Protein AF-A0A560ZE79-F1 (afdb_monomer)

Foldseek 3Di:
DDPDPLVVVLVVLVCCLVVCVAPFFRADDALVVCCVVSVHDSVSSVVSLVVCVVVVQWDQDVPRHITGHDPVDDPPQLNDDDPQDPPFAEQRDAQFDDPPLVVLVVVLVVVLVVDDCVVVLVDQAQLQGDLLLLQLVQVLVVVVQFHAHSLQKGKFLFLLRLLLLCCVLQHAAAAEEEEAQFAALSNVVSCVVRNYHYDHFYADLQGGDLVVVLVCLVVDLHAAYEDAQALTPPQGHHHAPVRLVSNLVSCVVSVHAYEYEDQPNLLDDPGPHGNCRVCVQRYKYTYACCRLRNVVLSIIMIGHRSVRSVSSSVSSCVPVNHHNSSSSSSVSVCSVVVVSVVSSVVLQVVQLVLLVLCCVQVPPFDWGHDSRDQKIKGFDDPQDALSVLQVQLVVVSYRWDFSVSRGSDSDGGGIIMGGRNPDDPVSSNVSSNSSNVSRVVRD

Nearest PDB structures (foldseek):
  8tn2-assembly1_A  TM=8.794E-01  e=1.287E-29  Streptomyces hygroscopicus
  4tv7-assembly2_C  TM=6.802E-01  e=3.800E-26  Bacillus subtilis subsp. subtilis str. 168
  4tv7-assembly2_D  TM=6.781E-01  e=8.539E-26  Bacillus subtilis subsp. subtilis str. 168
  4wbt-assembly1_C-2  TM=7.997E-01  e=5.015E-17  Sinorhizobium meliloti 1021
  4wbt-assembly2_B-3  TM=7.949E-01  e=1.012E-16  Sinorhizobium meliloti 1021

Solvent-accessible surface area (backbone atoms only — not comparable to full-atom values): 23222 Å² total; per-residue (Å²): 131,86,75,52,72,58,55,57,50,38,53,46,52,52,50,34,42,75,69,58,75,46,45,61,68,40,73,52,69,47,49,66,53,45,8,64,77,69,75,43,56,53,71,54,32,45,49,33,52,52,52,36,35,76,69,56,48,32,48,83,40,90,98,77,41,35,25,31,37,59,72,88,56,65,88,56,51,61,72,63,87,68,83,76,56,88,84,51,45,58,20,39,55,69,52,42,74,66,89,65,53,70,56,53,52,51,50,46,52,52,53,52,73,70,42,95,60,61,67,63,50,78,46,89,60,52,32,36,45,50,66,71,53,20,37,39,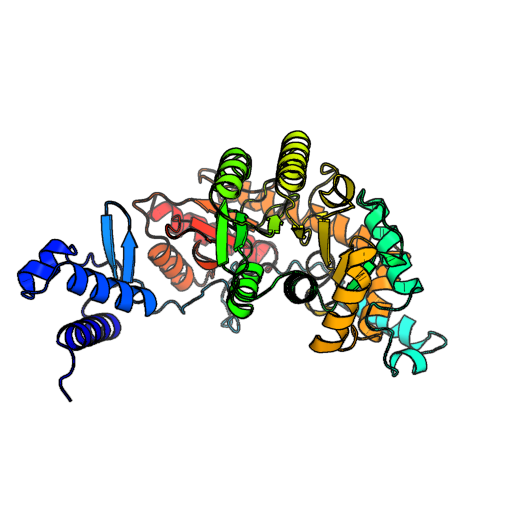51,25,55,54,38,40,80,65,54,32,87,56,56,34,81,28,33,30,44,24,58,14,33,71,44,27,50,49,27,51,47,66,48,74,53,54,70,66,40,28,32,36,29,46,25,56,28,55,44,72,58,54,57,49,35,56,75,53,46,35,44,71,43,50,25,56,67,54,97,84,42,68,40,59,68,58,45,50,54,46,53,76,76,41,82,47,49,30,35,47,44,41,55,36,42,20,51,64,53,26,48,59,49,50,60,68,56,49,53,52,52,48,49,48,28,62,75,62,66,29,36,36,39,38,42,39,56,44,32,74,41,53,77,88,63,60,71,43,65,42,54,78,35,44,85,46,19,35,33,25,24,33,40,38,56,53,61,38,64,87,61,39,43,17,35,30,38,38,28,64,90,50,39,67,44,35,30,56,34,34,41,74,74,64,40,35,52,60,47,64,52,48,52,49,53,35,50,30,53,71,74,41,52,48,62,53,38,30,53,52,49,27,53,51,17,31,55,54,36,52,51,44,51,73,58,45,62,92,58,71,69,40,53,30,69,35,35,46,41,37,24,34,68,45,54,93,85,35,55,44,64,60,52,52,48,56,34,44,78,71,36,31,43,57,13,53,33,62,51,28,34,51,40,94,74,60,66,41,21,37,35,43,19,58,28,49,50,55,74,68,59,44,52,54,46,47,52,52,48,41,58,56,56,62,74,65,108

pLDDT: mean 90.18, std 11.14, range [40.0, 98.94]

Sequence (443 aa):
MAHSRYKSLVDSFAADIRAGRLLPGTRLLTHRQLAASEGLALVTASRVYSELEAMGLVSGETGRGTFVRETSLPHGLGVHQPSVVAGMIDLNFNYPALPGQAELLRTALRQLALSGDLEAHLRYQPHAGRLQDRASVARHLHTRGLHVEAEQVLIVSGAQHGLAVSMMALLQPGDVIAADALTYPGFKVLAETLHLEVVAIPVSDSGPDLAALDKLCRSRSVRAVYSMPTLHNPLGWVMALEQREQLVAIARQHDLLIIEDAAYAFLAEAPPPPLAELAPERTVYVCGLSKSIATGLRVGFVAAPLAKVAALERTIRATTWNTPGVMTAIATGWLDDGTVHLLEAQKRADAQARQALVDELLGGLHIIRHPSSYFVWLPLSEEARADQIVMALLHEQVSVSTAEPFATSVHVPHAIRLALGSVDMVTLRHGLLKVKKVVGAWL

Structure (mmCIF, N/CA/C/O backbone):
data_AF-A0A560ZE79-F1
#
_entry.id   AF-A0A560ZE79-F1
#
loop_
_atom_site.group_PDB
_atom_site.id
_atom_site.type_symbol
_atom_site.label_atom_id
_atom_site.label_alt_id
_atom_site.label_comp_id
_atom_site.label_asym_id
_atom_site.label_entity_id
_atom_site.label_seq_id
_atom_site.pdbx_PDB_ins_code
_atom_site.Cartn_x
_atom_site.Cartn_y
_atom_site.Cartn_z
_atom_site.occupancy
_atom_site.B_iso_or_equiv
_atom_site.auth_seq_id
_atom_site.auth_comp_id
_atom_site.auth_asym_id
_atom_site.auth_atom_id
_atom_site.pdbx_PDB_model_num
ATOM 1 N N . MET A 1 1 ? -31.363 35.987 12.151 1.00 40.00 1 MET A N 1
ATOM 2 C CA . MET A 1 1 ? -31.440 34.566 11.747 1.00 40.00 1 MET A CA 1
ATOM 3 C C . MET A 1 1 ? -31.312 33.729 13.004 1.00 40.00 1 MET A C 1
ATOM 5 O O . MET A 1 1 ? -30.356 33.934 13.738 1.00 40.00 1 MET A O 1
ATOM 9 N N . ALA A 1 2 ? -32.297 32.886 13.313 1.00 43.41 2 ALA A N 1
ATOM 10 C CA . ALA A 1 2 ? -32.259 32.052 14.511 1.00 43.41 2 ALA A CA 1
ATOM 11 C C . ALA A 1 2 ? -31.104 31.047 14.388 1.00 43.41 2 ALA A C 1
ATOM 13 O O . ALA A 1 2 ? -31.149 30.162 13.534 1.00 43.41 2 ALA A O 1
ATOM 14 N N . HIS A 1 3 ? -30.055 31.199 15.203 1.00 53.69 3 HIS A N 1
ATOM 15 C CA . HIS A 1 3 ? -29.077 30.131 15.376 1.00 53.69 3 HIS A CA 1
ATOM 16 C C . HIS A 1 3 ? -29.840 28.921 15.908 1.00 53.69 3 HIS A C 1
ATOM 18 O O . HIS A 1 3 ? -30.473 28.989 16.961 1.00 53.69 3 HIS A O 1
ATOM 24 N N . SER A 1 4 ? -29.857 27.839 15.133 1.00 76.62 4 SER A N 1
ATOM 25 C CA . SER A 1 4 ? -30.522 26.615 15.555 1.00 76.62 4 SER A CA 1
ATOM 26 C C . SER A 1 4 ? -29.928 26.172 16.891 1.00 76.62 4 SER A C 1
ATOM 28 O O . SER A 1 4 ? -28.709 26.080 17.009 1.00 76.62 4 SER A O 1
ATOM 30 N N . ARG A 1 5 ? -30.772 25.922 17.898 1.00 78.31 5 ARG A N 1
ATOM 31 C CA . ARG A 1 5 ? -30.367 25.618 19.286 1.00 78.31 5 ARG A CA 1
ATOM 32 C C . ARG A 1 5 ? -29.344 24.478 19.378 1.00 78.31 5 ARG A C 1
ATOM 34 O O . ARG A 1 5 ? -28.482 24.502 20.246 1.00 78.31 5 ARG A O 1
ATOM 41 N N . TYR A 1 6 ? -29.393 23.522 18.446 1.00 84.69 6 TYR A N 1
ATOM 42 C CA . TYR A 1 6 ? -28.396 22.452 18.360 1.00 84.69 6 TYR A CA 1
ATOM 43 C C . TYR A 1 6 ? -26.999 22.986 17.995 1.00 84.69 6 TYR A C 1
ATOM 45 O O . TYR A 1 6 ? -26.007 22.506 18.527 1.00 84.69 6 TYR A O 1
ATOM 53 N N . LYS A 1 7 ? -26.910 23.987 17.109 1.00 86.94 7 LYS A N 1
ATOM 54 C CA . LYS A 1 7 ? -25.642 24.540 16.623 1.00 86.94 7 LYS A CA 1
ATOM 55 C C . LYS A 1 7 ? -24.937 25.327 17.719 1.00 86.94 7 LYS A C 1
ATOM 57 O O . LYS A 1 7 ? -23.744 25.157 17.903 1.00 86.94 7 LYS A O 1
ATOM 62 N N . SER A 1 8 ? -25.690 26.080 18.521 1.00 87.56 8 SER A N 1
ATOM 63 C CA . SER A 1 8 ? -25.149 26.723 19.725 1.00 87.56 8 SER A CA 1
ATOM 64 C C . SER A 1 8 ? -24.582 25.708 20.721 1.00 87.56 8 SER A C 1
ATOM 66 O O . SER A 1 8 ? -23.569 25.982 21.355 1.00 87.56 8 SER A O 1
ATOM 68 N N . LEU A 1 9 ? -25.199 24.527 20.833 1.00 90.75 9 LEU A N 1
ATOM 69 C CA . LEU A 1 9 ? -24.697 23.456 21.690 1.00 90.75 9 LEU A CA 1
ATOM 70 C C . LEU A 1 9 ? -23.407 22.835 21.127 1.00 90.75 9 LEU A C 1
ATOM 72 O O . LEU A 1 9 ? -22.449 22.660 21.874 1.00 90.75 9 LEU A O 1
ATOM 76 N N . VAL A 1 10 ? -23.351 22.573 19.815 1.00 91.75 10 VAL A N 1
ATOM 77 C CA . VAL A 1 10 ? -22.121 22.145 19.118 1.00 91.75 10 VAL A CA 1
ATOM 78 C C . VAL A 1 10 ? -20.998 23.160 19.338 1.00 91.75 10 VAL A C 1
ATOM 80 O O . VAL A 1 10 ? -19.910 22.783 19.764 1.00 91.75 10 VAL A O 1
ATOM 83 N N . ASP A 1 11 ? -21.271 24.447 19.114 1.00 90.31 11 ASP A N 1
ATOM 84 C CA . ASP A 1 11 ? -20.295 25.526 19.274 1.00 90.31 11 ASP A CA 1
ATOM 85 C C . ASP A 1 11 ? -19.802 25.633 20.731 1.00 90.31 11 ASP A C 1
ATOM 87 O O . ASP A 1 11 ? -18.608 25.833 20.958 1.00 90.31 11 ASP A O 1
ATOM 91 N N . SER A 1 12 ? -20.688 25.436 21.718 1.00 91.88 12 SER A N 1
ATOM 92 C CA . SER A 1 12 ? -20.333 25.427 23.146 1.00 91.88 12 SER A CA 1
ATOM 93 C C . SER A 1 12 ? -19.410 24.263 23.501 1.00 91.88 12 SER A C 1
ATOM 95 O O . SER A 1 12 ? -18.333 24.492 24.048 1.00 91.88 12 SER A O 1
ATOM 97 N N . PHE A 1 13 ? -19.781 23.026 23.146 1.00 91.75 13 PHE A N 1
ATOM 98 C CA . PHE A 1 13 ? -18.922 21.859 23.374 1.00 91.75 13 PHE A CA 1
ATOM 99 C C . PHE A 1 13 ? -17.573 22.024 22.674 1.00 91.75 13 PHE A C 1
ATOM 101 O O . PHE A 1 13 ? -16.531 21.748 23.262 1.00 91.75 13 PHE A O 1
ATOM 108 N N . ALA A 1 14 ? -17.574 22.525 21.437 1.00 87.62 14 ALA A N 1
ATOM 109 C CA . ALA A 1 14 ? -16.345 22.764 20.701 1.00 87.62 14 ALA A CA 1
ATOM 110 C C . ALA A 1 14 ? -15.456 23.816 21.376 1.00 87.62 14 ALA A C 1
ATOM 112 O O . ALA A 1 14 ? -14.238 23.641 21.434 1.00 87.62 14 ALA A O 1
ATOM 113 N N . ALA A 1 15 ? -16.041 24.891 21.908 1.00 87.00 15 ALA A N 1
ATOM 114 C CA . ALA A 1 15 ? -15.312 25.901 22.666 1.00 87.00 15 ALA A CA 1
ATOM 115 C C . ALA A 1 15 ? -14.757 25.343 23.985 1.00 87.00 15 ALA A C 1
ATOM 117 O O . ALA A 1 15 ? -13.617 25.641 24.330 1.00 87.00 15 ALA A O 1
ATOM 118 N N . ASP A 1 16 ? -15.524 24.520 24.701 1.00 88.44 16 ASP A N 1
ATOM 119 C CA . ASP A 1 16 ? -15.107 23.907 25.966 1.00 88.44 16 ASP A CA 1
ATOM 120 C C . ASP A 1 16 ? -13.970 22.899 25.784 1.00 88.44 16 ASP A C 1
ATOM 122 O O . ASP A 1 16 ? -13.020 22.904 26.568 1.00 88.44 16 ASP A O 1
ATOM 126 N N . ILE A 1 17 ? -14.027 22.085 24.727 1.00 86.00 17 ILE A N 1
ATOM 127 C CA . ILE A 1 17 ? -12.957 21.148 24.364 1.00 86.00 17 ILE A CA 1
ATOM 128 C C . ILE A 1 17 ? -11.694 21.925 23.972 1.00 86.00 17 ILE A C 1
ATOM 130 O O . ILE A 1 17 ? -10.628 21.703 24.540 1.00 86.00 17 ILE A O 1
ATOM 134 N N . ARG A 1 18 ? -11.806 22.907 23.066 1.00 81.81 18 ARG A N 1
ATOM 135 C CA . ARG A 1 18 ? -10.652 23.709 22.607 1.00 81.81 18 ARG A CA 1
ATOM 136 C C . ARG A 1 18 ? -10.021 24.549 23.716 1.00 81.81 18 ARG A C 1
ATOM 138 O O . ARG A 1 18 ? -8.818 24.779 23.691 1.00 81.81 18 ARG A O 1
ATOM 145 N N . ALA A 1 19 ? -10.819 25.018 24.674 1.00 81.94 19 ALA A N 1
ATOM 146 C CA . ALA A 1 19 ? -10.338 25.759 25.836 1.00 81.94 19 ALA A CA 1
ATOM 147 C C . ALA A 1 19 ? -9.788 24.850 26.953 1.00 81.94 19 ALA A C 1
ATOM 149 O O . ALA A 1 19 ? -9.373 25.367 27.989 1.00 81.94 19 ALA A O 1
ATOM 150 N N . GLY A 1 20 ? -9.818 23.522 26.782 1.00 78.12 20 GLY A N 1
ATOM 151 C CA . GLY A 1 20 ? -9.349 22.554 27.775 1.00 78.12 20 GLY A CA 1
ATOM 152 C C . GLY A 1 20 ? -10.243 22.422 29.013 1.00 78.12 20 GLY A C 1
ATOM 153 O O . GLY A 1 20 ? -9.813 21.850 30.010 1.00 78.12 20 GLY A O 1
ATOM 154 N N . ARG A 1 21 ? -11.483 22.936 28.981 1.00 86.50 21 ARG A N 1
ATOM 155 C CA . ARG A 1 21 ? -12.472 22.738 30.061 1.00 86.50 21 ARG A CA 1
ATOM 156 C C . ARG A 1 21 ? -13.015 21.312 30.071 1.00 86.50 21 ARG A C 1
ATOM 158 O O . ARG A 1 21 ? -13.309 20.774 31.133 1.00 86.50 21 ARG A O 1
ATOM 165 N N . LEU A 1 22 ? -13.127 20.711 28.889 1.00 85.44 22 LEU A N 1
ATOM 166 C CA . LEU A 1 22 ? -13.380 19.288 28.710 1.00 85.44 22 LEU A CA 1
ATOM 167 C C . LEU A 1 22 ? -12.075 18.623 28.276 1.00 85.44 22 LEU A C 1
ATOM 169 O O . LEU A 1 22 ? -11.630 18.806 27.145 1.00 85.44 22 LEU A O 1
ATOM 173 N N . LEU A 1 23 ? -11.449 17.890 29.197 1.00 81.31 23 LEU A N 1
ATOM 174 C CA . LEU A 1 23 ? -10.146 17.271 28.962 1.00 81.31 23 LEU A CA 1
ATOM 175 C C . LEU A 1 23 ? -10.258 16.080 27.992 1.00 81.31 23 LEU A C 1
ATOM 177 O O . LEU A 1 23 ? -11.272 15.373 28.017 1.00 81.31 23 LEU A O 1
ATOM 181 N N . PRO A 1 24 ? -9.221 15.796 27.188 1.00 77.56 24 PRO A N 1
ATOM 182 C CA . PRO A 1 24 ? -9.129 14.567 26.402 1.00 77.56 24 PRO A CA 1
ATOM 183 C C . PRO A 1 24 ? -9.406 13.309 27.238 1.00 77.56 24 PRO A C 1
ATOM 185 O O . PRO A 1 24 ? -8.958 13.186 28.377 1.00 77.56 24 PRO A O 1
ATOM 188 N N . GLY A 1 25 ? -10.178 12.371 26.688 1.00 73.75 25 GLY A N 1
ATOM 189 C CA . GLY A 1 25 ? -10.647 11.175 27.393 1.00 73.75 25 GLY A CA 1
ATOM 190 C C . GLY A 1 25 ? -11.834 11.403 28.337 1.00 73.75 25 GLY A C 1
ATOM 191 O O . GLY A 1 25 ? -12.349 10.436 28.897 1.00 73.75 25 GLY A O 1
ATOM 192 N N . THR A 1 26 ? -12.323 12.640 28.499 1.00 84.50 26 THR A N 1
ATOM 193 C CA . THR A 1 26 ? -13.555 12.902 29.259 1.00 84.50 26 THR A CA 1
ATOM 194 C C . THR A 1 26 ? -14.734 12.226 28.570 1.00 84.50 26 THR A C 1
ATOM 196 O O . THR A 1 26 ? -15.008 12.475 27.394 1.00 84.50 26 THR A O 1
ATOM 199 N N . ARG A 1 27 ? -15.461 11.390 29.315 1.00 85.44 27 ARG A N 1
ATOM 200 C CA . ARG A 1 27 ? -16.717 10.796 28.856 1.00 85.44 27 ARG A CA 1
ATOM 201 C C . ARG A 1 27 ? -17.808 11.860 28.846 1.00 85.44 27 ARG A C 1
ATOM 203 O O . ARG A 1 27 ? -18.139 12.418 29.890 1.00 85.44 27 ARG A O 1
ATOM 210 N N . LEU A 1 28 ? -18.377 12.121 27.677 1.00 90.00 28 LEU A N 1
ATOM 211 C CA . LEU A 1 28 ? -19.546 12.979 27.539 1.00 90.00 28 LEU A CA 1
ATOM 212 C C . LEU A 1 28 ? -20.814 12.236 27.975 1.00 90.00 28 LEU A C 1
ATOM 214 O O . LEU A 1 28 ? -20.843 11.008 28.105 1.00 90.00 28 LEU A O 1
ATOM 218 N N . LEU A 1 29 ? -21.881 13.003 28.206 1.00 90.75 29 LEU A N 1
ATOM 219 C CA . LEU A 1 29 ? -23.201 12.451 28.490 1.00 90.75 29 LEU A CA 1
ATOM 220 C C . LEU A 1 29 ? -23.633 11.477 27.386 1.00 90.75 29 LEU A C 1
ATOM 222 O O . LEU A 1 29 ? -23.272 11.607 26.221 1.00 90.75 29 LEU A O 1
ATOM 226 N N . THR A 1 30 ? -24.447 10.483 27.731 1.00 89.69 30 THR A N 1
ATOM 227 C CA . THR A 1 30 ? -25.077 9.659 26.689 1.00 89.69 30 THR A CA 1
ATOM 228 C C . THR A 1 30 ? -26.053 10.503 25.868 1.00 89.69 30 THR A C 1
ATOM 2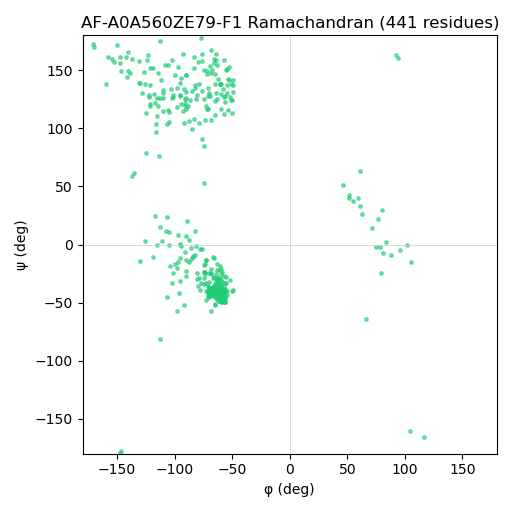30 O O . THR A 1 30 ? -26.632 11.460 26.380 1.00 89.69 30 THR A O 1
ATOM 233 N N . HIS A 1 31 ? -26.337 10.105 24.624 1.00 89.06 31 HIS A N 1
ATOM 234 C CA . HIS A 1 31 ? -27.324 10.785 23.771 1.00 89.06 31 HIS A CA 1
ATOM 235 C C . HIS A 1 31 ? -28.669 11.034 24.480 1.00 89.06 31 HIS A C 1
ATOM 237 O O . HIS A 1 31 ? -29.266 12.096 24.330 1.00 89.06 31 HIS A O 1
ATOM 243 N N . ARG A 1 32 ? -29.139 10.068 25.287 1.00 87.75 32 ARG A N 1
ATOM 244 C CA . ARG A 1 32 ? -30.384 10.190 26.065 1.00 87.75 32 ARG A CA 1
ATOM 245 C C . ARG A 1 32 ? -30.261 11.188 27.215 1.00 87.75 32 ARG A C 1
ATOM 247 O O . ARG A 1 32 ? -31.199 11.937 27.458 1.00 87.75 32 ARG A O 1
ATOM 254 N N . GLN A 1 33 ? -29.123 11.202 27.908 1.00 89.75 33 GLN A N 1
ATOM 255 C CA . GLN A 1 33 ? -28.870 12.157 28.987 1.00 89.75 33 GLN A CA 1
ATOM 256 C C . GLN A 1 33 ? -28.714 13.578 28.451 1.00 89.75 33 GLN A C 1
ATOM 258 O O . GLN A 1 33 ? -29.301 14.482 29.029 1.00 89.75 33 GLN A O 1
ATOM 263 N N . LEU A 1 34 ? -28.012 13.763 27.328 1.00 90.50 34 LEU A N 1
ATOM 264 C CA . LEU A 1 34 ? -27.895 15.063 26.668 1.00 90.50 34 LEU A CA 1
ATOM 265 C C . LEU A 1 34 ? -29.264 15.571 26.199 1.00 90.50 34 LEU A C 1
ATOM 267 O O . LEU A 1 34 ? -29.609 16.730 26.403 1.00 90.50 34 LEU A O 1
ATOM 271 N N . ALA A 1 35 ? -30.071 14.689 25.601 1.00 90.44 35 ALA A N 1
ATOM 272 C CA . ALA A 1 35 ? -31.435 15.020 25.202 1.00 90.44 35 ALA A CA 1
ATOM 273 C C . ALA A 1 35 ? -32.285 15.475 26.401 1.00 90.44 35 ALA A C 1
ATOM 275 O O . ALA A 1 35 ? -32.999 16.472 26.304 1.00 90.44 35 ALA A O 1
ATOM 276 N N . ALA A 1 36 ? -32.177 14.780 27.537 1.00 88.56 36 ALA A N 1
ATOM 277 C CA . ALA A 1 36 ? -32.906 15.117 28.754 1.00 88.56 36 ALA A CA 1
ATOM 278 C C . ALA A 1 36 ? -32.412 16.418 29.411 1.00 88.56 36 ALA A C 1
ATOM 280 O O . ALA A 1 36 ? -33.242 17.234 29.806 1.00 88.56 36 ALA A O 1
ATOM 281 N N . SER A 1 37 ? -31.094 16.634 29.510 1.00 89.38 37 SER A N 1
ATOM 282 C CA . SER A 1 37 ? -30.522 17.826 30.152 1.00 89.38 37 SER A CA 1
ATOM 283 C C . SER A 1 37 ? -30.792 19.097 29.352 1.00 89.38 37 SER A C 1
ATOM 285 O O . SER A 1 37 ? -31.111 20.132 29.927 1.00 89.38 37 SER A O 1
ATOM 287 N N . GLU A 1 38 ? -30.727 19.003 28.023 1.00 89.31 38 GLU A N 1
ATOM 288 C CA . GLU A 1 38 ? -30.883 20.148 27.124 1.00 89.31 38 GLU A CA 1
ATOM 289 C C . GLU A 1 38 ? -32.316 20.324 26.606 1.00 89.31 38 GLU A C 1
ATOM 291 O O . GLU A 1 38 ? -32.586 21.255 25.844 1.00 89.31 38 GLU A O 1
ATOM 296 N N . GLY A 1 39 ? -33.250 19.441 26.982 1.00 86.38 39 GLY A N 1
ATOM 297 C CA . GLY A 1 39 ? -34.631 19.455 26.490 1.00 86.38 39 GLY A CA 1
ATOM 298 C C . GLY A 1 39 ? -34.723 19.308 24.966 1.00 86.38 39 GLY A C 1
ATOM 299 O O . GLY A 1 39 ? -35.496 20.014 24.315 1.00 86.38 39 GLY A O 1
ATOM 300 N N . LEU A 1 40 ? -33.890 18.439 24.388 1.00 88.25 40 LEU A N 1
ATOM 301 C CA . LEU A 1 40 ? -33.796 18.183 22.951 1.00 88.25 40 LEU A CA 1
ATOM 302 C C . LEU A 1 40 ? -34.440 16.842 22.587 1.00 88.25 40 LEU A C 1
ATOM 304 O O . LEU A 1 40 ? -34.467 15.902 23.377 1.00 88.25 40 LEU A O 1
ATOM 308 N N . ALA A 1 41 ? -34.896 16.713 21.341 1.00 89.50 41 ALA A N 1
ATOM 309 C CA . ALA A 1 41 ? -35.205 15.400 20.786 1.00 89.50 41 ALA A CA 1
ATOM 310 C C . ALA A 1 41 ? -33.921 14.554 20.683 1.00 89.50 41 ALA A C 1
ATOM 312 O O . ALA A 1 41 ? -32.851 15.081 20.368 1.00 89.50 41 ALA A O 1
ATOM 313 N N . LEU A 1 42 ? -34.030 13.234 20.871 1.00 87.88 42 LEU A N 1
ATOM 314 C CA . LEU A 1 42 ? -32.886 12.312 20.805 1.00 87.88 42 LEU A CA 1
ATOM 315 C C . LEU A 1 42 ? -32.116 12.425 19.479 1.00 87.88 42 LEU A C 1
ATOM 317 O O . LEU A 1 42 ? -30.891 12.436 19.474 1.00 87.88 42 LEU A O 1
ATOM 321 N N . VAL A 1 43 ? -32.837 12.586 18.366 1.00 87.19 43 VAL A N 1
ATOM 322 C CA . VAL A 1 43 ? -32.261 12.781 17.024 1.00 87.19 43 VAL A CA 1
ATOM 323 C C . VAL A 1 43 ? -31.386 14.040 16.966 1.00 87.19 43 VAL A C 1
ATOM 325 O O . VAL A 1 43 ? -30.322 14.033 16.354 1.00 87.19 43 VAL A O 1
ATOM 328 N N . THR A 1 44 ? -31.795 15.112 17.647 1.00 87.81 44 THR A N 1
ATOM 329 C CA . THR A 1 44 ? -31.028 16.362 17.726 1.00 87.81 44 THR A CA 1
ATOM 330 C C . THR A 1 44 ? -29.778 16.195 18.587 1.00 87.81 44 THR A C 1
ATOM 332 O O . THR A 1 44 ? -28.720 16.679 18.201 1.00 87.81 44 THR A O 1
ATOM 335 N N . ALA A 1 45 ? -29.866 15.472 19.708 1.00 87.75 45 ALA A N 1
ATOM 336 C CA . ALA A 1 45 ? -28.700 15.136 20.529 1.00 87.75 45 ALA A CA 1
ATOM 337 C C . ALA A 1 45 ? -27.689 14.264 19.760 1.00 87.75 45 ALA A C 1
ATOM 339 O O . ALA A 1 45 ? -26.489 14.514 19.816 1.00 87.75 45 ALA A O 1
ATOM 340 N N . SER A 1 46 ? -28.163 13.290 18.973 1.00 86.25 46 SER A N 1
ATOM 341 C CA . SER A 1 46 ? -27.309 12.519 18.062 1.00 86.25 46 SER A CA 1
ATOM 342 C C . SER A 1 46 ? -26.633 13.381 17.013 1.00 86.25 46 SER A C 1
ATOM 344 O O . SER A 1 46 ? -25.431 13.248 16.823 1.00 86.25 46 SER A O 1
ATOM 346 N N . ARG A 1 47 ? -27.361 14.320 16.403 1.00 88.00 47 ARG A N 1
ATOM 347 C CA . ARG A 1 47 ? -26.778 15.255 15.438 1.00 88.00 47 ARG A CA 1
ATOM 348 C C . A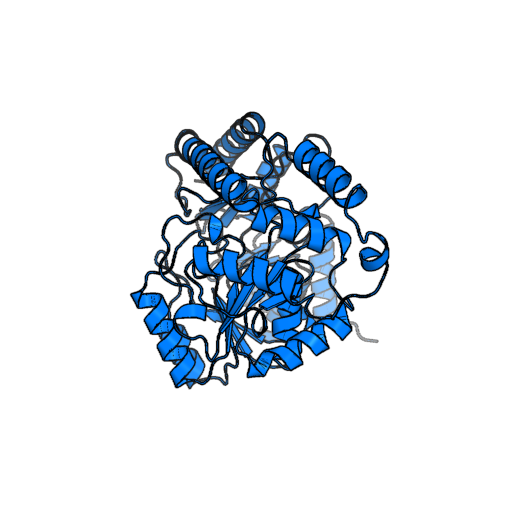RG A 1 47 ? -25.665 16.116 16.042 1.00 88.00 47 ARG A C 1
ATOM 350 O O . ARG A 1 47 ? -24.675 16.358 15.365 1.00 88.00 47 ARG A O 1
ATOM 357 N N . VAL A 1 48 ? -25.803 16.549 17.297 1.00 89.25 48 VAL A N 1
ATOM 358 C CA . VAL A 1 48 ? -24.764 17.326 17.999 1.00 89.25 48 VAL A CA 1
ATOM 359 C C . VAL A 1 48 ? -23.464 16.526 18.105 1.00 89.25 48 VAL A C 1
ATOM 361 O O . VAL A 1 48 ? -22.408 17.038 17.744 1.00 89.25 48 VAL A O 1
ATOM 364 N N . TYR A 1 49 ? -23.531 15.264 18.540 1.00 90.12 49 TYR A N 1
ATOM 365 C CA . TYR A 1 49 ? -22.339 14.413 18.618 1.00 90.12 49 TYR A CA 1
ATOM 366 C C . TYR A 1 49 ? -21.787 14.033 17.247 1.00 90.12 49 TYR A C 1
ATOM 368 O O . TYR A 1 49 ? -20.574 14.077 17.084 1.00 90.12 49 TYR A O 1
ATOM 376 N N . SER A 1 50 ? -22.633 13.778 16.246 1.00 82.25 50 SER A N 1
ATOM 377 C CA . SER A 1 50 ? -22.164 13.552 14.873 1.00 82.25 50 SER A CA 1
ATOM 378 C C . SER A 1 50 ? -21.440 14.771 14.290 1.00 82.25 50 SER A C 1
ATOM 380 O O . SER A 1 50 ? -20.451 14.606 13.585 1.00 82.25 50 SER A O 1
ATOM 382 N N . GLU A 1 51 ? -21.884 15.999 14.586 1.00 87.12 51 GLU A N 1
ATOM 383 C CA . GLU A 1 51 ? -21.177 17.210 14.145 1.00 87.12 51 GLU A CA 1
ATOM 384 C C . GLU A 1 51 ? -19.850 17.405 14.894 1.00 87.12 51 GLU A C 1
ATOM 386 O O . GLU A 1 51 ? -18.845 17.721 14.262 1.00 87.12 51 GLU A O 1
ATOM 391 N N . LEU A 1 52 ? -19.799 17.161 16.208 1.00 83.81 52 LEU A N 1
ATOM 392 C CA . LEU A 1 52 ? -18.540 17.207 16.967 1.00 83.81 52 LEU A CA 1
ATOM 393 C C . LEU A 1 52 ? -17.544 16.123 16.519 1.00 83.81 52 LEU A C 1
ATOM 395 O O . LEU A 1 52 ? -16.337 16.366 16.508 1.00 83.81 52 LEU A O 1
ATOM 399 N N . GLU A 1 53 ? -18.036 14.943 16.142 1.00 79.62 53 GLU A N 1
ATOM 400 C CA . GLU A 1 53 ? -17.237 13.841 15.601 1.00 79.62 53 GLU A CA 1
ATOM 401 C C . GLU A 1 53 ? -16.714 14.178 14.200 1.00 79.62 53 GLU A C 1
ATOM 403 O O . GLU A 1 53 ? -15.530 13.996 13.933 1.00 79.62 53 GLU A O 1
ATOM 408 N N . ALA A 1 54 ? -17.538 14.796 13.344 1.00 73.31 54 ALA A N 1
ATOM 409 C CA . ALA A 1 54 ? -17.109 15.320 12.044 1.00 73.31 54 ALA A CA 1
ATOM 410 C C . ALA A 1 54 ? -16.073 16.455 12.167 1.00 73.31 54 ALA A C 1
ATOM 412 O O . ALA A 1 54 ? -15.216 16.613 11.302 1.00 73.31 54 ALA A O 1
ATOM 413 N N . MET A 1 55 ? -16.116 17.231 13.257 1.00 76.94 55 MET A N 1
ATOM 414 C CA . MET A 1 55 ? -15.070 18.198 13.619 1.00 76.94 55 MET A CA 1
ATOM 415 C C . MET A 1 55 ? -13.833 17.539 14.256 1.00 76.94 55 MET A C 1
ATOM 417 O O . MET A 1 55 ? -12.880 18.240 14.589 1.00 76.94 55 MET A O 1
ATOM 421 N N . GLY A 1 56 ? -13.860 16.222 14.482 1.00 69.19 56 GLY A N 1
ATOM 422 C CA . GLY A 1 56 ? -12.812 15.433 15.128 1.00 69.19 56 GLY A CA 1
ATOM 423 C C . GLY A 1 56 ? -12.531 15.818 16.584 1.00 69.19 56 GLY A C 1
ATOM 424 O O . GLY A 1 56 ? -11.421 15.613 17.066 1.00 69.19 56 GLY A O 1
ATOM 425 N N . LEU A 1 57 ? -13.515 16.383 17.285 1.00 81.06 57 LEU A N 1
ATOM 426 C CA . LEU A 1 57 ? -13.400 16.795 18.690 1.00 81.06 57 LEU A CA 1
ATOM 427 C C . LEU A 1 57 ? -13.803 15.680 19.660 1.00 81.06 57 LEU A C 1
ATOM 429 O O . LEU A 1 57 ? -13.400 15.686 20.823 1.00 81.06 57 LEU A O 1
ATOM 433 N N . VAL A 1 58 ? -14.607 14.724 19.194 1.00 84.00 58 VAL A N 1
ATOM 434 C CA . VAL A 1 58 ? -15.089 13.581 19.978 1.00 84.00 58 VAL A CA 1
ATOM 435 C C . VAL A 1 58 ? -15.014 12.297 19.152 1.00 84.00 58 VAL A C 1
ATOM 437 O O . VAL A 1 58 ? -14.939 12.354 17.928 1.00 84.00 58 VAL A O 1
ATOM 440 N N . SER A 1 59 ? -15.010 11.149 19.823 1.00 76.00 59 SER A N 1
ATOM 441 C CA . SER A 1 59 ? -15.086 9.820 19.210 1.00 76.00 59 SER A CA 1
ATOM 442 C C . SER A 1 59 ? -16.201 9.006 19.861 1.00 76.00 59 SER A C 1
ATOM 444 O O . SER A 1 59 ? -16.277 8.937 21.095 1.00 76.00 59 SER A O 1
ATOM 446 N N . GLY A 1 60 ? -17.069 8.394 19.052 1.00 71.62 60 GLY A N 1
ATOM 447 C CA . GLY A 1 60 ? -18.073 7.443 19.525 1.00 71.62 60 GLY A CA 1
ATOM 448 C C . GLY A 1 60 ? -17.501 6.036 19.721 1.00 71.62 60 GLY A C 1
ATOM 449 O O . GLY A 1 60 ? -16.958 5.444 18.794 1.00 71.62 60 GLY A O 1
ATOM 450 N N . GLU A 1 61 ? -17.663 5.468 20.916 1.00 65.62 61 GLU A N 1
ATOM 451 C CA . GLU A 1 61 ? -17.273 4.092 21.237 1.00 65.62 61 GLU A CA 1
ATOM 452 C C . GLU A 1 61 ? -18.520 3.251 21.548 1.00 65.62 61 GLU A C 1
ATOM 454 O O . GLU A 1 61 ? -19.281 3.538 22.483 1.00 65.62 61 GLU A O 1
ATOM 459 N N . THR A 1 62 ? -18.752 2.193 20.765 1.00 56.59 62 THR A N 1
ATOM 460 C CA . THR A 1 62 ? -19.894 1.284 20.952 1.00 56.59 62 THR A CA 1
ATOM 461 C C . THR A 1 62 ? -19.868 0.687 22.361 1.00 56.59 62 THR A C 1
ATOM 463 O O . THR A 1 62 ? -18.858 0.158 22.803 1.00 56.59 62 THR A O 1
ATOM 466 N N . GLY A 1 63 ? -20.972 0.803 23.105 1.00 60.62 63 GLY A N 1
ATOM 467 C CA . GLY A 1 63 ? -21.087 0.296 24.482 1.00 60.62 63 GLY A CA 1
ATOM 468 C C . GLY A 1 63 ? -20.450 1.179 25.566 1.00 60.62 63 GLY A C 1
ATOM 469 O O . GLY A 1 63 ? -20.922 1.167 26.704 1.00 60.62 63 GLY A O 1
ATOM 470 N N . ARG A 1 64 ? -19.457 2.013 25.229 1.00 66.88 64 ARG A N 1
ATOM 471 C CA . ARG A 1 64 ? -18.747 2.882 26.190 1.00 66.88 64 ARG A CA 1
ATOM 472 C C . ARG A 1 64 ? -19.216 4.339 26.156 1.00 66.88 64 ARG A C 1
ATOM 474 O O . ARG A 1 64 ? -19.184 5.011 27.186 1.00 66.88 64 ARG A O 1
ATOM 481 N N . GLY A 1 65 ? -19.782 4.806 25.046 1.00 80.44 65 GLY A N 1
ATOM 482 C CA . GLY A 1 65 ? -20.338 6.156 24.898 1.00 80.44 65 GLY A CA 1
ATOM 483 C C . GLY A 1 65 ? -19.435 7.084 24.088 1.00 80.44 65 GLY A C 1
ATOM 484 O O . GLY A 1 65 ? -18.599 6.628 23.321 1.00 80.44 65 GLY A O 1
ATOM 485 N N . THR A 1 66 ? -19.629 8.393 24.225 1.00 84.06 66 THR A N 1
ATOM 486 C CA . THR A 1 66 ? -18.895 9.406 23.454 1.00 84.06 66 THR A CA 1
ATOM 487 C C . THR A 1 66 ? -17.826 10.039 24.333 1.00 84.06 66 THR A C 1
ATOM 489 O O . THR A 1 66 ? -18.114 10.419 25.467 1.00 84.06 66 THR A O 1
ATOM 492 N N . PHE A 1 67 ? -16.606 10.173 23.822 1.00 83.00 67 PHE A N 1
ATOM 493 C CA . PHE A 1 67 ? -15.475 10.717 24.573 1.00 83.00 67 PHE A CA 1
ATOM 494 C C . PHE A 1 67 ? -14.804 11.860 23.821 1.00 83.00 67 PHE A C 1
ATOM 496 O O . PHE A 1 67 ? -14.767 11.862 22.593 1.00 83.00 67 PHE A O 1
ATOM 503 N N . VAL A 1 68 ? -14.256 12.821 24.560 1.00 83.38 68 VAL A N 1
ATOM 504 C CA . VAL A 1 68 ? -13.464 13.925 24.002 1.00 83.38 68 VAL A CA 1
ATOM 505 C C . VAL A 1 68 ? -12.143 13.383 23.461 1.00 83.38 68 VAL A C 1
ATOM 507 O O . VAL A 1 68 ? -11.429 12.679 24.177 1.00 83.38 68 VAL A O 1
ATOM 510 N N . ARG A 1 69 ? -11.816 13.699 22.204 1.00 78.31 69 ARG A N 1
ATOM 511 C CA . ARG A 1 69 ? -10.531 13.332 21.596 1.00 78.31 69 ARG A CA 1
ATOM 512 C C . ARG A 1 69 ? -9.421 14.232 22.110 1.00 78.31 69 ARG A C 1
ATOM 514 O O . ARG A 1 69 ? -9.650 15.369 22.516 1.00 78.31 69 ARG A O 1
ATOM 521 N N . GLU A 1 70 ? -8.196 13.746 22.012 1.00 75.88 70 GLU A N 1
ATOM 522 C CA . GLU A 1 70 ? -7.039 14.621 22.109 1.00 75.88 70 GLU A CA 1
ATOM 523 C C . GLU A 1 70 ? -6.956 15.555 20.891 1.00 75.88 70 GLU A C 1
ATOM 525 O O . GLU A 1 70 ? -6.595 15.130 19.796 1.00 75.88 70 GLU A O 1
ATOM 530 N N . THR A 1 71 ? -7.263 16.840 21.079 1.00 61.41 71 THR A N 1
ATOM 531 C CA . THR A 1 71 ? -7.262 17.836 19.995 1.00 61.41 71 THR A CA 1
ATOM 532 C C . THR A 1 71 ? -5.888 18.434 19.696 1.00 61.41 71 THR A C 1
ATOM 534 O O . THR A 1 71 ? -5.747 19.151 18.708 1.00 61.41 71 THR A O 1
ATOM 537 N N . SER A 1 72 ? -4.878 18.189 20.540 1.00 56.69 72 SER A N 1
ATOM 538 C CA . SER A 1 72 ? -3.491 18.582 20.240 1.00 56.69 72 SER A CA 1
ATOM 539 C C . SER A 1 72 ? -2.834 17.675 19.189 1.00 56.69 72 SER A C 1
ATOM 541 O O . SER A 1 72 ? -1.858 18.069 18.547 1.00 56.69 72 SER A O 1
ATOM 543 N N . LEU A 1 73 ? -3.407 16.491 18.959 1.00 54.28 73 LEU A N 1
ATOM 544 C CA . LEU A 1 73 ? -3.067 15.620 17.844 1.00 54.28 73 LEU A CA 1
ATOM 545 C C . LEU A 1 73 ? -3.660 16.184 16.538 1.00 54.28 73 LEU A C 1
ATOM 547 O O . LEU A 1 73 ? -4.873 16.390 16.465 1.00 54.28 73 LEU A O 1
ATOM 551 N N . PRO A 1 74 ? -2.861 16.415 15.478 1.00 50.00 74 PRO A N 1
ATOM 552 C CA . PRO A 1 74 ? -3.413 16.826 14.193 1.00 50.00 74 PRO A CA 1
ATOM 553 C C . PRO A 1 74 ? -4.371 15.768 13.623 1.00 50.00 74 PRO A C 1
ATOM 555 O O . PRO A 1 74 ? -4.080 14.568 13.647 1.00 50.00 74 PRO A O 1
ATOM 558 N N . HIS A 1 75 ? -5.499 16.219 13.059 1.00 44.81 75 HIS A N 1
ATOM 559 C CA . HIS A 1 75 ? -6.410 15.358 12.300 1.00 44.81 75 HIS A CA 1
ATOM 560 C C . HIS A 1 75 ? -5.637 14.632 11.183 1.00 44.81 75 HIS A C 1
ATOM 562 O O . HIS A 1 75 ? -4.887 15.256 10.431 1.00 44.81 75 HIS A O 1
ATOM 568 N N . GLY A 1 76 ? -5.800 13.309 11.075 1.00 50.66 76 GLY A N 1
ATOM 569 C CA . GLY A 1 76 ? -5.125 12.510 10.046 1.00 50.66 76 GLY A CA 1
ATOM 570 C C . GLY A 1 76 ? -3.662 12.149 10.344 1.00 50.66 76 GLY A C 1
ATOM 571 O O . GLY A 1 76 ? -2.876 11.977 9.409 1.00 50.66 76 GLY A O 1
ATOM 572 N N . LEU A 1 77 ? -3.269 12.010 11.617 1.00 53.94 77 LEU A N 1
ATOM 573 C CA . LEU A 1 77 ? -1.988 11.395 12.004 1.00 53.94 77 LEU A CA 1
ATOM 574 C C . LEU A 1 77 ? -1.788 10.040 11.318 1.00 53.94 77 LEU A C 1
ATOM 576 O O . LEU A 1 77 ? -2.496 9.082 11.603 1.00 53.94 77 LEU A O 1
ATOM 580 N N . GLY A 1 78 ? -0.801 9.969 10.422 1.00 48.62 78 GLY A N 1
ATOM 581 C CA . GLY A 1 78 ? -0.528 8.794 9.583 1.00 48.62 78 GLY A CA 1
ATOM 582 C C . GLY A 1 78 ? -1.018 8.892 8.140 1.00 48.62 78 GLY A C 1
ATOM 583 O O . GLY A 1 78 ? -0.761 7.988 7.349 1.00 48.62 78 GLY A O 1
ATOM 584 N N . VAL A 1 79 ? -1.648 10.011 7.774 1.00 51.06 79 VAL A N 1
ATOM 585 C CA . VAL A 1 79 ? -1.958 10.395 6.387 1.00 51.06 79 VAL A CA 1
ATOM 586 C C . VAL A 1 79 ? -1.045 11.533 5.923 1.00 51.06 79 VAL A C 1
ATOM 588 O O . VAL A 1 79 ? -0.465 11.454 4.841 1.00 51.06 79 VAL A O 1
ATOM 591 N N . HIS A 1 80 ? -0.856 12.562 6.754 1.00 46.91 80 HIS A N 1
ATOM 592 C CA . HIS A 1 80 ? 0.002 13.710 6.445 1.00 46.91 80 HIS A CA 1
ATOM 593 C C . HIS A 1 80 ? 1.402 13.527 7.025 1.00 46.91 80 HIS A C 1
ATOM 595 O O . HIS A 1 80 ? 1.530 13.249 8.213 1.00 46.91 80 HIS A O 1
ATOM 601 N N . GLN A 1 81 ? 2.438 13.690 6.197 1.00 47.12 81 GLN A N 1
ATOM 602 C CA . GLN A 1 81 ? 3.836 13.720 6.633 1.00 47.12 81 GLN A CA 1
ATOM 603 C C . GLN A 1 81 ? 4.132 15.111 7.211 1.00 47.12 81 GLN A C 1
ATOM 605 O O . GLN A 1 81 ? 4.246 16.064 6.436 1.00 47.12 81 GLN A O 1
ATOM 610 N N . PRO A 1 82 ? 4.230 15.288 8.541 1.00 43.09 82 PRO A N 1
ATOM 611 C CA . PRO A 1 82 ? 4.695 16.552 9.088 1.00 43.09 82 PRO A CA 1
ATOM 612 C C . PRO A 1 82 ? 6.187 16.688 8.764 1.00 43.09 82 PRO A C 1
ATOM 614 O O . PRO A 1 82 ? 6.896 15.685 8.647 1.00 43.09 82 PRO A O 1
ATOM 617 N N . SER A 1 83 ? 6.699 17.917 8.668 1.00 40.75 83 SER A N 1
ATOM 618 C CA . SER A 1 83 ? 8.144 18.125 8.795 1.00 40.75 83 SER A CA 1
ATOM 619 C C . SER A 1 83 ? 8.554 17.546 10.146 1.00 40.75 83 SER A C 1
ATOM 621 O O . SER A 1 83 ? 8.114 18.056 11.176 1.00 40.75 83 SER A O 1
ATOM 623 N N . VAL A 1 84 ? 9.321 16.452 10.148 1.00 50.66 84 VAL A N 1
ATOM 624 C CA . VAL A 1 84 ? 9.779 15.801 11.379 1.00 50.66 84 VAL A CA 1
ATOM 625 C C . VAL A 1 84 ? 10.467 16.870 12.222 1.00 50.66 84 VAL A C 1
ATOM 627 O O . VAL A 1 84 ? 11.454 17.468 11.792 1.00 50.66 84 VAL A O 1
ATOM 630 N N . VAL A 1 85 ? 9.901 17.172 13.391 1.00 53.03 85 VAL A N 1
ATOM 631 C CA . VAL A 1 85 ? 10.524 18.095 14.340 1.00 53.03 85 VAL A CA 1
ATOM 632 C C . VAL A 1 85 ? 11.883 17.498 14.702 1.00 53.03 85 VAL A C 1
ATOM 634 O O . VAL A 1 85 ? 11.964 16.308 15.014 1.00 53.03 85 VAL A O 1
ATOM 637 N N . ALA A 1 86 ? 12.955 18.287 14.607 1.00 54.22 86 ALA A N 1
ATOM 638 C CA . ALA A 1 86 ? 14.309 17.809 14.873 1.00 54.22 86 ALA A CA 1
ATOM 639 C C . ALA A 1 86 ? 14.371 17.081 16.232 1.00 54.22 86 ALA A C 1
ATOM 641 O O . ALA A 1 86 ? 13.974 17.636 17.254 1.00 54.22 86 ALA A O 1
ATOM 642 N N . GLY A 1 87 ? 14.842 15.829 16.228 1.00 64.00 87 GLY A N 1
ATOM 643 C CA . GLY A 1 87 ? 14.919 14.971 17.418 1.00 64.00 87 GLY A CA 1
ATOM 644 C C . GLY A 1 87 ? 13.741 14.008 17.631 1.00 64.00 87 GLY A C 1
ATOM 645 O O . GLY A 1 87 ? 13.814 13.183 18.537 1.00 64.00 87 GLY A O 1
ATOM 646 N N . MET A 1 88 ? 12.687 14.058 16.808 1.00 82.19 88 MET A N 1
ATOM 647 C CA . MET A 1 88 ? 11.579 13.097 16.869 1.00 82.19 88 MET A CA 1
ATOM 648 C C . MET A 1 88 ? 11.906 11.799 16.115 1.00 82.19 88 MET A C 1
ATOM 650 O O . MET A 1 88 ? 12.375 11.828 14.977 1.00 82.19 88 MET A O 1
ATOM 654 N N . ILE A 1 89 ? 11.613 10.654 16.732 1.00 87.69 89 ILE A N 1
ATOM 655 C CA . ILE A 1 89 ? 11.707 9.332 16.104 1.00 87.69 89 ILE A CA 1
ATOM 656 C C . ILE A 1 89 ? 10.417 9.085 15.310 1.00 87.69 89 ILE A C 1
ATOM 658 O O . ILE A 1 89 ? 9.357 8.871 15.899 1.00 87.69 89 ILE A O 1
ATOM 662 N N . ASP A 1 90 ? 10.495 9.125 13.977 1.00 86.62 90 ASP A N 1
ATOM 663 C CA . ASP A 1 90 ? 9.352 8.880 13.083 1.00 86.62 90 ASP A CA 1
ATOM 664 C C . ASP A 1 90 ? 9.163 7.376 12.817 1.00 86.62 90 ASP A C 1
ATOM 666 O O . ASP A 1 90 ? 9.846 6.786 11.977 1.00 86.62 90 ASP A O 1
ATOM 670 N N . LEU A 1 91 ? 8.214 6.765 13.533 1.00 91.19 91 LEU A N 1
ATOM 671 C CA . LEU A 1 91 ? 7.701 5.411 13.292 1.00 91.19 91 LEU A CA 1
ATOM 672 C C . LEU A 1 91 ? 6.292 5.447 12.673 1.00 91.19 91 LEU A C 1
ATOM 674 O O . LEU A 1 91 ? 5.523 4.497 12.818 1.00 91.19 91 LEU A O 1
ATOM 678 N N . ASN A 1 92 ? 5.912 6.536 12.006 1.00 84.94 92 ASN A N 1
ATOM 679 C CA . ASN A 1 92 ? 4.577 6.714 11.443 1.00 84.94 92 ASN A CA 1
ATOM 680 C C . ASN A 1 92 ? 4.520 6.233 9.983 1.00 84.94 92 ASN A C 1
ATOM 682 O O . ASN A 1 92 ? 3.716 5.385 9.579 1.00 84.94 92 ASN A O 1
ATOM 686 N N . PHE A 1 93 ? 5.443 6.735 9.175 1.00 80.94 93 PHE A N 1
ATOM 687 C CA . PHE A 1 93 ? 5.541 6.384 7.767 1.00 80.94 93 PHE A CA 1
ATOM 688 C C . PHE A 1 93 ? 6.662 5.400 7.533 1.00 80.94 93 PHE A C 1
ATOM 690 O O . PHE A 1 93 ? 7.597 5.303 8.315 1.00 80.94 93 PHE A O 1
ATOM 697 N N . ASN A 1 94 ? 6.579 4.685 6.418 1.00 83.00 94 ASN A N 1
ATOM 698 C CA . ASN A 1 94 ? 7.538 3.657 6.068 1.00 83.00 94 ASN A CA 1
ATOM 699 C C . ASN A 1 94 ? 8.296 4.040 4.790 1.00 83.00 94 ASN A C 1
ATOM 701 O O . ASN A 1 94 ? 7.749 3.917 3.684 1.00 83.00 94 ASN A O 1
ATOM 705 N N . TYR A 1 95 ? 9.541 4.484 4.945 1.00 80.81 95 TYR A N 1
ATOM 706 C CA . TYR A 1 95 ? 10.472 4.799 3.863 1.00 80.81 95 TYR A CA 1
ATOM 707 C C . TYR A 1 95 ? 11.766 3.993 4.060 1.00 80.81 95 TYR A C 1
ATOM 709 O O . TYR A 1 95 ? 12.762 4.530 4.539 1.00 80.81 95 TYR A O 1
ATOM 717 N N . PRO A 1 96 ? 11.769 2.694 3.701 1.00 83.00 96 PRO A N 1
ATOM 718 C CA . PRO A 1 96 ? 12.969 1.882 3.797 1.00 83.00 96 PRO A CA 1
ATOM 719 C C . PRO A 1 96 ? 14.109 2.521 3.003 1.00 83.00 96 PRO A C 1
ATOM 721 O O . PRO A 1 96 ? 14.021 2.628 1.780 1.00 83.00 96 PRO A O 1
ATOM 724 N N . ALA A 1 97 ? 15.237 2.804 3.652 1.00 84.44 97 ALA A N 1
ATOM 725 C CA . ALA A 1 97 ? 16.490 3.204 3.000 1.00 84.44 97 ALA A CA 1
ATOM 726 C C . ALA A 1 97 ? 17.579 2.138 3.212 1.00 84.44 97 ALA A C 1
ATOM 728 O O . ALA A 1 97 ? 17.559 1.423 4.208 1.00 84.44 97 ALA A O 1
ATOM 729 N N . LEU A 1 98 ? 18.474 1.962 2.237 1.00 86.25 98 LEU A N 1
ATOM 730 C CA . LEU A 1 98 ? 19.689 1.147 2.382 1.00 86.25 98 LEU A CA 1
ATOM 731 C C . LEU A 1 98 ? 20.921 2.041 2.173 1.00 86.25 98 LEU A C 1
ATOM 733 O O . LEU A 1 98 ? 20.835 3.021 1.423 1.00 86.25 98 LEU A O 1
ATOM 737 N N . PRO A 1 99 ? 22.073 1.721 2.787 1.00 85.81 99 PRO A N 1
ATOM 738 C CA . PRO A 1 99 ? 23.331 2.397 2.484 1.00 85.81 99 PRO A CA 1
ATOM 739 C C . PRO A 1 99 ? 23.677 2.329 0.986 1.00 85.81 99 PRO A C 1
ATOM 741 O O . PRO A 1 99 ? 23.317 1.381 0.295 1.00 85.81 99 PRO A O 1
ATOM 744 N N . GLY A 1 100 ? 24.386 3.336 0.471 1.00 84.69 100 GLY A N 1
ATOM 745 C CA . GLY A 1 100 ? 24.911 3.331 -0.904 1.00 84.69 100 GLY A CA 1
ATOM 746 C C . GLY A 1 100 ? 23.921 3.708 -2.016 1.00 84.69 100 GLY A C 1
ATOM 747 O O . GLY A 1 100 ? 24.351 3.950 -3.141 1.00 84.69 100 GLY A O 1
ATOM 748 N N . GLN A 1 101 ? 22.623 3.867 -1.728 1.00 85.25 101 GLN A N 1
ATOM 749 C CA . GLN A 1 101 ? 21.618 4.234 -2.742 1.00 85.25 101 GLN A CA 1
ATOM 750 C C . GLN A 1 101 ? 21.900 5.574 -3.445 1.00 85.25 101 GLN A C 1
ATOM 752 O O . GLN A 1 101 ? 21.612 5.726 -4.631 1.00 85.25 101 GLN A O 1
ATOM 757 N N . ALA A 1 102 ? 22.508 6.537 -2.745 1.00 86.88 102 ALA A N 1
ATOM 758 C CA . ALA A 1 102 ? 22.926 7.799 -3.353 1.00 86.88 102 ALA A CA 1
ATOM 759 C C . ALA A 1 102 ? 24.015 7.602 -4.424 1.00 86.88 102 ALA A C 1
ATOM 761 O O . ALA A 1 102 ? 24.003 8.296 -5.441 1.00 86.88 102 ALA A O 1
ATOM 762 N N . GLU A 1 103 ? 24.933 6.649 -4.229 1.00 91.75 103 GLU A N 1
ATOM 763 C CA . GLU A 1 103 ? 25.968 6.348 -5.224 1.00 91.75 103 GLU A CA 1
ATOM 764 C C . GLU A 1 103 ? 25.412 5.523 -6.386 1.00 91.75 103 GLU A C 1
ATOM 766 O O . GLU A 1 103 ? 25.807 5.755 -7.526 1.00 91.75 103 GLU A O 1
ATOM 771 N N . LEU A 1 104 ? 24.429 4.646 -6.142 1.00 92.19 104 LEU A N 1
ATOM 772 C CA . LEU A 1 104 ? 23.674 4.005 -7.226 1.00 92.19 104 LEU A CA 1
ATOM 773 C C . LEU A 1 104 ? 23.023 5.058 -8.126 1.00 92.19 104 LEU A C 1
ATOM 775 O O . LEU A 1 104 ? 23.211 5.028 -9.342 1.00 92.19 104 LEU A O 1
ATOM 779 N N . LEU A 1 105 ? 22.325 6.038 -7.538 1.00 91.38 105 LEU A N 1
ATOM 780 C CA . LEU A 1 105 ? 21.721 7.138 -8.294 1.00 91.38 105 LEU A CA 1
ATOM 781 C C . LEU A 1 105 ? 22.777 7.953 -9.051 1.00 91.38 105 LEU A C 1
ATOM 783 O O . LEU A 1 105 ? 22.577 8.290 -10.216 1.00 91.38 105 LEU A O 1
ATOM 787 N N . ARG A 1 106 ? 23.919 8.249 -8.419 1.00 92.94 106 ARG A N 1
ATOM 788 C CA . ARG A 1 106 ? 25.023 8.964 -9.071 1.00 92.94 106 ARG A CA 1
ATOM 789 C C . ARG A 1 106 ? 25.555 8.205 -10.283 1.00 92.94 106 ARG A C 1
ATOM 791 O O . ARG A 1 106 ? 25.771 8.813 -11.330 1.00 92.94 106 ARG A O 1
ATOM 798 N N . THR A 1 107 ? 25.758 6.900 -10.151 1.00 94.00 107 THR A N 1
ATOM 799 C CA . THR A 1 107 ? 26.210 6.031 -11.241 1.00 94.00 107 THR A CA 1
ATOM 800 C C . THR A 1 107 ? 25.186 5.985 -12.369 1.00 94.00 107 THR A C 1
ATOM 802 O O . THR A 1 107 ? 25.563 6.208 -13.517 1.00 94.00 107 THR A O 1
ATOM 805 N N . ALA A 1 108 ? 23.899 5.827 -12.053 1.00 92.75 108 ALA A N 1
ATOM 806 C CA . ALA A 1 108 ? 22.834 5.825 -13.053 1.00 92.75 108 ALA A CA 1
ATOM 807 C C . ALA A 1 108 ? 22.748 7.155 -13.818 1.00 92.75 108 ALA A C 1
ATOM 809 O O . ALA A 1 108 ? 22.627 7.166 -15.039 1.00 92.75 108 ALA A O 1
ATOM 810 N N . LEU A 1 109 ? 22.887 8.290 -13.124 1.00 92.88 109 LEU A N 1
ATOM 811 C CA . LEU A 1 109 ? 22.918 9.610 -13.761 1.00 92.88 109 LEU A CA 1
ATOM 812 C C . LEU A 1 109 ? 24.133 9.778 -14.685 1.00 92.88 109 LEU A C 1
ATOM 814 O O . LEU A 1 109 ? 23.991 10.321 -15.779 1.00 92.88 109 LEU A O 1
ATOM 818 N N . ARG A 1 110 ? 25.317 9.294 -14.280 1.00 93.25 110 ARG A N 1
ATOM 819 C CA . ARG A 1 110 ? 26.514 9.292 -15.142 1.00 93.25 110 ARG A CA 1
ATOM 820 C C . ARG A 1 110 ? 26.305 8.424 -16.382 1.00 93.25 110 ARG A C 1
ATOM 822 O O . ARG A 1 110 ? 26.623 8.864 -17.478 1.00 93.25 110 ARG A O 1
ATOM 829 N N . GLN A 1 111 ? 25.759 7.219 -16.221 1.00 90.31 111 GLN A N 1
ATOM 830 C CA . GLN A 1 111 ? 25.465 6.319 -17.338 1.00 90.31 111 GLN A CA 1
ATOM 831 C C . GLN A 1 111 ? 24.452 6.935 -18.305 1.00 90.31 111 GLN A C 1
ATOM 833 O O . GLN A 1 111 ? 24.670 6.907 -19.512 1.00 90.31 111 GLN A O 1
ATOM 838 N N . LEU A 1 112 ? 23.390 7.555 -17.783 1.00 89.88 112 LEU A N 1
ATOM 839 C CA . LEU A 1 112 ? 22.392 8.236 -18.603 1.00 89.88 112 LEU A CA 1
ATOM 840 C C . LEU A 1 112 ? 23.011 9.396 -19.393 1.00 89.88 112 LEU A C 1
ATOM 842 O O . LEU A 1 112 ? 22.750 9.526 -20.586 1.00 89.88 112 LEU A O 1
ATOM 846 N N . ALA A 1 113 ? 23.881 10.190 -18.764 1.00 89.75 113 ALA A N 1
ATOM 847 C CA . ALA A 1 113 ? 24.593 11.282 -19.430 1.00 89.75 113 ALA A CA 1
ATOM 848 C C . ALA A 1 113 ? 25.546 10.806 -20.544 1.00 89.75 113 ALA A C 1
ATOM 850 O O . ALA A 1 113 ? 25.829 11.567 -21.464 1.00 89.75 113 ALA A O 1
ATOM 851 N N . LEU A 1 114 ? 26.036 9.564 -20.464 1.00 88.06 114 LEU A N 1
ATOM 852 C CA . LEU A 1 114 ? 26.894 8.937 -21.475 1.00 88.06 114 LEU A CA 1
ATOM 853 C C . LEU A 1 114 ? 26.103 8.158 -22.543 1.00 88.06 114 LEU A C 1
ATOM 855 O O . LEU A 1 114 ? 26.699 7.660 -23.496 1.00 88.06 114 LEU A O 1
ATOM 859 N N . SER A 1 115 ? 24.783 8.020 -22.386 1.00 82.12 115 SER A N 1
ATOM 860 C CA . SER A 1 115 ? 23.930 7.295 -23.332 1.00 82.12 115 SER A CA 1
ATOM 861 C C . SER A 1 115 ? 23.690 8.095 -24.621 1.00 82.12 115 SER A C 1
ATOM 863 O O . SER A 1 115 ? 23.709 9.324 -24.625 1.00 82.12 115 SER A O 1
ATOM 865 N N . GLY A 1 116 ? 23.486 7.388 -25.737 1.00 69.06 116 GLY A N 1
ATOM 866 C CA . GLY A 1 116 ? 23.560 7.973 -27.082 1.00 69.06 116 GLY A CA 1
ATOM 867 C C . GLY A 1 116 ? 22.410 8.896 -27.506 1.00 69.06 116 GLY A C 1
ATOM 868 O O . GLY A 1 116 ? 22.566 9.598 -28.498 1.00 69.06 116 GLY A O 1
ATOM 869 N N . ASP A 1 117 ? 21.281 8.922 -26.791 1.00 74.38 117 ASP A N 1
ATOM 870 C CA . ASP A 1 117 ? 20.104 9.727 -27.165 1.00 74.38 117 ASP A CA 1
ATOM 871 C C . ASP A 1 117 ? 19.510 10.466 -25.956 1.00 74.38 117 ASP A C 1
ATOM 873 O O . ASP A 1 117 ? 18.373 10.252 -25.531 1.00 74.38 117 ASP A O 1
ATOM 877 N N . LEU A 1 118 ? 20.319 11.345 -25.357 1.00 81.62 118 LEU A N 1
ATOM 878 C CA . LEU A 1 118 ? 19.877 12.182 -24.239 1.00 81.62 118 LEU A CA 1
ATOM 879 C C . LEU A 1 118 ? 18.748 13.147 -24.651 1.00 81.62 118 LEU A C 1
ATOM 881 O O . LEU A 1 118 ? 17.892 13.489 -23.835 1.00 81.62 118 LEU A O 1
ATOM 885 N N . GLU A 1 119 ? 18.718 13.554 -25.924 1.00 83.44 119 GLU A N 1
ATOM 886 C CA . GLU A 1 119 ? 17.694 14.445 -26.472 1.00 83.44 119 GLU A CA 1
ATOM 887 C C . GLU A 1 119 ? 16.302 13.799 -26.456 1.00 83.44 119 GLU A C 1
ATOM 889 O O . GLU A 1 119 ? 15.318 14.478 -26.148 1.00 83.44 119 GLU A O 1
ATOM 894 N N . ALA A 1 120 ? 16.194 12.484 -26.687 1.00 79.88 120 ALA A N 1
ATOM 895 C CA . ALA A 1 120 ? 14.921 11.781 -26.551 1.00 79.88 120 ALA A CA 1
ATOM 896 C C . ALA A 1 120 ? 14.295 11.954 -25.162 1.00 79.88 120 ALA A C 1
ATOM 898 O O . ALA A 1 120 ? 13.073 12.059 -25.063 1.00 79.88 120 ALA A O 1
ATOM 899 N N . HIS A 1 121 ? 15.089 12.066 -24.092 1.00 82.06 121 HIS A N 1
ATOM 900 C CA . HIS A 1 121 ? 14.567 12.266 -22.735 1.00 82.06 121 HIS A CA 1
ATOM 901 C C . HIS A 1 121 ? 13.996 13.670 -22.480 1.00 82.06 121 HIS A C 1
ATOM 903 O O . HIS A 1 121 ? 13.288 13.853 -21.488 1.00 82.06 121 HIS A O 1
ATOM 909 N N . LEU A 1 122 ? 14.257 14.637 -23.368 1.00 84.00 122 LEU A N 1
ATOM 910 C CA . LEU A 1 122 ? 13.681 15.986 -23.318 1.00 84.00 122 LEU A CA 1
ATOM 911 C C . LEU A 1 122 ? 12.312 16.074 -24.008 1.00 84.00 122 LEU A C 1
ATOM 913 O O . LEU A 1 122 ? 11.602 17.067 -23.853 1.00 84.00 122 LEU A O 1
ATOM 917 N N . ARG A 1 123 ? 11.933 15.048 -24.776 1.00 85.00 123 ARG A N 1
ATOM 918 C CA . ARG A 1 123 ? 10.669 14.993 -25.516 1.00 85.00 123 ARG A CA 1
ATOM 919 C C . ARG A 1 123 ? 9.618 14.217 -24.728 1.00 85.00 123 ARG A C 1
ATOM 921 O O . ARG A 1 123 ? 9.939 13.310 -23.954 1.00 85.00 123 ARG A O 1
ATOM 928 N N . TYR A 1 124 ? 8.348 14.547 -24.964 1.00 83.50 124 TYR A N 1
ATOM 929 C CA . TYR A 1 124 ? 7.247 13.741 -24.447 1.00 83.50 124 TYR A CA 1
ATOM 930 C C . TYR A 1 124 ? 7.359 12.305 -24.955 1.00 83.50 124 TYR A C 1
ATOM 932 O O . TYR A 1 124 ? 7.598 12.062 -26.137 1.00 83.50 124 TYR A O 1
ATOM 940 N N . GLN A 1 125 ? 7.182 11.369 -24.032 1.00 87.50 125 GLN A N 1
ATOM 941 C CA . GLN A 1 125 ? 7.150 9.942 -24.322 1.00 87.50 125 GLN A CA 1
ATOM 942 C C . GLN A 1 125 ? 5.701 9.501 -24.557 1.00 87.50 125 GLN A C 1
ATOM 944 O O . GLN A 1 125 ? 4.781 10.227 -24.163 1.00 87.50 125 GLN A O 1
ATOM 949 N N . PRO A 1 126 ? 5.468 8.318 -25.161 1.00 93.25 126 PRO A N 1
ATOM 950 C CA . PRO A 1 126 ? 4.135 7.727 -25.183 1.00 93.25 126 PRO A CA 1
ATOM 951 C C . PRO A 1 126 ? 3.532 7.720 -23.775 1.00 93.25 126 PRO A C 1
ATOM 953 O O . PRO A 1 126 ? 4.246 7.479 -22.799 1.00 93.25 126 PRO A O 1
ATOM 956 N N . HIS A 1 127 ? 2.231 7.986 -23.661 1.00 96.44 127 HIS A N 1
ATOM 957 C CA . HIS A 1 127 ? 1.579 8.187 -22.364 1.00 96.44 127 HIS A CA 1
ATOM 958 C C . HIS A 1 127 ? 1.728 6.959 -21.453 1.00 96.44 127 HIS A C 1
ATOM 960 O O . HIS A 1 127 ? 2.043 7.106 -20.277 1.00 96.44 127 HIS A O 1
ATOM 966 N N . ALA A 1 128 ? 1.607 5.752 -22.017 1.00 96.25 128 ALA A N 1
ATOM 967 C CA . ALA A 1 128 ? 1.819 4.483 -21.314 1.00 96.25 128 ALA A CA 1
ATOM 968 C C . ALA A 1 128 ? 3.303 4.112 -21.076 1.00 96.25 128 ALA A C 1
ATOM 970 O O . ALA A 1 128 ? 3.583 3.094 -20.443 1.00 96.25 128 ALA A O 1
ATOM 971 N N . GLY A 1 129 ? 4.257 4.899 -21.582 1.00 95.75 129 GLY A N 1
ATOM 972 C CA . GLY A 1 129 ? 5.685 4.572 -21.637 1.00 95.75 129 GLY A CA 1
ATOM 973 C C . GLY A 1 129 ? 6.108 3.934 -22.967 1.00 95.75 129 GLY A C 1
ATOM 974 O O . GLY A 1 129 ? 5.283 3.429 -23.732 1.00 95.75 129 GLY A O 1
ATOM 975 N N . ARG A 1 130 ? 7.412 3.963 -23.274 1.00 94.88 130 ARG A N 1
ATOM 976 C CA . ARG A 1 130 ? 7.945 3.329 -24.493 1.00 94.88 130 ARG A CA 1
ATOM 977 C C . ARG A 1 130 ? 7.813 1.811 -24.398 1.00 94.88 130 ARG A C 1
ATOM 979 O O . ARG A 1 130 ? 7.931 1.245 -23.315 1.00 94.88 130 ARG A O 1
ATOM 986 N N . LEU A 1 131 ? 7.651 1.140 -25.538 1.00 96.25 131 LEU A N 1
ATOM 987 C CA . LEU A 1 131 ? 7.491 -0.318 -25.578 1.00 96.25 131 LEU A CA 1
ATOM 988 C C . LEU A 1 131 ? 8.660 -1.060 -24.908 1.00 96.25 131 LEU A C 1
ATOM 990 O O . LEU A 1 131 ? 8.430 -2.000 -24.157 1.00 96.25 131 LEU A O 1
ATOM 994 N N . GLN A 1 132 ? 9.897 -0.592 -25.103 1.00 95.44 132 GLN A N 1
ATOM 995 C CA . GLN A 1 132 ? 11.080 -1.171 -24.454 1.00 95.44 132 GLN A CA 1
ATOM 996 C C . GLN A 1 132 ? 11.031 -1.061 -22.919 1.00 95.44 132 GLN A C 1
ATOM 998 O O . GLN A 1 132 ? 11.343 -2.027 -22.232 1.00 95.44 132 GLN A O 1
ATOM 1003 N N . ASP A 1 133 ? 10.575 0.081 -22.390 1.00 96.25 133 ASP A N 1
ATOM 1004 C CA . ASP A 1 133 ? 10.496 0.336 -20.948 1.00 96.25 133 ASP A CA 1
ATOM 1005 C C . ASP A 1 133 ? 9.422 -0.573 -20.324 1.00 96.25 133 ASP A C 1
ATOM 1007 O O . ASP A 1 133 ? 9.614 -1.179 -19.269 1.00 96.25 133 ASP A O 1
ATOM 1011 N N . ARG A 1 134 ? 8.297 -0.723 -21.034 1.00 98.38 134 ARG A N 1
ATOM 1012 C CA . ARG A 1 134 ? 7.195 -1.625 -20.678 1.00 98.38 134 ARG A CA 1
ATOM 1013 C C . ARG A 1 134 ? 7.634 -3.092 -20.713 1.00 98.38 134 ARG A C 1
ATOM 1015 O O . ARG A 1 134 ? 7.277 -3.848 -19.814 1.00 98.38 134 ARG A O 1
ATOM 1022 N N . ALA A 1 135 ? 8.456 -3.482 -21.688 1.00 98.44 135 ALA A N 1
ATOM 1023 C CA . ALA A 1 135 ? 9.020 -4.827 -21.786 1.00 98.44 135 ALA A CA 1
ATOM 1024 C C . ALA A 1 135 ? 10.000 -5.145 -20.641 1.00 98.44 135 ALA A C 1
ATOM 1026 O O . ALA A 1 135 ? 9.982 -6.262 -20.126 1.00 98.44 135 ALA A O 1
ATOM 1027 N N . SER A 1 136 ? 10.822 -4.184 -20.198 1.00 98.31 136 SER A N 1
ATOM 1028 C CA . SER A 1 136 ? 11.687 -4.356 -19.016 1.00 98.31 136 SER A CA 1
ATOM 1029 C C . SER A 1 136 ? 10.871 -4.621 -17.750 1.00 98.31 136 SER A C 1
ATOM 1031 O O . SER A 1 136 ? 11.188 -5.525 -16.976 1.00 98.31 136 SER A O 1
ATOM 1033 N N . VAL A 1 137 ? 9.761 -3.900 -17.570 1.00 98.25 137 VAL A N 1
ATOM 1034 C CA . VAL A 1 137 ? 8.831 -4.151 -16.461 1.00 98.25 137 VAL A CA 1
ATOM 1035 C C . VAL A 1 137 ? 8.132 -5.507 -16.601 1.00 98.25 137 VAL A C 1
ATOM 1037 O O . VAL A 1 137 ? 8.051 -6.234 -15.616 1.00 98.25 137 VAL A O 1
ATOM 1040 N N . ALA A 1 138 ? 7.670 -5.884 -17.797 1.00 98.38 138 ALA A N 1
ATOM 1041 C CA . ALA A 1 138 ? 7.049 -7.189 -18.039 1.00 98.38 138 ALA A CA 1
ATOM 1042 C C . ALA A 1 138 ? 7.990 -8.351 -17.664 1.00 98.38 138 ALA A C 1
ATOM 1044 O O . ALA A 1 138 ? 7.598 -9.254 -16.926 1.00 98.38 138 ALA A O 1
ATOM 1045 N N . ARG A 1 139 ? 9.271 -8.278 -18.063 1.00 98.19 139 ARG A N 1
ATOM 1046 C CA . ARG A 1 139 ? 10.299 -9.253 -17.651 1.00 98.19 139 ARG A CA 1
ATOM 1047 C C . ARG A 1 139 ? 10.460 -9.311 -16.134 1.00 98.19 139 ARG A C 1
ATOM 1049 O O . ARG A 1 139 ? 10.524 -10.397 -15.566 1.00 98.19 139 ARG A O 1
ATOM 1056 N N . HIS A 1 140 ? 10.497 -8.160 -15.465 1.00 97.25 140 HIS A N 1
ATOM 1057 C CA . HIS A 1 140 ? 10.560 -8.117 -14.007 1.00 97.25 140 HIS A CA 1
ATOM 1058 C C . HIS A 1 140 ? 9.331 -8.765 -13.351 1.00 97.25 140 HIS A C 1
ATOM 1060 O O . HIS A 1 140 ? 9.493 -9.570 -12.436 1.00 97.25 140 HIS A O 1
ATOM 1066 N N . LEU A 1 141 ? 8.119 -8.483 -13.838 1.00 97.25 141 LEU A N 1
ATOM 1067 C CA . LEU A 1 141 ? 6.875 -9.080 -13.336 1.00 97.25 141 LEU A CA 1
ATOM 1068 C C . LEU A 1 141 ? 6.830 -10.600 -13.540 1.00 97.25 141 LEU A C 1
ATOM 1070 O O . LEU A 1 141 ? 6.388 -11.317 -12.642 1.00 97.25 141 LEU A O 1
ATOM 1074 N N . HIS A 1 142 ? 7.392 -11.107 -14.638 1.00 96.44 142 HIS A N 1
ATOM 1075 C CA . HIS A 1 142 ? 7.529 -12.546 -14.867 1.00 96.44 142 HIS A CA 1
ATOM 1076 C C . HIS A 1 142 ? 8.365 -13.219 -13.766 1.00 96.44 142 HIS A C 1
ATOM 1078 O O . HIS A 1 142 ? 7.995 -14.273 -13.252 1.00 96.44 142 HIS A O 1
ATOM 1084 N N . THR A 1 143 ? 9.455 -12.587 -13.307 1.00 92.44 143 THR A N 1
ATOM 1085 C CA . THR A 1 143 ? 10.236 -13.099 -12.156 1.00 92.44 143 THR A CA 1
ATOM 1086 C C . THR A 1 143 ? 9.465 -13.083 -10.830 1.00 92.44 143 THR A C 1
ATOM 1088 O O . THR A 1 143 ? 9.903 -13.680 -9.848 1.00 92.44 143 THR A O 1
ATOM 1091 N N . ARG A 1 144 ? 8.305 -12.416 -10.796 1.00 89.56 144 ARG A N 1
ATOM 1092 C CA . ARG A 1 144 ? 7.377 -12.330 -9.663 1.00 89.56 144 ARG A CA 1
ATOM 1093 C C . ARG A 1 144 ? 6.123 -13.192 -9.849 1.00 89.56 144 ARG A C 1
ATOM 1095 O O . ARG A 1 144 ? 5.196 -13.074 -9.055 1.00 89.56 144 ARG A O 1
ATOM 1102 N N . GLY A 1 145 ? 6.112 -14.065 -10.858 1.00 94.81 145 GLY A N 1
ATOM 1103 C CA . GLY A 1 145 ? 5.007 -14.985 -11.120 1.00 94.81 145 GLY A CA 1
ATOM 1104 C C . GLY A 1 145 ? 3.787 -14.332 -11.769 1.00 94.81 145 GLY A C 1
ATOM 1105 O O . GLY A 1 145 ? 2.695 -14.873 -11.632 1.00 94.81 145 GLY A O 1
ATOM 1106 N N . LEU A 1 146 ? 3.959 -13.181 -12.431 1.00 97.75 146 LEU A N 1
ATOM 1107 C CA . LEU A 1 146 ? 2.923 -12.537 -13.241 1.00 97.75 146 LEU A CA 1
ATOM 1108 C C . LEU A 1 146 ? 3.347 -12.511 -14.715 1.00 97.75 146 LEU A C 1
ATOM 1110 O O . LEU A 1 146 ? 4.262 -11.772 -15.087 1.00 97.75 146 LEU A O 1
ATOM 1114 N N . HIS A 1 147 ? 2.664 -13.292 -15.549 1.00 98.06 147 HIS A N 1
ATOM 1115 C CA . HIS A 1 147 ? 2.944 -13.412 -16.978 1.00 98.06 147 HIS A CA 1
ATOM 1116 C C . HIS A 1 147 ? 2.103 -12.406 -17.766 1.00 98.06 147 HIS A C 1
ATOM 1118 O O . HIS A 1 147 ? 0.899 -12.576 -17.955 1.00 98.06 147 HIS A O 1
ATOM 1124 N N . VAL A 1 148 ? 2.744 -11.332 -18.225 1.00 97.75 148 VAL A N 1
ATOM 1125 C CA . VAL A 1 148 ? 2.105 -10.274 -19.014 1.00 97.75 148 VAL A CA 1
ATOM 1126 C C . VAL A 1 148 ? 3.015 -9.822 -20.141 1.00 97.75 148 VAL A C 1
ATOM 1128 O O . VAL A 1 148 ? 4.235 -9.780 -19.986 1.00 97.75 148 VAL A O 1
ATOM 1131 N N . GLU A 1 149 ? 2.412 -9.423 -21.255 1.00 98.06 149 GLU A N 1
ATOM 1132 C CA . GLU A 1 149 ? 3.139 -8.827 -22.373 1.00 98.06 149 GLU A CA 1
ATOM 1133 C C . GLU A 1 149 ? 3.384 -7.327 -22.151 1.00 98.06 149 GLU A C 1
ATOM 1135 O O . GLU A 1 149 ? 2.707 -6.665 -21.355 1.00 98.06 149 GLU A O 1
ATOM 1140 N N . ALA A 1 150 ? 4.337 -6.750 -22.887 1.00 98.38 150 ALA A N 1
ATOM 1141 C CA . ALA A 1 150 ? 4.668 -5.326 -22.780 1.00 98.38 150 ALA A CA 1
ATOM 1142 C C . ALA A 1 150 ? 3.441 -4.429 -23.044 1.00 98.38 150 ALA A C 1
ATOM 1144 O O . ALA A 1 150 ? 3.252 -3.407 -22.383 1.00 98.38 150 ALA A O 1
ATOM 1145 N N . GLU A 1 151 ? 2.564 -4.841 -23.957 1.00 98.31 151 GLU A N 1
ATOM 1146 C CA . GLU A 1 151 ? 1.316 -4.183 -24.340 1.00 98.31 151 GLU A CA 1
ATOM 1147 C C . GLU A 1 151 ? 0.298 -4.094 -23.194 1.00 98.31 151 GLU A C 1
ATOM 1149 O O . GLU A 1 151 ? -0.568 -3.219 -23.218 1.00 98.31 151 GLU A O 1
ATOM 1154 N N . GLN A 1 152 ? 0.418 -4.948 -22.177 1.00 98.50 152 GLN A N 1
ATOM 1155 C CA . GLN A 1 152 ? -0.439 -4.954 -20.988 1.00 98.50 152 GLN A CA 1
ATOM 1156 C C . GLN A 1 152 ? 0.095 -4.075 -19.858 1.00 98.50 152 GLN A C 1
ATOM 1158 O O . GLN A 1 152 ? -0.632 -3.791 -18.905 1.00 98.50 152 GLN A O 1
ATOM 1163 N N . VAL A 1 153 ? 1.352 -3.641 -19.952 1.00 98.75 153 VAL A N 1
ATOM 1164 C CA . VAL A 1 153 ? 2.023 -2.846 -18.923 1.00 98.75 153 VAL A CA 1
ATOM 1165 C C . VAL A 1 153 ? 1.925 -1.361 -19.255 1.00 98.75 153 VAL A C 1
ATOM 1167 O O . VAL A 1 153 ? 2.112 -0.976 -20.403 1.00 98.75 153 VAL A O 1
ATOM 1170 N N . LEU A 1 154 ? 1.677 -0.508 -18.265 1.00 98.69 154 LEU A N 1
ATOM 1171 C CA . LEU A 1 154 ? 1.763 0.948 -18.371 1.00 98.69 154 LEU A CA 1
ATOM 1172 C C . LEU A 1 154 ? 2.693 1.489 -17.284 1.00 98.69 154 LEU A C 1
ATOM 1174 O O . LEU A 1 154 ? 2.621 1.065 -16.129 1.00 98.69 154 LEU A O 1
ATOM 1178 N N . ILE A 1 155 ? 3.542 2.449 -17.640 1.00 98.31 155 ILE A N 1
ATOM 1179 C CA . ILE A 1 155 ? 4.412 3.149 -16.693 1.00 98.31 155 ILE A CA 1
ATOM 1180 C C . ILE A 1 155 ? 3.637 4.300 -16.052 1.00 98.31 155 ILE A C 1
ATOM 1182 O O . ILE A 1 155 ? 2.982 5.085 -16.737 1.00 98.31 155 ILE A O 1
ATOM 1186 N N . VAL A 1 156 ? 3.718 4.401 -14.726 1.00 98.12 156 VAL A N 1
ATOM 1187 C CA . VAL A 1 156 ? 3.040 5.435 -13.938 1.00 98.12 156 VAL A CA 1
ATOM 1188 C C . VAL A 1 156 ? 3.994 6.107 -12.955 1.00 98.12 156 VAL A C 1
ATOM 1190 O O . VAL A 1 156 ? 5.013 5.558 -12.538 1.00 98.12 156 VAL A O 1
ATOM 1193 N N . SER A 1 157 ? 3.632 7.316 -12.535 1.00 95.62 157 SER A N 1
ATOM 1194 C CA . SER A 1 157 ? 4.374 8.155 -11.578 1.00 95.62 157 SER A CA 1
ATOM 1195 C C . SER A 1 157 ? 4.247 7.673 -10.113 1.00 95.62 157 SER A C 1
ATOM 1197 O O . SER A 1 157 ? 3.858 8.418 -9.205 1.00 95.62 157 SER A O 1
ATOM 1199 N N . GLY A 1 158 ? 4.552 6.392 -9.887 1.00 95.06 158 GLY A N 1
ATOM 1200 C CA . GLY A 1 158 ? 4.425 5.664 -8.622 1.00 95.06 158 GLY A CA 1
ATOM 1201 C C . GLY A 1 158 ? 3.084 4.937 -8.457 1.00 95.06 158 GLY A C 1
ATOM 1202 O O . GLY A 1 158 ? 2.105 5.257 -9.127 1.00 95.06 158 GLY A O 1
ATOM 1203 N N . ALA A 1 159 ? 3.024 3.983 -7.520 1.00 95.25 159 ALA A N 1
ATOM 1204 C CA . ALA A 1 159 ? 1.845 3.132 -7.297 1.00 95.25 159 ALA A CA 1
ATOM 1205 C C . ALA A 1 159 ? 0.561 3.929 -6.988 1.00 95.25 159 ALA A C 1
ATOM 1207 O O . ALA A 1 159 ? -0.489 3.613 -7.528 1.00 95.25 159 ALA A O 1
ATOM 1208 N N . GLN A 1 160 ? 0.649 5.026 -6.222 1.00 94.69 160 GLN A N 1
ATOM 1209 C CA . GLN A 1 160 ? -0.499 5.914 -5.966 1.00 94.69 160 GLN A CA 1
ATOM 1210 C C . GLN A 1 160 ? -1.088 6.496 -7.262 1.00 94.69 160 GLN A C 1
ATOM 1212 O O . GLN A 1 160 ? -2.303 6.607 -7.390 1.00 94.69 160 GLN A O 1
ATOM 1217 N N . HIS A 1 161 ? -0.238 6.852 -8.235 1.00 97.81 161 HIS A N 1
ATOM 1218 C CA . HIS A 1 161 ? -0.717 7.289 -9.545 1.00 97.81 161 HIS A CA 1
ATOM 1219 C C . HIS A 1 161 ? -1.330 6.112 -10.321 1.00 97.81 161 HIS A C 1
ATOM 1221 O O . HIS A 1 161 ? -2.359 6.288 -10.960 1.00 97.81 161 HIS A O 1
ATOM 1227 N N . GLY A 1 162 ? -0.767 4.906 -10.203 1.00 98.50 162 GLY A N 1
ATOM 1228 C CA . GLY A 1 162 ? -1.367 3.685 -10.751 1.00 98.50 162 GLY A CA 1
ATOM 1229 C C . GLY A 1 162 ? -2.770 3.398 -10.209 1.00 98.50 162 GLY A C 1
ATOM 1230 O O . GLY A 1 162 ? -3.674 3.117 -10.995 1.00 98.50 162 GLY A O 1
ATOM 1231 N N . LEU A 1 163 ? -2.988 3.551 -8.899 1.00 98.56 163 LEU A N 1
ATOM 1232 C CA . LEU A 1 163 ? -4.316 3.444 -8.286 1.00 98.56 163 LEU A CA 1
ATOM 1233 C C . LEU A 1 163 ? -5.260 4.523 -8.828 1.00 98.56 163 LEU A C 1
ATOM 1235 O O . LEU A 1 163 ? -6.366 4.201 -9.255 1.00 98.56 163 LEU A O 1
ATOM 1239 N N . ALA A 1 164 ? -4.805 5.780 -8.885 1.00 98.25 164 ALA A N 1
ATOM 1240 C CA . ALA A 1 164 ? -5.601 6.894 -9.405 1.00 98.25 164 ALA A CA 1
ATOM 1241 C C . ALA A 1 164 ? -6.044 6.652 -10.847 1.00 98.25 164 ALA A C 1
ATOM 1243 O O . ALA A 1 164 ? -7.230 6.744 -11.147 1.00 98.25 164 ALA A O 1
ATOM 1244 N N . VAL A 1 165 ? -5.114 6.260 -11.717 1.00 98.44 165 VAL A N 1
ATOM 1245 C CA . VAL A 1 165 ? -5.394 5.936 -13.120 1.00 98.44 165 VAL A CA 1
ATOM 1246 C C . VAL A 1 165 ? -6.386 4.784 -13.232 1.00 98.44 165 VAL A C 1
ATOM 1248 O O . VAL A 1 165 ? -7.330 4.874 -14.013 1.00 98.44 165 VAL A O 1
ATOM 1251 N N . SER A 1 166 ? -6.204 3.730 -12.435 1.00 98.62 166 SER A N 1
ATOM 1252 C CA . SER A 1 166 ? -7.074 2.550 -12.451 1.00 98.62 166 SER A CA 1
ATOM 1253 C C . SER A 1 166 ? -8.504 2.897 -12.049 1.00 98.62 166 SER A C 1
ATOM 1255 O O . SER A 1 166 ? -9.447 2.522 -12.740 1.00 98.62 166 SER A O 1
ATOM 1257 N N . MET A 1 167 ? -8.669 3.660 -10.968 1.00 98.50 167 MET A N 1
ATOM 1258 C CA . MET A 1 167 ? -9.982 4.048 -10.454 1.00 98.50 167 MET A CA 1
ATOM 1259 C C . MET A 1 167 ? -10.663 5.070 -11.372 1.00 98.50 167 MET A C 1
ATOM 1261 O O . MET A 1 167 ? -11.816 4.879 -11.737 1.00 98.50 167 MET A O 1
ATOM 1265 N N . MET A 1 168 ? -9.945 6.098 -11.833 1.00 98.38 168 MET A N 1
ATOM 1266 C CA . MET A 1 168 ? -10.489 7.114 -12.746 1.00 98.38 168 MET A CA 1
ATOM 1267 C C . MET A 1 168 ? -10.878 6.550 -14.119 1.00 98.38 168 MET A C 1
ATOM 1269 O O . MET A 1 168 ? -11.806 7.053 -14.744 1.00 98.38 168 MET A O 1
ATOM 1273 N N . ALA A 1 169 ? -10.149 5.551 -14.628 1.00 98.38 169 ALA A N 1
ATOM 1274 C CA . ALA A 1 169 ? -10.421 4.975 -15.944 1.00 98.38 169 ALA A CA 1
ATOM 1275 C C . ALA A 1 169 ? -11.564 3.951 -15.936 1.00 98.38 169 ALA A C 1
ATOM 1277 O O . ALA A 1 169 ? -12.203 3.758 -16.970 1.00 98.38 169 ALA A O 1
ATOM 1278 N N . LEU A 1 170 ? -11.770 3.247 -14.816 1.00 98.44 170 LEU A N 1
ATOM 1279 C CA . LEU A 1 170 ? -12.587 2.028 -14.778 1.00 98.44 170 LEU A CA 1
ATOM 1280 C C . LEU A 1 170 ? -13.807 2.116 -13.859 1.00 98.44 170 LEU A C 1
ATOM 1282 O O . LEU A 1 170 ? -14.650 1.220 -13.914 1.00 98.44 170 LEU A O 1
ATOM 1286 N N . LEU A 1 171 ? -13.901 3.163 -13.040 1.00 98.44 171 LEU A N 1
ATOM 1287 C CA . LEU A 1 171 ? -15.007 3.409 -12.118 1.00 98.44 171 LEU A CA 1
ATOM 1288 C C . LEU A 1 171 ? -15.630 4.775 -12.392 1.00 98.44 171 LEU A C 1
ATOM 1290 O O . LEU A 1 171 ? -15.046 5.623 -13.070 1.00 98.44 171 LEU A O 1
ATOM 1294 N N . GLN A 1 172 ? -16.837 4.972 -11.884 1.00 97.94 172 GLN A N 1
ATOM 1295 C CA . GLN A 1 172 ? -17.599 6.209 -11.973 1.00 97.94 172 GLN A CA 1
ATOM 1296 C C . GLN A 1 172 ? -17.934 6.731 -10.570 1.00 97.94 172 GLN A C 1
ATOM 1298 O O . GLN A 1 172 ? -18.072 5.935 -9.642 1.00 97.94 172 GLN A O 1
ATOM 1303 N N . PRO A 1 173 ? -18.105 8.055 -10.394 1.00 97.75 173 PRO A N 1
ATOM 1304 C CA . PRO A 1 173 ? -18.626 8.613 -9.150 1.00 97.75 173 PRO A CA 1
ATOM 1305 C C . PRO A 1 173 ? -19.903 7.891 -8.697 1.00 97.75 173 PRO A C 1
ATOM 1307 O O . PRO A 1 173 ? -20.830 7.711 -9.486 1.00 97.75 173 PRO A O 1
ATOM 1310 N N . GLY A 1 174 ? -19.953 7.494 -7.427 1.00 96.06 174 GLY A N 1
ATOM 1311 C CA . GLY A 1 174 ? -21.040 6.709 -6.841 1.00 96.06 174 GLY A CA 1
ATOM 1312 C C . GLY A 1 174 ? -20.884 5.189 -6.954 1.00 96.06 174 GLY A C 1
ATOM 1313 O O . GLY A 1 174 ? -21.655 4.474 -6.314 1.00 96.06 174 GLY A O 1
ATOM 1314 N N . ASP A 1 175 ? -19.902 4.677 -7.706 1.00 98.38 175 ASP A N 1
ATOM 1315 C CA . ASP A 1 175 ? -19.610 3.242 -7.712 1.00 98.38 175 ASP A CA 1
ATOM 1316 C C . ASP A 1 175 ? -19.182 2.765 -6.319 1.00 98.38 175 ASP A C 1
ATOM 1318 O O . ASP A 1 175 ? -18.447 3.439 -5.590 1.00 98.38 175 ASP A O 1
ATOM 1322 N N . VAL A 1 176 ? -19.619 1.551 -5.980 1.00 98.44 176 VAL A N 1
ATOM 1323 C CA . VAL A 1 176 ? -19.254 0.878 -4.734 1.00 98.44 176 VAL A CA 1
ATOM 1324 C C . VAL A 1 176 ? -18.010 0.025 -4.961 1.00 98.44 176 VAL A C 1
ATOM 1326 O O . VAL A 1 176 ? -18.004 -0.867 -5.816 1.00 98.44 176 VAL A O 1
ATOM 1329 N N . ILE A 1 177 ? -16.975 0.252 -4.156 1.00 98.50 177 ILE A N 1
ATOM 1330 C CA . ILE A 1 177 ? -15.758 -0.558 -4.113 1.00 98.50 177 ILE A CA 1
ATOM 1331 C C . ILE A 1 177 ? -15.628 -1.239 -2.750 1.00 98.50 177 ILE A C 1
ATOM 1333 O O . ILE A 1 177 ? -15.673 -0.595 -1.702 1.00 98.50 177 ILE A O 1
ATOM 1337 N N . ALA A 1 178 ? -15.478 -2.560 -2.756 1.00 98.44 178 ALA A N 1
ATOM 1338 C CA . ALA A 1 178 ? -15.206 -3.319 -1.546 1.00 98.44 178 ALA A CA 1
ATOM 1339 C C . ALA A 1 178 ? -13.705 -3.277 -1.228 1.00 98.44 178 ALA A C 1
ATOM 1341 O O . ALA A 1 178 ? -12.872 -3.416 -2.124 1.00 98.44 178 ALA A O 1
ATOM 1342 N N . ALA A 1 179 ? -13.350 -3.086 0.036 1.00 98.12 179 ALA A N 1
ATOM 1343 C CA . ALA A 1 179 ? -11.965 -3.112 0.499 1.00 98.12 179 ALA A CA 1
ATOM 1344 C C . ALA A 1 179 ? -11.899 -3.663 1.920 1.00 98.12 179 ALA A C 1
ATOM 1346 O O . ALA A 1 179 ? -12.870 -3.567 2.666 1.00 98.12 179 ALA A O 1
ATOM 1347 N N . ASP A 1 180 ? -10.749 -4.195 2.314 1.00 97.19 180 ASP A N 1
ATOM 1348 C CA . ASP A 1 180 ? -10.525 -4.690 3.672 1.00 97.19 180 ASP A CA 1
ATOM 1349 C C . ASP A 1 180 ? -10.856 -3.619 4.733 1.00 97.19 180 ASP A C 1
ATOM 1351 O O . ASP A 1 180 ? -10.606 -2.421 4.547 1.00 97.19 180 ASP A O 1
ATOM 1355 N N . ALA A 1 181 ? -11.431 -4.046 5.864 1.00 96.00 181 ALA A N 1
ATOM 1356 C CA . ALA A 1 181 ? -11.846 -3.166 6.963 1.00 96.00 181 ALA A CA 1
ATOM 1357 C C . ALA A 1 181 ? -10.689 -2.319 7.520 1.00 96.00 181 ALA A C 1
ATOM 1359 O O . ALA A 1 181 ? -10.905 -1.220 8.029 1.00 96.00 181 ALA A O 1
ATOM 1360 N N . LEU A 1 182 ? -9.459 -2.819 7.391 1.00 95.69 182 LEU A N 1
ATOM 1361 C CA . LEU A 1 182 ? -8.217 -2.087 7.599 1.00 95.69 182 LEU A CA 1
ATOM 1362 C C . LEU A 1 182 ? -7.422 -2.144 6.301 1.00 95.69 182 LEU A C 1
ATOM 1364 O O . LEU A 1 182 ? -7.093 -3.232 5.849 1.00 95.69 182 LEU A O 1
ATOM 1368 N N . THR A 1 183 ? -7.095 -0.999 5.713 1.00 95.62 183 THR A N 1
ATOM 1369 C CA . THR A 1 183 ? -6.462 -0.942 4.394 1.00 95.62 183 THR A CA 1
ATOM 1370 C C . THR A 1 183 ? -5.505 0.241 4.248 1.00 95.62 183 THR A C 1
ATOM 1372 O O . THR A 1 183 ? -5.301 1.026 5.176 1.00 95.62 183 THR A O 1
ATOM 1375 N N . TYR A 1 184 ? -4.890 0.388 3.076 1.00 94.38 184 TYR A N 1
ATOM 1376 C CA . TYR A 1 184 ? -3.959 1.469 2.785 1.00 94.38 184 TYR A CA 1
ATOM 1377 C C . TYR A 1 184 ? -4.661 2.848 2.797 1.00 94.38 184 TYR A C 1
ATOM 1379 O O . TYR A 1 184 ? -5.574 3.079 2.001 1.00 94.38 184 TYR A O 1
ATOM 1387 N N . PRO A 1 185 ? -4.205 3.823 3.614 1.00 92.31 185 PRO A N 1
ATOM 1388 C CA . PRO A 1 185 ? -4.860 5.130 3.702 1.00 92.31 185 PRO A CA 1
ATOM 1389 C C . PRO A 1 185 ? -4.889 5.904 2.377 1.00 92.31 185 PRO A C 1
ATOM 1391 O O . PRO A 1 185 ? -5.851 6.614 2.098 1.00 92.31 185 PRO A O 1
ATOM 1394 N N . GLY A 1 186 ? -3.863 5.752 1.530 1.00 90.88 186 GLY A N 1
ATOM 1395 C CA . GLY A 1 186 ? -3.801 6.458 0.245 1.00 90.88 186 GLY A CA 1
ATOM 1396 C C . GLY A 1 186 ? -4.874 6.010 -0.748 1.00 90.88 186 GLY A C 1
ATOM 1397 O O . GLY A 1 186 ? -5.332 6.829 -1.544 1.00 90.88 186 GLY A O 1
ATOM 1398 N N . PHE A 1 187 ? -5.325 4.754 -0.669 1.00 96.12 187 PHE A N 1
ATOM 1399 C CA . PHE A 1 187 ? -6.469 4.269 -1.441 1.00 96.12 187 PHE A CA 1
ATOM 1400 C C . PHE A 1 187 ? -7.774 4.928 -0.972 1.00 96.12 187 PHE A C 1
ATOM 1402 O O . PHE A 1 187 ? -8.548 5.399 -1.801 1.00 96.12 187 PHE A O 1
ATOM 1409 N N . LYS A 1 188 ? -7.987 5.046 0.346 1.00 93.88 188 LYS A N 1
ATOM 1410 C CA . LYS A 1 188 ? -9.187 5.687 0.913 1.00 93.88 188 LYS A CA 1
ATOM 1411 C C . LYS A 1 188 ? -9.322 7.147 0.482 1.00 93.88 188 LYS A C 1
ATOM 1413 O O . LYS A 1 188 ? -10.373 7.542 -0.007 1.00 93.88 188 LYS A O 1
ATOM 1418 N N . VAL A 1 189 ? -8.241 7.920 0.619 1.00 90.06 189 VAL A N 1
ATOM 1419 C CA . VAL A 1 189 ? -8.208 9.339 0.216 1.00 90.06 189 VAL A CA 1
ATOM 1420 C C . VAL A 1 189 ? -8.545 9.489 -1.267 1.00 90.06 189 VAL A C 1
ATOM 1422 O O . VAL A 1 189 ? -9.271 10.399 -1.668 1.00 90.06 189 VAL A O 1
ATOM 1425 N N . LEU A 1 190 ? -8.032 8.582 -2.097 1.00 93.62 190 LEU A N 1
ATOM 1426 C CA . LEU A 1 190 ? -8.314 8.580 -3.524 1.00 93.62 190 LEU A CA 1
ATOM 1427 C C . LEU A 1 190 ? -9.775 8.213 -3.823 1.00 93.62 190 LEU A C 1
ATOM 1429 O O . LEU A 1 190 ? -10.400 8.880 -4.640 1.00 93.62 190 LEU A O 1
ATOM 1433 N N . ALA A 1 191 ? -10.328 7.197 -3.157 1.00 95.44 191 ALA A N 1
ATOM 1434 C CA . ALA A 1 191 ? -11.728 6.809 -3.313 1.00 95.44 191 ALA A CA 1
ATOM 1435 C C . ALA A 1 191 ? -12.677 7.961 -2.948 1.00 95.44 191 ALA A C 1
ATOM 1437 O O . ALA A 1 191 ? -13.579 8.273 -3.720 1.00 95.44 191 ALA A O 1
ATOM 1438 N N . GLU A 1 192 ? -12.412 8.650 -1.836 1.00 93.50 192 GLU A N 1
ATOM 1439 C CA . GLU A 1 192 ? -13.164 9.835 -1.415 1.00 93.50 192 GLU A CA 1
ATOM 1440 C C . GLU A 1 192 ? -13.069 10.971 -2.446 1.00 93.50 192 GLU A C 1
ATOM 1442 O O . GLU A 1 192 ? -14.087 11.539 -2.843 1.00 93.50 192 GLU A O 1
ATOM 1447 N N . THR A 1 193 ? -11.859 11.248 -2.948 1.00 93.56 193 THR A N 1
ATOM 1448 C CA . THR A 1 193 ? -11.615 12.273 -3.981 1.00 93.56 193 THR A CA 1
ATOM 1449 C C . THR A 1 193 ? -12.381 11.985 -5.274 1.00 93.56 193 THR A C 1
ATOM 1451 O O . THR A 1 193 ? -12.813 12.906 -5.962 1.00 93.56 193 THR A O 1
ATOM 1454 N N . LEU A 1 194 ? -12.552 10.707 -5.614 1.00 95.38 194 LEU A N 1
ATOM 1455 C CA . LEU A 1 194 ? -13.280 10.253 -6.800 1.00 95.38 194 LEU A CA 1
ATOM 1456 C C . LEU A 1 194 ? -14.775 10.019 -6.538 1.00 95.38 194 LEU A C 1
ATOM 1458 O O . LEU A 1 194 ? -15.477 9.535 -7.425 1.00 95.38 194 LEU A O 1
ATOM 1462 N N . HIS A 1 195 ? -15.265 10.378 -5.348 1.00 96.75 195 HIS A N 1
ATOM 1463 C CA . HIS A 1 195 ? -16.651 10.191 -4.921 1.00 96.75 195 HIS A CA 1
ATOM 1464 C C . HIS A 1 195 ? -17.127 8.734 -5.028 1.00 96.75 195 HIS A C 1
ATOM 1466 O O . HIS A 1 195 ? -18.269 8.473 -5.402 1.00 96.75 195 HIS A O 1
ATOM 1472 N N . LEU A 1 196 ? -16.245 7.784 -4.721 1.00 97.44 196 LEU A N 1
ATOM 1473 C CA . LEU A 1 196 ? -16.561 6.361 -4.656 1.00 97.44 196 LEU A CA 1
ATOM 1474 C C . LEU A 1 196 ? -17.003 5.983 -3.245 1.00 97.44 196 LEU A C 1
ATOM 1476 O O . LEU A 1 196 ? -16.483 6.503 -2.256 1.00 97.44 196 LEU A O 1
ATOM 1480 N N . GLU A 1 197 ? -17.925 5.033 -3.144 1.00 96.75 197 GLU A N 1
ATOM 1481 C CA . GLU A 1 197 ? -18.328 4.482 -1.855 1.00 96.75 197 GLU A CA 1
ATOM 1482 C C . GLU A 1 197 ? -17.452 3.275 -1.506 1.00 96.75 197 GLU A C 1
ATOM 1484 O O . GLU A 1 197 ? -17.487 2.252 -2.190 1.00 96.75 197 GLU A O 1
ATOM 1489 N N . VAL A 1 198 ? -16.679 3.373 -0.421 1.00 96.88 198 VAL A N 1
ATOM 1490 C CA . VAL A 1 198 ? -15.878 2.250 0.084 1.00 96.88 198 VAL A CA 1
ATOM 1491 C C . VAL A 1 198 ? -16.694 1.454 1.095 1.00 96.88 198 VAL A C 1
ATOM 1493 O O . VAL A 1 198 ? -17.110 1.996 2.119 1.00 96.88 198 VAL A O 1
ATOM 1496 N N . VAL A 1 199 ? -16.886 0.159 0.842 1.00 96.88 199 VAL A N 1
ATOM 1497 C CA . VAL A 1 199 ? -17.553 -0.753 1.781 1.00 96.88 199 VAL A CA 1
ATOM 1498 C C . VAL A 1 199 ? -16.545 -1.740 2.358 1.00 96.88 199 VAL A C 1
ATOM 1500 O O . VAL A 1 199 ? -15.837 -2.433 1.627 1.00 96.88 199 VAL A O 1
ATOM 1503 N N . ALA A 1 200 ? -16.498 -1.802 3.687 1.00 96.88 200 ALA A N 1
ATOM 1504 C CA . ALA A 1 200 ? -15.566 -2.640 4.427 1.00 96.88 200 ALA A CA 1
ATOM 1505 C C . ALA A 1 200 ? -15.892 -4.139 4.299 1.00 96.88 200 ALA A C 1
ATOM 1507 O O . ALA A 1 200 ? -17.014 -4.571 4.576 1.00 96.88 200 ALA A O 1
ATOM 1508 N N . ILE A 1 201 ? -14.878 -4.933 3.962 1.00 97.06 201 ILE A N 1
ATOM 1509 C CA . ILE A 1 201 ? -14.847 -6.388 4.106 1.00 97.06 201 ILE A CA 1
ATOM 1510 C C . ILE A 1 201 ? -14.251 -6.681 5.489 1.00 97.06 201 ILE A C 1
ATOM 1512 O O . ILE A 1 201 ? -13.113 -6.275 5.744 1.00 97.06 201 ILE A O 1
ATOM 1516 N N . PRO A 1 202 ? -14.978 -7.342 6.406 1.00 95.38 202 PRO A N 1
ATOM 1517 C CA . PRO A 1 202 ? -14.434 -7.717 7.707 1.00 95.38 202 PRO A CA 1
ATOM 1518 C C . PRO A 1 202 ? -13.116 -8.482 7.566 1.00 95.38 202 PRO A C 1
ATOM 1520 O O . PRO A 1 202 ? -12.957 -9.295 6.659 1.00 95.38 202 PRO A O 1
ATOM 1523 N N . VAL A 1 203 ? -12.169 -8.223 8.465 1.00 91.62 203 VAL A N 1
ATOM 1524 C CA . VAL A 1 203 ? -10.862 -8.891 8.476 1.00 91.62 203 VAL A CA 1
ATOM 1525 C C . VAL A 1 203 ? -10.744 -9.789 9.699 1.00 91.62 203 VAL A C 1
ATOM 1527 O O . VAL A 1 203 ? -11.193 -9.432 10.787 1.00 91.62 203 VAL A O 1
ATOM 1530 N N . SER A 1 204 ? -10.127 -10.948 9.506 1.00 83.88 204 SER A N 1
ATOM 1531 C CA . SER A 1 204 ? -9.709 -11.873 10.559 1.00 83.88 204 SER A CA 1
ATOM 1532 C C . SER A 1 204 ? -8.181 -11.929 10.630 1.00 83.88 204 SER A C 1
ATOM 1534 O O . SER A 1 204 ? -7.492 -11.399 9.753 1.00 83.88 204 SER A O 1
ATOM 1536 N N . ASP A 1 205 ? -7.643 -12.656 11.610 1.00 75.62 205 ASP A N 1
ATOM 1537 C CA . ASP A 1 205 ? -6.200 -12.922 11.711 1.00 75.62 205 ASP A CA 1
ATOM 1538 C C . ASP A 1 205 ? -5.639 -13.650 10.475 1.00 75.62 205 ASP A C 1
ATOM 1540 O O . ASP A 1 205 ? -4.454 -13.547 10.167 1.00 75.62 205 ASP A O 1
ATOM 1544 N N . SER A 1 206 ? -6.500 -14.363 9.741 1.00 77.19 206 SER A N 1
ATOM 1545 C CA . SER A 1 206 ? -6.139 -15.139 8.549 1.00 77.19 206 SER A CA 1
ATOM 1546 C C . SER A 1 206 ? -6.354 -14.401 7.222 1.00 77.19 206 SER A C 1
ATOM 1548 O O . SER A 1 206 ? -6.097 -14.970 6.163 1.00 77.19 206 SER A O 1
ATOM 1550 N N . GLY A 1 207 ? -6.824 -13.149 7.254 1.00 91.06 207 GLY A N 1
ATOM 1551 C CA . GLY A 1 207 ? -7.159 -12.367 6.061 1.00 91.06 207 GLY A CA 1
ATOM 1552 C C . GLY A 1 207 ? -8.646 -11.992 5.974 1.00 91.06 207 GLY A C 1
ATOM 1553 O O . GLY A 1 207 ? -9.361 -12.062 6.983 1.00 91.06 207 GLY A O 1
ATOM 1554 N N . PRO A 1 208 ? -9.115 -11.543 4.798 1.00 95.00 208 PRO A N 1
ATOM 1555 C CA . PRO A 1 208 ? -10.463 -11.007 4.626 1.00 95.00 208 PRO A CA 1
ATOM 1556 C C . PRO A 1 208 ? -11.557 -12.078 4.700 1.00 95.00 208 PRO A C 1
ATOM 1558 O O . PRO A 1 208 ? -11.385 -13.203 4.234 1.00 95.00 208 PRO A O 1
ATOM 1561 N N . ASP A 1 209 ? -12.721 -11.704 5.231 1.00 96.56 209 ASP A N 1
ATOM 1562 C CA . ASP A 1 209 ? -13.933 -12.523 5.210 1.00 96.56 209 ASP A CA 1
ATOM 1563 C C . ASP A 1 209 ? -14.576 -12.486 3.814 1.00 96.56 209 ASP A C 1
ATOM 1565 O O . ASP A 1 209 ? -15.409 -11.638 3.475 1.00 96.56 209 ASP A O 1
ATOM 1569 N N . LEU A 1 210 ? -14.178 -13.445 2.981 1.00 97.31 210 LEU A N 1
ATOM 1570 C CA . LEU A 1 210 ? -14.676 -13.582 1.614 1.00 97.31 210 LEU A CA 1
ATOM 1571 C C . LEU A 1 210 ? -16.153 -14.008 1.556 1.00 97.31 210 LEU A C 1
ATOM 1573 O O . LEU A 1 210 ? -16.840 -13.699 0.582 1.00 97.31 210 LEU A O 1
ATOM 1577 N N . ALA A 1 211 ? -16.683 -14.665 2.592 1.00 96.81 211 ALA A N 1
ATOM 1578 C CA . ALA A 1 211 ? -18.109 -14.985 2.653 1.00 96.81 211 ALA A CA 1
ATOM 1579 C C . ALA A 1 211 ? -18.947 -13.715 2.876 1.00 96.81 211 ALA A C 1
ATOM 1581 O O . ALA A 1 211 ? -20.011 -13.551 2.268 1.00 96.81 211 ALA A O 1
ATOM 1582 N N . ALA A 1 212 ? -18.450 -12.781 3.693 1.00 96.75 212 ALA A N 1
ATOM 1583 C CA . ALA A 1 212 ? -19.052 -11.461 3.843 1.00 96.75 212 ALA A CA 1
ATOM 1584 C C . ALA A 1 212 ? -19.009 -10.655 2.535 1.00 96.75 212 ALA A C 1
ATOM 1586 O O . ALA A 1 212 ? -20.003 -10.005 2.204 1.00 96.75 212 ALA A O 1
ATOM 1587 N N . LEU A 1 213 ? -17.921 -10.742 1.758 1.00 98.00 213 LEU A N 1
ATOM 1588 C CA . LEU A 1 213 ? -17.840 -10.123 0.429 1.00 98.00 213 LEU A CA 1
ATOM 1589 C C . LEU A 1 213 ? -18.898 -10.684 -0.536 1.00 98.00 213 LEU A C 1
ATOM 1591 O O . LEU A 1 213 ? -19.616 -9.912 -1.170 1.00 98.00 213 LEU A O 1
ATOM 1595 N N . ASP A 1 214 ? -19.040 -12.008 -0.635 1.00 98.12 214 ASP A N 1
ATOM 1596 C CA . ASP A 1 214 ? -20.064 -12.630 -1.489 1.00 98.12 214 ASP A CA 1
ATOM 1597 C C . ASP A 1 214 ? -21.482 -12.197 -1.075 1.00 98.12 214 ASP A C 1
ATOM 1599 O O . ASP A 1 214 ? -22.297 -11.786 -1.905 1.00 98.12 214 ASP A O 1
ATOM 1603 N N . LYS A 1 215 ? -21.770 -12.184 0.233 1.00 97.94 215 LYS A N 1
ATOM 1604 C CA . LYS A 1 215 ? -23.048 -11.685 0.763 1.00 97.94 215 LYS A CA 1
ATOM 1605 C C . LYS A 1 215 ? -23.276 -10.206 0.434 1.00 97.94 215 LYS A C 1
ATOM 1607 O O . LYS A 1 215 ? -24.401 -9.822 0.100 1.00 97.94 215 LYS A O 1
ATOM 1612 N N . LEU A 1 216 ? -22.235 -9.379 0.511 1.00 96.81 216 LEU A N 1
ATOM 1613 C CA . LEU A 1 216 ? -22.303 -7.966 0.150 1.00 96.81 216 LEU A CA 1
ATOM 1614 C C . LEU A 1 216 ? -22.683 -7.803 -1.328 1.00 96.81 216 LEU A C 1
ATOM 1616 O O . LEU A 1 216 ? -23.638 -7.086 -1.620 1.00 96.81 216 LEU A O 1
ATOM 1620 N N . CYS A 1 217 ? -22.027 -8.532 -2.233 1.00 97.94 217 CYS A N 1
ATOM 1621 C CA . CYS A 1 217 ? -22.292 -8.463 -3.676 1.00 97.94 217 CYS A CA 1
ATOM 1622 C C . CYS A 1 217 ? -23.722 -8.888 -4.048 1.00 97.94 217 CYS A C 1
ATOM 1624 O O . CYS A 1 217 ? -24.303 -8.372 -4.997 1.00 97.94 217 CYS A O 1
ATOM 1626 N N . ARG A 1 218 ? -24.343 -9.780 -3.266 1.00 97.19 218 ARG A N 1
ATOM 1627 C CA . ARG A 1 218 ? -25.755 -10.169 -3.459 1.00 97.19 218 ARG A CA 1
ATOM 1628 C C . ARG A 1 218 ? -26.757 -9.103 -3.018 1.00 97.19 218 ARG A C 1
ATOM 1630 O O . ARG A 1 218 ? -27.902 -9.129 -3.457 1.00 97.19 218 ARG A O 1
ATOM 1637 N N . SER A 1 219 ? -26.362 -8.215 -2.109 1.00 95.44 219 SER A N 1
ATOM 1638 C CA . SER A 1 219 ? -27.252 -7.198 -1.527 1.00 95.44 219 SER A CA 1
ATOM 1639 C C . SER A 1 219 ? -27.021 -5.795 -2.082 1.00 95.44 219 SER A C 1
ATOM 1641 O O . SER A 1 219 ? -27.896 -4.939 -1.955 1.00 95.44 219 SER A O 1
ATOM 1643 N N . ARG A 1 220 ? -25.864 -5.546 -2.703 1.00 94.88 220 ARG A N 1
ATOM 1644 C CA . ARG A 1 220 ? -25.487 -4.256 -3.282 1.00 94.88 220 ARG A CA 1
ATOM 1645 C C . ARG A 1 220 ? -24.748 -4.447 -4.599 1.00 94.88 220 ARG A C 1
ATOM 1647 O O . ARG A 1 220 ? -24.004 -5.405 -4.764 1.00 94.88 220 ARG A O 1
ATOM 1654 N N . SER A 1 221 ? -24.895 -3.481 -5.501 1.00 95.56 221 SER A N 1
ATOM 1655 C CA . SER A 1 221 ? -24.133 -3.428 -6.752 1.00 95.56 221 SER A CA 1
ATOM 1656 C C . SER A 1 221 ? -22.688 -2.998 -6.482 1.00 95.56 221 SER A C 1
ATOM 1658 O O . SER A 1 221 ? -22.366 -1.814 -6.565 1.00 95.56 221 SER A O 1
ATOM 1660 N N . VAL A 1 222 ? -21.826 -3.951 -6.128 1.00 98.38 222 VAL A N 1
ATOM 1661 C CA . VAL A 1 222 ? -20.380 -3.733 -5.978 1.00 98.38 222 VAL A CA 1
ATOM 1662 C C . VAL A 1 222 ? -19.731 -3.775 -7.358 1.00 98.38 222 VAL A C 1
ATOM 1664 O O . VAL A 1 222 ? -19.955 -4.718 -8.112 1.00 98.38 222 VAL A O 1
ATOM 1667 N N . ARG A 1 223 ? -18.926 -2.765 -7.703 1.00 98.50 223 ARG A N 1
ATOM 1668 C CA . ARG A 1 223 ? -18.265 -2.689 -9.014 1.00 98.50 223 ARG A CA 1
ATOM 1669 C C . ARG A 1 223 ? -16.842 -3.234 -9.002 1.00 98.50 223 ARG A C 1
ATOM 1671 O O . ARG A 1 223 ? -16.365 -3.759 -10.009 1.00 98.50 223 ARG A O 1
ATOM 1678 N N . ALA A 1 224 ? -16.156 -3.099 -7.873 1.00 98.75 224 ALA A N 1
ATOM 1679 C CA . ALA A 1 224 ? -14.768 -3.502 -7.743 1.00 98.75 224 ALA A CA 1
ATOM 1680 C C . ALA A 1 224 ? -14.431 -3.990 -6.336 1.00 98.75 224 ALA A C 1
ATOM 1682 O O . ALA A 1 224 ? -15.113 -3.658 -5.368 1.00 98.75 224 ALA A O 1
ATOM 1683 N N . VAL A 1 225 ? -13.328 -4.724 -6.237 1.00 98.81 225 VAL A N 1
ATOM 1684 C CA . VAL A 1 225 ? -12.653 -5.051 -4.984 1.00 98.81 225 VAL A CA 1
ATOM 1685 C C . VAL A 1 225 ? -11.206 -4.565 -5.043 1.00 98.81 225 VAL A C 1
ATOM 1687 O O . VAL A 1 225 ? -10.491 -4.846 -6.006 1.00 98.81 225 VAL A O 1
ATOM 1690 N N . TYR A 1 226 ? -10.779 -3.819 -4.028 1.00 98.81 226 TYR A N 1
ATOM 1691 C CA . TYR A 1 226 ? -9.378 -3.473 -3.795 1.00 98.81 226 TYR A CA 1
ATOM 1692 C C . TYR A 1 226 ? -8.780 -4.462 -2.797 1.00 98.81 226 TYR A C 1
ATOM 1694 O O . TYR A 1 226 ? -9.345 -4.672 -1.724 1.00 98.81 226 TYR A O 1
ATOM 1702 N N . SER A 1 227 ? -7.645 -5.069 -3.144 1.00 98.12 227 SER A N 1
ATOM 1703 C CA . SER A 1 227 ? -6.994 -6.076 -2.305 1.00 98.12 227 SER A CA 1
ATOM 1704 C C . SER A 1 227 ? -5.474 -5.936 -2.324 1.00 98.12 227 SER A C 1
ATOM 1706 O O . SER A 1 227 ? -4.880 -5.646 -3.362 1.00 98.12 227 SER A O 1
ATOM 1708 N N . MET A 1 228 ? -4.844 -6.197 -1.177 1.00 97.94 228 MET A N 1
ATOM 1709 C CA . MET A 1 228 ? -3.390 -6.336 -1.029 1.00 97.94 228 MET A CA 1
ATOM 1710 C C . MET A 1 228 ? -3.050 -7.790 -0.656 1.00 97.94 228 MET A C 1
ATOM 1712 O O . MET A 1 228 ? -2.773 -8.074 0.510 1.00 97.94 228 MET A O 1
ATOM 1716 N N . PRO A 1 229 ? -3.083 -8.738 -1.614 1.00 97.31 229 PRO A N 1
ATOM 1717 C CA . PRO A 1 229 ? -3.021 -10.174 -1.333 1.00 97.31 229 PRO A CA 1
ATOM 1718 C C . PRO A 1 229 ? -1.672 -10.656 -0.791 1.00 97.31 229 PRO A C 1
ATOM 1720 O O . PRO A 1 229 ? -1.589 -11.722 -0.178 1.00 97.31 229 PRO A O 1
ATOM 1723 N N . THR A 1 230 ? -0.609 -9.892 -1.032 1.00 97.25 230 THR A N 1
ATOM 1724 C CA . THR A 1 230 ? 0.758 -10.242 -0.650 1.00 97.25 230 THR A CA 1
ATOM 1725 C C . THR A 1 230 ? 1.347 -9.117 0.187 1.00 97.25 230 THR A C 1
ATOM 1727 O O . THR A 1 230 ? 1.597 -8.035 -0.342 1.00 97.25 230 THR A O 1
ATOM 1730 N N . LEU A 1 231 ? 1.613 -9.389 1.471 1.00 96.25 231 LEU A N 1
ATOM 1731 C CA . LEU A 1 231 ? 2.100 -8.411 2.452 1.00 96.25 231 LEU A CA 1
ATOM 1732 C C . LEU A 1 231 ? 1.102 -7.267 2.653 1.00 96.25 231 LEU A C 1
ATOM 1734 O O . LEU A 1 231 ? 1.387 -6.096 2.391 1.00 96.25 231 LEU A O 1
ATOM 1738 N N . HIS A 1 232 ? -0.076 -7.632 3.152 1.00 96.62 232 HIS A N 1
ATOM 1739 C CA . HIS A 1 232 ? -1.156 -6.696 3.418 1.00 96.62 232 HIS A CA 1
ATOM 1740 C C . HIS A 1 232 ? -0.707 -5.539 4.323 1.00 96.62 232 HIS A C 1
ATOM 1742 O O . HIS A 1 232 ? -0.025 -5.734 5.328 1.00 96.62 232 HIS A O 1
ATOM 1748 N N . ASN A 1 233 ? -1.117 -4.312 4.013 1.00 94.38 233 ASN A N 1
ATOM 1749 C CA . ASN A 1 233 ? -0.842 -3.147 4.848 1.00 94.38 233 ASN A CA 1
ATOM 1750 C C . ASN A 1 233 ? -2.152 -2.666 5.498 1.00 94.38 233 ASN A C 1
ATOM 1752 O O . ASN A 1 233 ? -3.020 -2.190 4.770 1.00 94.38 233 ASN A O 1
ATOM 1756 N N . PRO A 1 234 ? -2.305 -2.734 6.837 1.00 94.81 234 PRO A N 1
ATOM 1757 C CA . PRO A 1 234 ? -1.227 -2.758 7.839 1.00 94.81 234 PRO A CA 1
ATOM 1758 C C . PRO A 1 234 ? -0.930 -4.109 8.518 1.00 94.81 234 PRO A C 1
ATOM 1760 O O . PRO A 1 234 ? -0.045 -4.163 9.366 1.00 94.81 234 PRO A O 1
ATOM 1763 N N . LEU A 1 235 ? -1.650 -5.181 8.183 1.00 95.25 235 LEU A N 1
ATOM 1764 C CA . LEU A 1 235 ? -1.665 -6.421 8.986 1.00 95.25 235 LEU A CA 1
ATOM 1765 C C . LEU A 1 235 ? -0.557 -7.441 8.654 1.00 95.25 235 LEU A C 1
ATOM 1767 O O . LEU A 1 235 ? -0.304 -8.360 9.419 1.00 95.25 235 LEU A O 1
ATOM 1771 N N . GLY A 1 236 ? 0.122 -7.307 7.522 1.00 94.88 236 GLY A N 1
ATOM 1772 C CA . GLY A 1 236 ? 1.253 -8.147 7.122 1.00 94.88 236 GLY A CA 1
ATOM 1773 C C . GLY A 1 236 ? 0.900 -9.555 6.634 1.00 94.88 236 GLY A C 1
ATOM 1774 O O . GLY A 1 236 ? 1.802 -10.277 6.219 1.00 94.88 236 GLY A O 1
ATOM 1775 N N . TRP A 1 237 ? -0.367 -9.967 6.636 1.00 95.56 237 TRP A N 1
ATOM 1776 C CA . TRP A 1 237 ? -0.741 -11.292 6.142 1.00 95.56 237 TRP A CA 1
ATOM 1777 C C . TRP A 1 237 ? -0.445 -11.460 4.640 1.00 95.56 237 TRP A C 1
ATOM 1779 O O . TRP A 1 237 ? -0.323 -10.493 3.877 1.00 95.56 237 TRP A O 1
ATOM 1789 N N . VAL A 1 238 ? -0.330 -12.719 4.219 1.00 96.94 238 VAL A N 1
ATOM 1790 C CA . VAL A 1 238 ? -0.265 -13.144 2.816 1.00 96.94 238 VAL A CA 1
ATOM 1791 C C . VAL A 1 238 ? -1.430 -14.098 2.597 1.00 96.94 238 VAL A C 1
ATOM 1793 O O . VAL A 1 238 ? -1.499 -15.123 3.268 1.00 96.94 238 VAL A O 1
ATOM 1796 N N . MET A 1 239 ? -2.344 -13.762 1.685 1.00 97.19 239 MET A N 1
ATOM 1797 C CA . MET A 1 239 ? -3.474 -14.635 1.367 1.00 97.19 239 MET A CA 1
ATOM 1798 C C . MET A 1 239 ? -2.955 -15.934 0.758 1.00 97.19 239 MET A C 1
ATOM 1800 O O . MET A 1 239 ? -2.169 -15.892 -0.200 1.00 97.19 239 MET A O 1
ATOM 1804 N N . ALA A 1 240 ? -3.435 -17.057 1.291 1.00 97.12 240 ALA A N 1
ATOM 1805 C CA . ALA A 1 240 ? -3.180 -18.391 0.765 1.00 97.12 240 ALA A CA 1
ATOM 1806 C C . ALA A 1 240 ? -3.785 -18.559 -0.639 1.00 97.12 240 ALA A C 1
ATOM 1808 O O . ALA A 1 240 ? -4.633 -17.767 -1.063 1.00 97.12 240 ALA A O 1
ATOM 1809 N N . LEU A 1 241 ? -3.353 -19.589 -1.371 1.00 97.81 241 LEU A N 1
ATOM 1810 C CA . LEU A 1 241 ? -3.833 -19.835 -2.732 1.00 97.81 241 LEU A CA 1
ATOM 1811 C C . LEU A 1 241 ? -5.354 -20.039 -2.757 1.00 97.81 241 LEU A C 1
ATOM 1813 O O . LEU A 1 241 ? -6.038 -19.422 -3.566 1.00 97.81 241 LEU A O 1
ATOM 1817 N N . GLU A 1 242 ? -5.885 -20.802 -1.807 1.00 97.88 242 GLU A N 1
ATOM 1818 C CA . GLU A 1 242 ? -7.308 -21.125 -1.700 1.00 97.88 242 GLU A CA 1
ATOM 1819 C C . GLU A 1 242 ? -8.156 -19.859 -1.491 1.00 97.88 242 GLU A C 1
ATOM 1821 O O . GLU A 1 242 ? -9.216 -19.697 -2.095 1.00 97.88 242 GLU A O 1
ATOM 1826 N N . GLN A 1 243 ? -7.668 -18.910 -0.682 1.00 97.75 24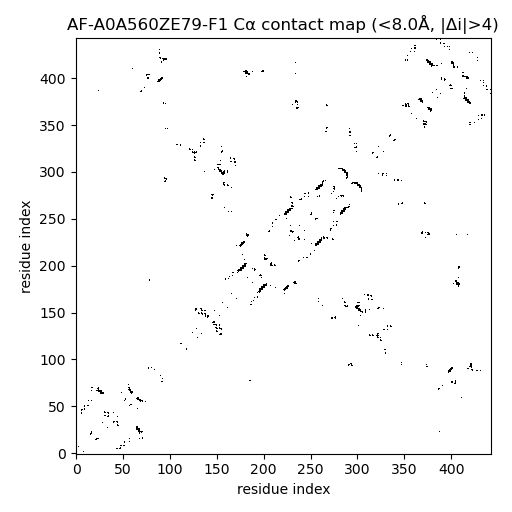3 GLN A N 1
ATOM 1827 C CA . GLN A 1 243 ? -8.333 -17.618 -0.471 1.00 97.75 243 GLN A CA 1
ATOM 1828 C C . GLN A 1 243 ? -8.316 -16.766 -1.747 1.00 97.75 243 GLN A C 1
ATOM 1830 O O . GLN A 1 243 ? -9.308 -16.116 -2.076 1.00 97.75 243 GLN A O 1
ATOM 1835 N N . ARG A 1 244 ? -7.206 -16.781 -2.497 1.00 98.56 244 ARG A N 1
ATOM 1836 C CA . ARG A 1 244 ? -7.106 -16.069 -3.780 1.00 98.56 244 ARG A CA 1
ATOM 1837 C C . ARG A 1 244 ? -8.059 -16.656 -4.815 1.00 98.56 244 ARG A C 1
ATOM 1839 O O . ARG A 1 244 ? -8.766 -15.900 -5.475 1.00 98.56 244 ARG A O 1
ATOM 1846 N N . GLU A 1 245 ? -8.127 -17.980 -4.921 1.00 98.62 245 GLU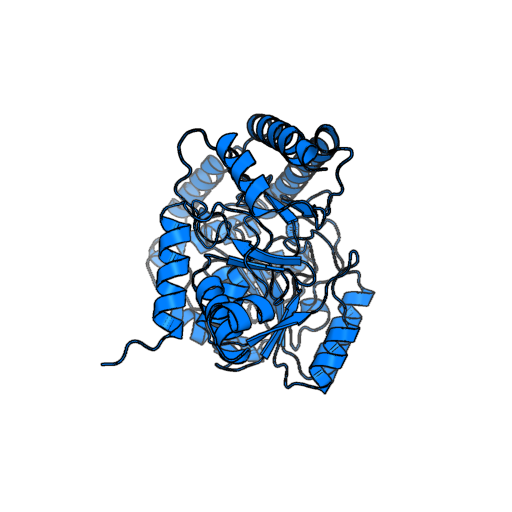 A N 1
ATOM 1847 C CA . GLU A 1 245 ? -9.067 -18.680 -5.801 1.00 98.62 245 GLU A CA 1
ATOM 1848 C C . GLU A 1 245 ? -10.522 -18.384 -5.424 1.00 98.62 245 GLU A C 1
ATOM 1850 O O . GLU A 1 245 ? -11.340 -18.105 -6.303 1.00 98.62 245 GLU A O 1
ATOM 1855 N N . GLN A 1 246 ? -10.841 -18.353 -4.126 1.00 98.56 246 GLN A N 1
ATOM 1856 C CA . GLN A 1 246 ? -12.168 -17.974 -3.643 1.00 98.56 246 GLN A CA 1
ATOM 1857 C C . GLN A 1 246 ? -12.514 -16.520 -4.000 1.00 98.56 246 GLN A C 1
ATOM 1859 O O . GLN A 1 246 ? -13.608 -16.260 -4.504 1.00 98.56 246 GLN A O 1
ATOM 1864 N N . LEU A 1 247 ? -11.597 -15.569 -3.793 1.00 98.69 247 LEU A N 1
ATOM 1865 C CA . LEU A 1 247 ? -11.800 -14.168 -4.174 1.00 98.69 247 LEU A CA 1
ATOM 1866 C C . LEU A 1 247 ? -12.017 -14.028 -5.688 1.00 98.69 247 LEU A C 1
ATOM 1868 O O . LEU A 1 247 ? -12.920 -13.313 -6.124 1.00 98.69 247 LEU A O 1
ATOM 1872 N N . VAL A 1 248 ? -11.230 -14.744 -6.493 1.00 98.81 248 VAL A N 1
ATOM 1873 C CA . VAL A 1 248 ? -11.379 -14.785 -7.953 1.00 98.81 248 VAL A CA 1
ATOM 1874 C C . VAL A 1 248 ? -12.731 -15.371 -8.363 1.00 98.81 248 VAL A C 1
ATOM 1876 O O . VAL A 1 248 ? -13.379 -14.832 -9.263 1.00 98.81 248 VAL A O 1
ATOM 1879 N N . ALA A 1 249 ? -13.189 -16.439 -7.707 1.00 98.81 249 ALA A N 1
ATOM 1880 C CA . ALA A 1 249 ? -14.493 -17.039 -7.973 1.00 98.81 249 ALA A CA 1
ATOM 1881 C C . ALA A 1 249 ? -15.637 -16.051 -7.691 1.00 98.81 249 ALA A C 1
ATOM 1883 O O . ALA A 1 249 ? -16.506 -15.868 -8.544 1.00 98.81 249 ALA A O 1
ATOM 1884 N N . ILE A 1 250 ? -15.591 -15.350 -6.552 1.00 98.75 250 ILE A N 1
ATOM 1885 C CA . ILE A 1 250 ? -16.559 -14.298 -6.201 1.00 98.75 250 ILE A CA 1
ATOM 1886 C C . ILE A 1 250 ? -16.519 -13.171 -7.236 1.00 98.75 250 ILE A C 1
ATOM 1888 O O . ILE A 1 250 ? -17.561 -12.754 -7.742 1.00 98.75 250 ILE A O 1
ATOM 1892 N N . ALA A 1 251 ? -15.322 -12.706 -7.603 1.00 98.75 251 ALA A N 1
ATOM 1893 C CA . ALA A 1 251 ? -15.169 -11.651 -8.593 1.00 98.75 251 ALA A CA 1
ATOM 1894 C C . ALA A 1 251 ? -15.767 -12.049 -9.947 1.00 98.75 251 ALA A C 1
ATOM 1896 O O . ALA A 1 251 ? -16.458 -11.244 -10.563 1.00 98.75 251 ALA A O 1
ATOM 1897 N N . ARG A 1 252 ? -15.561 -13.295 -10.392 1.00 98.69 252 ARG A N 1
ATOM 1898 C CA . ARG A 1 252 ? -16.164 -13.832 -11.622 1.00 98.69 252 ARG A CA 1
ATOM 1899 C C . ARG A 1 252 ? -17.677 -13.939 -11.538 1.00 98.69 252 ARG A C 1
ATOM 1901 O O . ARG A 1 252 ? -18.350 -13.527 -12.478 1.00 98.69 252 ARG A O 1
ATOM 1908 N N . GLN A 1 253 ? -18.195 -14.452 -10.428 1.00 98.50 253 GLN A N 1
ATOM 1909 C CA . GLN A 1 253 ? -19.628 -14.628 -10.211 1.00 98.50 253 GLN A CA 1
ATOM 1910 C C . GLN A 1 253 ? -20.395 -13.299 -10.243 1.00 98.50 253 GLN A C 1
ATOM 1912 O O . GLN A 1 253 ? -21.498 -13.253 -10.782 1.00 98.50 253 GLN A O 1
ATOM 1917 N N . HIS A 1 254 ? -19.814 -12.233 -9.688 1.00 98.44 254 HIS A N 1
ATOM 1918 C CA . HIS A 1 254 ? -20.476 -10.929 -9.532 1.00 98.44 254 HIS A CA 1
ATOM 1919 C C . HIS A 1 254 ? -19.958 -9.844 -10.485 1.00 98.44 254 HIS A C 1
ATOM 1921 O O . HIS A 1 254 ? -20.261 -8.672 -10.300 1.00 98.44 254 HIS A O 1
ATOM 1927 N N . ASP A 1 255 ? -19.169 -10.219 -11.494 1.00 98.06 255 ASP A N 1
ATOM 1928 C CA . ASP A 1 255 ? -18.523 -9.299 -12.444 1.00 98.06 255 ASP A CA 1
ATOM 1929 C C . ASP A 1 255 ? -17.730 -8.144 -11.790 1.00 98.06 255 ASP A C 1
ATOM 1931 O O . ASP A 1 255 ? -17.771 -6.989 -12.218 1.00 98.06 255 ASP A O 1
ATOM 1935 N N . LEU A 1 256 ? -16.973 -8.455 -10.737 1.00 98.69 256 LEU A N 1
ATOM 1936 C CA . LEU A 1 256 ? -16.138 -7.467 -10.060 1.00 98.69 256 LEU A CA 1
ATOM 1937 C C . LEU A 1 256 ? -14.842 -7.223 -10.839 1.00 98.69 256 LEU A C 1
ATOM 1939 O O . LEU A 1 256 ? -14.169 -8.168 -11.274 1.00 98.69 256 LEU A O 1
ATOM 1943 N N . LEU A 1 257 ? -14.449 -5.952 -10.939 1.00 98.81 257 LEU A N 1
ATOM 1944 C CA . LEU A 1 257 ? -13.069 -5.555 -11.218 1.00 98.81 257 LEU A CA 1
ATOM 1945 C C . LEU A 1 257 ? -12.202 -5.849 -9.984 1.00 98.81 257 LEU A C 1
ATOM 1947 O O . LEU A 1 257 ? -12.581 -5.486 -8.874 1.00 98.81 257 LEU A O 1
ATOM 1951 N N . ILE A 1 258 ? -11.020 -6.437 -10.166 1.00 98.94 258 ILE A N 1
ATOM 1952 C CA . ILE A 1 258 ? -10.045 -6.583 -9.074 1.00 98.94 258 ILE A CA 1
ATOM 1953 C C . ILE A 1 258 ? -8.967 -5.513 -9.253 1.00 98.94 258 ILE A C 1
ATOM 1955 O O . ILE A 1 258 ? -8.368 -5.418 -10.322 1.00 98.94 258 ILE A O 1
ATOM 1959 N N . ILE A 1 259 ? -8.714 -4.712 -8.221 1.00 98.88 259 ILE A N 1
ATOM 1960 C CA . ILE A 1 259 ? -7.550 -3.825 -8.134 1.00 98.88 259 ILE A CA 1
ATOM 1961 C C . ILE A 1 259 ? -6.596 -4.456 -7.120 1.00 98.88 259 ILE A C 1
ATOM 1963 O O . ILE A 1 259 ? -6.838 -4.411 -5.915 1.00 98.88 259 ILE A O 1
ATOM 1967 N N . GLU A 1 260 ? -5.538 -5.084 -7.622 1.00 98.81 260 GLU A N 1
ATOM 1968 C CA . GLU A 1 260 ? -4.511 -5.733 -6.812 1.00 98.81 260 GLU A CA 1
ATOM 1969 C C . GLU A 1 260 ? -3.366 -4.751 -6.549 1.00 98.81 260 GLU A C 1
ATOM 1971 O O . GLU A 1 260 ? -2.664 -4.348 -7.474 1.00 98.81 260 GLU A O 1
ATOM 1976 N N . ASP A 1 261 ? -3.163 -4.369 -5.290 1.00 98.56 261 ASP A N 1
ATOM 1977 C CA . ASP A 1 261 ? -2.037 -3.537 -4.866 1.00 98.56 261 ASP A CA 1
ATOM 1978 C C . ASP A 1 261 ? -0.911 -4.403 -4.301 1.00 98.56 261 ASP A C 1
ATOM 1980 O O . ASP A 1 261 ? -1.056 -5.113 -3.305 1.00 98.56 261 ASP A O 1
ATOM 1984 N N . ALA A 1 262 ? 0.238 -4.323 -4.962 1.00 97.56 262 ALA A N 1
ATOM 1985 C CA . ALA A 1 262 ? 1.413 -5.127 -4.686 1.00 97.56 262 ALA A CA 1
ATOM 1986 C C . ALA A 1 262 ? 2.621 -4.285 -4.245 1.00 97.56 262 ALA A C 1
ATOM 1988 O O . ALA A 1 262 ? 3.767 -4.720 -4.377 1.00 97.56 262 ALA A O 1
ATOM 1989 N N . ALA A 1 263 ? 2.399 -3.091 -3.680 1.00 95.00 263 ALA A N 1
ATOM 1990 C CA . ALA A 1 263 ? 3.472 -2.186 -3.252 1.00 95.00 263 ALA A CA 1
ATOM 1991 C C . ALA A 1 263 ? 4.491 -2.813 -2.273 1.00 95.00 263 ALA A C 1
ATOM 1993 O O . ALA A 1 263 ? 5.647 -2.385 -2.236 1.00 95.00 263 ALA A O 1
ATOM 1994 N N . TYR A 1 264 ? 4.078 -3.811 -1.483 1.00 95.88 264 TYR A N 1
ATOM 1995 C CA . TYR A 1 264 ? 4.938 -4.550 -0.549 1.00 95.88 264 TYR A CA 1
ATOM 1996 C C . TYR A 1 264 ? 5.188 -6.011 -0.947 1.00 95.88 264 TYR A C 1
ATOM 1998 O O . TYR A 1 264 ? 5.892 -6.715 -0.223 1.00 95.88 264 TYR A O 1
ATOM 2006 N N . ALA A 1 265 ? 4.684 -6.470 -2.097 1.00 96.69 265 ALA A N 1
ATOM 2007 C CA . ALA A 1 265 ? 4.737 -7.882 -2.479 1.00 96.69 265 ALA A CA 1
ATOM 2008 C C . ALA A 1 265 ? 6.171 -8.432 -2.573 1.00 96.69 265 ALA A C 1
ATOM 2010 O O . ALA A 1 265 ? 6.407 -9.594 -2.255 1.00 96.69 265 ALA A O 1
ATOM 2011 N N . PHE A 1 266 ? 7.146 -7.583 -2.923 1.00 95.69 266 PHE A N 1
ATOM 2012 C CA . PHE A 1 266 ? 8.563 -7.950 -3.011 1.00 95.69 266 PHE A CA 1
ATOM 2013 C C . PHE A 1 266 ? 9.174 -8.443 -1.686 1.00 95.69 266 PHE A C 1
ATOM 2015 O O . PHE A 1 266 ? 10.244 -9.055 -1.714 1.00 95.69 266 PHE A O 1
ATOM 2022 N N . LEU A 1 267 ? 8.534 -8.157 -0.542 1.00 96.56 267 LEU A N 1
ATOM 2023 C CA . LEU A 1 267 ? 8.991 -8.578 0.784 1.00 96.56 267 LEU A CA 1
ATOM 2024 C C . LEU A 1 267 ? 8.627 -10.032 1.117 1.00 96.56 267 LEU A C 1
ATOM 2026 O O . LEU A 1 267 ? 9.313 -10.641 1.940 1.00 96.56 267 LEU A O 1
ATOM 2030 N N . ALA A 1 268 ? 7.577 -10.588 0.501 1.00 95.56 268 ALA A N 1
ATOM 2031 C CA . ALA A 1 268 ? 7.289 -12.016 0.604 1.00 95.56 268 ALA A CA 1
ATOM 2032 C C . ALA A 1 268 ? 8.244 -12.804 -0.286 1.00 95.56 268 ALA A C 1
ATOM 2034 O O . ALA A 1 268 ? 8.418 -12.508 -1.469 1.00 95.56 268 ALA A O 1
ATOM 2035 N N . GLU A 1 269 ? 8.825 -13.849 0.285 1.00 91.94 269 GLU A N 1
ATOM 2036 C CA . GLU A 1 269 ? 9.540 -14.860 -0.477 1.00 91.94 269 GLU A CA 1
ATOM 2037 C C . GLU A 1 269 ? 8.567 -15.960 -0.885 1.00 91.94 269 GLU A C 1
ATOM 2039 O O . GLU A 1 269 ? 7.802 -16.436 -0.051 1.00 91.94 269 GLU A O 1
ATOM 2044 N N . ALA A 1 270 ? 8.584 -16.322 -2.170 1.00 91.25 270 ALA A N 1
ATOM 2045 C CA . ALA A 1 270 ? 7.708 -17.340 -2.750 1.00 91.25 270 ALA A CA 1
ATOM 2046 C C . ALA A 1 270 ? 6.213 -17.211 -2.352 1.00 91.25 270 ALA A C 1
ATOM 2048 O O . ALA A 1 270 ? 5.617 -18.191 -1.900 1.00 91.25 270 ALA A O 1
ATOM 2049 N N . PRO A 1 271 ? 5.581 -16.023 -2.493 1.00 95.38 271 PRO A N 1
ATOM 2050 C CA . PRO A 1 271 ? 4.146 -15.905 -2.261 1.00 95.38 271 PRO A CA 1
ATOM 2051 C C . PRO A 1 271 ? 3.355 -16.714 -3.303 1.00 95.38 271 PRO A C 1
ATOM 2053 O O . PRO A 1 271 ? 3.869 -16.968 -4.397 1.00 95.38 271 PRO A O 1
ATOM 2056 N N . PRO A 1 272 ? 2.085 -17.061 -3.022 1.00 97.12 272 PRO A N 1
ATOM 2057 C CA . PRO A 1 272 ? 1.205 -17.618 -4.042 1.00 97.12 272 PRO A CA 1
ATOM 2058 C C . PRO A 1 272 ? 1.069 -16.681 -5.260 1.00 97.12 272 PRO A C 1
ATOM 2060 O O . PRO A 1 272 ? 1.281 -15.467 -5.118 1.00 97.12 272 PRO A O 1
ATOM 2063 N N . PRO A 1 273 ? 0.669 -17.207 -6.436 1.00 97.75 273 PRO A N 1
ATOM 2064 C CA . PRO A 1 273 ? 0.486 -16.415 -7.650 1.00 97.75 273 PRO A CA 1
ATOM 2065 C C . PRO A 1 273 ? -0.390 -15.169 -7.427 1.00 97.75 273 PRO A C 1
ATOM 2067 O O . PRO A 1 273 ? -1.397 -15.259 -6.711 1.00 97.75 273 PRO A O 1
ATOM 2070 N N . PRO A 1 274 ? -0.034 -14.004 -8.000 1.00 98.25 274 PRO A N 1
ATOM 2071 C CA . PRO A 1 274 ? -0.851 -12.789 -7.945 1.00 98.25 274 PRO A CA 1
ATOM 2072 C C . PRO A 1 274 ? -2.292 -13.019 -8.422 1.00 98.25 274 PRO A C 1
ATOM 2074 O O . PRO A 1 274 ? -2.550 -13.875 -9.270 1.00 98.25 274 PRO A O 1
ATOM 2077 N N . LEU A 1 275 ? -3.244 -12.222 -7.936 1.00 98.69 275 LEU A N 1
ATOM 2078 C CA . LEU A 1 275 ? -4.634 -12.276 -8.424 1.00 98.69 275 LEU A CA 1
ATOM 2079 C C . LEU A 1 275 ? -4.716 -11.959 -9.925 1.00 98.69 275 LEU A C 1
ATOM 2081 O O . LEU A 1 275 ? -5.606 -12.451 -10.617 1.00 98.69 275 LEU A O 1
ATOM 2085 N N . ALA A 1 276 ? -3.786 -11.155 -10.437 1.00 98.56 276 ALA A N 1
ATOM 2086 C CA . ALA A 1 276 ? -3.659 -10.852 -11.854 1.00 98.56 276 ALA A CA 1
ATOM 2087 C C . ALA A 1 276 ? -3.215 -12.038 -12.710 1.00 98.56 276 ALA A C 1
ATOM 2089 O O . ALA A 1 276 ? -3.581 -12.087 -13.879 1.00 98.56 276 ALA A O 1
ATOM 2090 N N . GLU A 1 277 ? -2.514 -13.010 -12.128 1.00 98.50 277 GLU A N 1
ATOM 2091 C CA . GLU A 1 277 ? -2.184 -14.270 -12.797 1.00 98.50 277 GLU A CA 1
ATOM 2092 C C . GLU A 1 277 ? -3.397 -15.214 -12.817 1.00 98.50 277 GLU A C 1
ATOM 2094 O O . GLU A 1 277 ? -3.673 -15.879 -13.811 1.00 98.50 277 GLU A O 1
ATOM 2099 N N . LEU A 1 278 ? -4.167 -15.250 -11.723 1.00 98.69 278 LEU A N 1
ATOM 2100 C CA . LEU A 1 278 ? -5.322 -16.144 -11.573 1.00 98.69 278 LEU A CA 1
ATOM 2101 C C . LEU A 1 278 ? -6.580 -15.646 -12.310 1.00 98.69 278 LEU A C 1
ATOM 2103 O O . LEU A 1 278 ? -7.436 -16.445 -12.711 1.00 98.69 278 LEU A O 1
ATOM 2107 N N . ALA A 1 279 ? -6.717 -14.327 -12.468 1.00 98.62 279 ALA A N 1
ATOM 2108 C CA . ALA A 1 279 ? -7.844 -13.668 -13.128 1.00 98.62 279 ALA A CA 1
ATOM 2109 C C . ALA A 1 279 ? -7.402 -12.528 -14.073 1.00 98.62 279 ALA A C 1
ATOM 2111 O O . ALA A 1 279 ? -7.824 -11.372 -13.907 1.00 98.62 279 ALA A O 1
ATOM 2112 N N . PRO A 1 280 ? -6.569 -12.831 -15.088 1.00 98.31 280 PRO A N 1
ATOM 2113 C CA . PRO A 1 280 ? -5.979 -11.834 -15.984 1.00 98.31 280 PRO A CA 1
ATOM 2114 C C . PRO A 1 280 ? -7.019 -11.075 -16.812 1.00 98.31 280 PRO A C 1
ATOM 2116 O O . PRO A 1 280 ? -6.729 -10.009 -17.345 1.00 98.31 280 PRO A O 1
ATOM 2119 N N . GLU A 1 281 ? -8.248 -11.584 -16.923 1.00 98.06 281 GLU A N 1
ATOM 2120 C CA . GLU A 1 281 ? -9.327 -10.928 -17.657 1.00 98.06 281 GLU A CA 1
ATOM 2121 C C . GLU A 1 281 ? -9.916 -9.714 -16.914 1.00 98.06 281 GLU A C 1
ATOM 2123 O O . GLU A 1 281 ? -10.492 -8.808 -17.529 1.00 98.06 281 GLU A O 1
ATOM 2128 N N . ARG A 1 282 ? -9.774 -9.667 -15.581 1.00 98.06 282 ARG A N 1
ATOM 2129 C CA . ARG A 1 282 ? -10.462 -8.680 -14.731 1.00 98.06 282 ARG A CA 1
ATOM 2130 C C . ARG A 1 282 ? -9.571 -7.938 -13.748 1.00 98.06 282 ARG A C 1
ATOM 2132 O O . ARG A 1 282 ? -10.020 -6.908 -13.251 1.00 98.06 282 ARG A O 1
ATOM 2139 N N . THR A 1 283 ? -8.349 -8.391 -13.507 1.00 98.88 283 THR A N 1
ATOM 2140 C CA . THR A 1 283 ? -7.479 -7.781 -12.500 1.00 98.88 283 THR A CA 1
ATOM 2141 C C . THR A 1 283 ? -6.583 -6.698 -13.084 1.00 98.88 283 THR A C 1
ATOM 2143 O O . THR A 1 283 ? -5.945 -6.890 -14.113 1.00 98.88 283 THR A O 1
ATOM 2146 N N . VAL A 1 284 ? -6.509 -5.563 -12.397 1.00 98.81 284 VAL A N 1
ATOM 2147 C CA . VAL A 1 284 ? -5.503 -4.525 -12.609 1.00 98.81 284 VAL A CA 1
ATOM 2148 C C . VAL A 1 284 ? -4.493 -4.616 -11.475 1.00 98.81 284 VAL A C 1
ATOM 2150 O O . VAL A 1 284 ? -4.831 -4.377 -10.319 1.00 98.81 284 VAL A O 1
ATOM 2153 N N . TYR A 1 285 ? -3.262 -4.978 -11.816 1.00 98.88 285 TYR A N 1
ATOM 2154 C CA . TYR A 1 285 ? -2.145 -5.086 -10.889 1.00 98.88 285 TYR A CA 1
ATOM 2155 C C . TYR A 1 285 ? -1.415 -3.751 -10.799 1.00 98.88 285 TYR A C 1
ATOM 2157 O O . TYR A 1 285 ? -0.983 -3.213 -11.820 1.00 98.88 285 TYR A O 1
ATOM 2165 N N . VAL A 1 286 ? -1.239 -3.226 -9.591 1.00 98.75 286 VAL A N 1
ATOM 2166 C CA . VAL A 1 286 ? -0.584 -1.944 -9.331 1.00 98.75 286 VAL A CA 1
ATOM 2167 C C . VAL A 1 286 ? 0.605 -2.149 -8.406 1.00 98.75 286 VAL A C 1
ATOM 2169 O O . VAL A 1 286 ? 0.486 -2.703 -7.317 1.00 98.75 286 VAL A O 1
ATOM 2172 N N . CYS A 1 287 ? 1.772 -1.662 -8.817 1.00 95.75 287 CYS A N 1
ATOM 2173 C CA . CYS A 1 287 ? 2.987 -1.742 -8.014 1.00 95.75 287 CYS A CA 1
ATOM 2174 C C . CYS A 1 287 ? 3.923 -0.560 -8.316 1.00 95.75 287 CYS A C 1
ATOM 2176 O O . CYS A 1 287 ? 3.683 0.259 -9.208 1.00 95.75 287 CYS A O 1
ATOM 2178 N N . GLY A 1 288 ? 4.992 -0.410 -7.537 1.00 93.81 288 GLY A N 1
ATOM 2179 C CA . GLY A 1 288 ? 6.038 0.541 -7.869 1.00 93.81 288 GLY A CA 1
ATOM 2180 C C . GLY A 1 288 ? 7.283 0.447 -7.006 1.00 93.81 288 GLY A C 1
ATOM 2181 O O . GLY A 1 288 ? 7.327 -0.228 -5.984 1.00 93.81 288 GLY A O 1
ATOM 2182 N N . LEU A 1 289 ? 8.300 1.203 -7.409 1.00 92.94 289 LEU A N 1
ATOM 2183 C CA . LEU A 1 289 ? 9.664 1.077 -6.889 1.00 92.94 289 LEU A CA 1
ATOM 2184 C C . LEU A 1 289 ? 9.923 1.914 -5.628 1.00 92.94 289 LEU A C 1
ATOM 2186 O O . LEU A 1 289 ? 11.040 1.981 -5.122 1.00 92.94 289 LEU A O 1
ATOM 2190 N N . SER A 1 290 ? 8.890 2.577 -5.100 1.00 87.56 290 SER A N 1
ATOM 2191 C CA . SER A 1 290 ? 9.030 3.476 -3.948 1.00 87.56 290 SER A CA 1
ATOM 2192 C C . SER A 1 290 ? 9.433 2.758 -2.660 1.00 87.56 290 SER A C 1
ATOM 2194 O O . SER A 1 290 ? 10.017 3.393 -1.785 1.00 87.56 290 SER A O 1
ATOM 2196 N N . LYS A 1 291 ? 9.082 1.474 -2.512 1.00 88.75 291 LYS A N 1
ATOM 2197 C CA . LYS A 1 291 ? 9.366 0.682 -1.304 1.00 88.75 291 LYS A CA 1
ATOM 2198 C C . LYS A 1 291 ? 10.556 -0.262 -1.484 1.00 88.75 291 LYS A C 1
ATOM 2200 O O . LYS A 1 291 ? 11.295 -0.461 -0.524 1.00 88.75 291 LYS A O 1
ATOM 2205 N N . SER A 1 292 ? 10.759 -0.787 -2.692 1.00 88.69 292 SER A N 1
ATOM 2206 C CA . SER A 1 292 ? 11.894 -1.653 -3.029 1.00 88.69 292 SER A CA 1
ATOM 2207 C C . SER A 1 292 ? 13.188 -0.877 -3.283 1.00 88.69 292 SER A C 1
ATOM 2209 O O . SER A 1 292 ? 14.255 -1.330 -2.879 1.00 88.69 292 SER A O 1
ATOM 2211 N N . ILE A 1 293 ? 13.100 0.315 -3.885 1.00 88.06 293 ILE A N 1
ATOM 2212 C CA . ILE A 1 293 ? 14.265 1.126 -4.262 1.00 88.06 293 ILE A CA 1
ATOM 2213 C C . ILE A 1 293 ? 14.336 2.399 -3.424 1.00 88.06 293 ILE A C 1
ATOM 2215 O O . ILE A 1 293 ? 15.077 2.445 -2.442 1.00 88.06 293 ILE A O 1
ATOM 2219 N N . ALA A 1 294 ? 13.573 3.428 -3.799 1.00 83.50 294 ALA A N 1
ATOM 2220 C CA . ALA A 1 294 ? 13.586 4.731 -3.144 1.00 83.50 294 ALA A CA 1
ATOM 2221 C C . ALA A 1 294 ? 12.301 5.515 -3.437 1.00 83.50 294 ALA A C 1
ATOM 2223 O O . ALA A 1 294 ? 11.828 5.590 -4.575 1.00 83.50 294 ALA A O 1
ATOM 2224 N N . THR A 1 295 ? 11.755 6.168 -2.411 1.00 77.94 295 THR A N 1
ATOM 2225 C CA . THR A 1 295 ? 10.496 6.926 -2.492 1.00 77.94 295 THR A CA 1
ATOM 2226 C C . THR A 1 295 ? 10.567 8.119 -3.443 1.00 77.94 295 THR A C 1
ATOM 2228 O O . THR A 1 295 ? 9.554 8.452 -4.054 1.00 77.94 295 THR A O 1
ATOM 2231 N N . GLY A 1 296 ? 11.746 8.726 -3.606 1.00 77.38 296 GLY A N 1
ATOM 2232 C CA . GLY A 1 296 ? 11.964 9.896 -4.462 1.00 77.38 296 GLY A CA 1
ATOM 2233 C C . GLY A 1 296 ? 11.946 9.613 -5.967 1.00 77.38 296 GLY A C 1
ATOM 2234 O O . GLY A 1 296 ? 11.769 10.547 -6.741 1.00 77.38 296 GLY A O 1
ATOM 2235 N N . LEU A 1 297 ? 12.078 8.352 -6.405 1.00 84.19 297 LEU A N 1
ATOM 2236 C CA . LEU A 1 297 ? 12.109 8.031 -7.841 1.00 84.19 297 LEU A CA 1
ATOM 2237 C C . LEU A 1 297 ? 10.756 8.216 -8.521 1.00 84.19 297 LEU A C 1
ATOM 2239 O O . LEU A 1 297 ? 10.697 8.553 -9.698 1.00 84.19 297 LEU A O 1
ATOM 2243 N N . ARG A 1 298 ? 9.675 7.966 -7.772 1.00 89.62 298 ARG A N 1
ATOM 2244 C CA . ARG A 1 298 ? 8.289 8.094 -8.245 1.00 89.62 298 ARG A CA 1
ATOM 2245 C C . ARG A 1 298 ? 8.017 7.354 -9.563 1.00 89.62 298 ARG A C 1
ATOM 2247 O O . ARG A 1 298 ? 7.265 7.849 -10.390 1.00 89.62 298 ARG A O 1
ATOM 2254 N N . VAL A 1 299 ? 8.572 6.151 -9.726 1.00 95.88 299 VAL A N 1
ATOM 2255 C CA . VAL A 1 299 ? 8.247 5.238 -10.836 1.00 95.88 299 VAL A CA 1
ATOM 2256 C C . VAL A 1 299 ? 7.474 4.034 -10.303 1.00 95.88 299 VAL A C 1
ATOM 2258 O O . VAL A 1 299 ? 7.827 3.445 -9.277 1.00 95.88 299 VAL A O 1
ATOM 2261 N N . GLY A 1 300 ? 6.391 3.694 -10.987 1.00 97.19 300 GLY A N 1
ATOM 2262 C CA . GLY A 1 300 ? 5.589 2.503 -10.761 1.00 97.19 300 GLY A CA 1
ATOM 2263 C C . GLY A 1 300 ? 5.010 1.983 -12.066 1.00 97.19 300 GLY A C 1
ATOM 2264 O O . GLY A 1 300 ? 5.282 2.522 -13.139 1.00 97.19 300 GLY A O 1
ATOM 2265 N N . PHE A 1 301 ? 4.224 0.925 -11.963 1.00 97.31 301 PHE A N 1
ATOM 2266 C CA . PHE A 1 301 ? 3.679 0.229 -13.114 1.00 97.31 301 PHE A CA 1
ATOM 2267 C C . PHE A 1 301 ? 2.290 -0.321 -12.817 1.00 97.31 301 PHE A C 1
ATOM 2269 O O . PHE A 1 301 ? 1.964 -0.680 -11.683 1.00 97.31 301 PHE A O 1
ATOM 2276 N N . VAL A 1 302 ? 1.491 -0.371 -13.876 1.00 98.69 302 VAL A N 1
ATOM 2277 C CA . VAL A 1 302 ? 0.185 -1.019 -13.911 1.00 98.69 302 VAL A CA 1
ATOM 2278 C C . VAL A 1 302 ? 0.252 -2.135 -14.942 1.00 98.69 302 VAL A C 1
ATOM 2280 O O . VAL A 1 302 ? 0.669 -1.877 -16.066 1.00 98.69 302 VAL A O 1
ATOM 2283 N N . ALA A 1 303 ? -0.160 -3.348 -14.588 1.00 98.75 303 ALA A N 1
ATOM 2284 C CA . ALA A 1 303 ? -0.429 -4.408 -15.556 1.00 98.75 303 ALA A CA 1
ATOM 2285 C C . ALA A 1 303 ? -1.937 -4.666 -15.598 1.00 98.75 303 ALA A C 1
ATOM 2287 O O . ALA A 1 303 ? -2.582 -4.778 -14.555 1.00 98.75 303 ALA A O 1
ATOM 2288 N N . ALA A 1 304 ? -2.514 -4.694 -16.795 1.00 98.50 304 ALA A N 1
ATOM 2289 C CA . ALA A 1 304 ? -3.959 -4.726 -16.972 1.00 98.50 304 ALA A CA 1
ATOM 2290 C C . ALA A 1 304 ? -4.380 -5.620 -18.154 1.00 98.50 304 ALA A C 1
ATOM 2292 O O . ALA A 1 304 ? -3.580 -5.889 -19.054 1.00 98.50 304 ALA A O 1
ATOM 2293 N N . PRO A 1 305 ? -5.656 -6.045 -18.211 1.00 98.38 305 PRO A N 1
ATOM 2294 C CA . PRO A 1 305 ? -6.201 -6.720 -19.380 1.00 98.38 305 PRO A CA 1
ATOM 2295 C C . PRO A 1 305 ? -6.096 -5.799 -20.601 1.00 98.38 305 PRO A C 1
ATOM 2297 O O . PRO A 1 305 ? -6.421 -4.613 -20.498 1.00 98.38 305 PRO A O 1
ATOM 2300 N N . LEU A 1 306 ? -5.716 -6.340 -21.765 1.00 97.81 306 LEU A N 1
ATOM 2301 C CA . LEU A 1 306 ? -5.497 -5.555 -22.995 1.00 97.81 306 LEU A CA 1
ATOM 2302 C C . LEU A 1 306 ? -6.665 -4.612 -23.327 1.00 97.81 306 LEU A C 1
ATOM 2304 O O . LEU A 1 306 ? -6.450 -3.455 -23.679 1.00 97.81 306 LEU A O 1
ATOM 2308 N N . ALA A 1 307 ? -7.905 -5.069 -23.128 1.00 98.06 307 ALA A N 1
ATOM 2309 C CA . ALA A 1 307 ? -9.112 -4.282 -23.383 1.00 98.06 307 ALA A CA 1
ATOM 2310 C C . ALA A 1 307 ? -9.222 -2.994 -22.536 1.00 98.06 307 ALA A C 1
ATOM 2312 O O . ALA A 1 307 ? -9.935 -2.069 -22.919 1.00 98.06 307 ALA A O 1
ATOM 2313 N N . LYS A 1 308 ? -8.527 -2.913 -21.393 1.00 98.38 308 LYS A N 1
ATOM 2314 C CA . LYS A 1 308 ? -8.548 -1.761 -20.475 1.00 98.38 308 LYS A CA 1
ATOM 2315 C C . LYS A 1 308 ? -7.376 -0.797 -20.694 1.00 98.38 308 LYS A C 1
ATOM 2317 O O . LYS A 1 308 ? -7.444 0.342 -20.236 1.00 98.38 308 LYS A O 1
ATOM 2322 N N . VAL A 1 309 ? -6.330 -1.210 -21.417 1.00 98.44 309 VAL A N 1
ATOM 2323 C CA . VAL A 1 309 ? -5.085 -0.435 -21.594 1.00 98.44 309 VAL A CA 1
ATOM 2324 C C . VAL A 1 309 ? -5.349 0.942 -22.200 1.00 98.44 309 VAL A C 1
ATOM 2326 O O . VAL A 1 309 ? -4.864 1.937 -21.671 1.00 98.44 309 VAL A O 1
ATOM 2329 N N . ALA A 1 310 ? -6.178 1.031 -23.244 1.00 98.31 310 ALA A N 1
ATOM 2330 C CA . ALA A 1 310 ? -6.476 2.307 -23.903 1.00 98.31 310 ALA A CA 1
ATOM 2331 C C . ALA A 1 310 ? -7.176 3.319 -22.971 1.00 98.31 310 ALA A C 1
ATOM 2333 O O . ALA A 1 310 ? -6.912 4.522 -23.040 1.00 98.31 310 ALA A O 1
ATOM 2334 N N . ALA A 1 311 ? -8.053 2.844 -22.079 1.00 98.56 311 ALA A N 1
ATOM 2335 C CA . ALA A 1 311 ? -8.716 3.692 -21.089 1.00 98.56 311 ALA A CA 1
ATOM 2336 C C . ALA A 1 311 ? -7.721 4.192 -20.030 1.00 98.56 311 ALA A C 1
ATOM 2338 O O . ALA A 1 311 ? -7.700 5.381 -19.717 1.00 98.56 311 ALA A O 1
ATOM 2339 N N . LEU A 1 312 ? -6.850 3.305 -19.538 1.00 98.62 312 LEU A N 1
ATOM 2340 C CA . LEU A 1 312 ? -5.797 3.649 -18.579 1.00 98.62 312 LEU A CA 1
ATOM 2341 C C . LEU A 1 312 ? -4.805 4.659 -19.175 1.00 98.62 312 LEU A C 1
ATOM 2343 O O . LEU A 1 312 ? -4.493 5.665 -18.544 1.00 98.62 312 LEU A O 1
ATOM 2347 N N . GLU A 1 313 ? -4.368 4.448 -20.417 1.00 98.38 313 GLU A N 1
ATOM 2348 C CA . GLU A 1 313 ? -3.466 5.356 -21.128 1.00 98.38 313 GLU A CA 1
ATOM 2349 C C . GLU A 1 313 ? -4.076 6.755 -21.301 1.00 98.38 313 GLU A C 1
ATOM 2351 O O . GLU A 1 313 ? -3.418 7.769 -21.044 1.00 98.38 313 GLU A O 1
ATOM 2356 N N . ARG A 1 314 ? -5.360 6.827 -21.681 1.00 98.19 314 ARG A N 1
ATOM 2357 C CA . ARG A 1 314 ? -6.090 8.098 -21.780 1.00 98.19 314 ARG A CA 1
ATOM 2358 C C . ARG A 1 314 ? -6.098 8.847 -20.448 1.00 98.19 314 ARG A C 1
ATOM 2360 O O . ARG A 1 314 ? -5.979 10.073 -20.448 1.00 98.19 314 ARG A O 1
ATOM 2367 N N . THR A 1 315 ? -6.234 8.130 -19.339 1.00 98.31 315 THR A N 1
ATOM 2368 C CA . THR A 1 315 ? -6.223 8.719 -18.001 1.00 98.31 315 THR A CA 1
ATOM 2369 C C . THR A 1 315 ? -4.824 9.176 -17.591 1.00 98.31 315 THR A C 1
ATOM 2371 O O . THR A 1 315 ? -4.705 10.288 -17.087 1.00 98.31 315 THR A O 1
ATOM 2374 N N . ILE A 1 316 ? -3.759 8.420 -17.900 1.00 98.25 316 ILE A N 1
ATOM 2375 C CA . ILE A 1 316 ? -2.367 8.874 -17.688 1.00 98.25 316 ILE A CA 1
ATOM 2376 C C . ILE A 1 316 ? -2.111 10.195 -18.421 1.00 98.25 316 ILE A C 1
ATOM 2378 O O . ILE A 1 316 ? -1.531 11.128 -17.857 1.00 98.25 316 ILE A O 1
ATOM 2382 N N . ARG A 1 317 ? -2.595 10.307 -19.665 1.00 97.50 317 ARG A N 1
ATOM 2383 C CA . ARG A 1 317 ? -2.507 11.554 -20.431 1.00 97.50 317 ARG A CA 1
ATOM 2384 C C . ARG A 1 317 ? -3.189 12.719 -19.712 1.00 97.50 317 ARG A C 1
ATOM 2386 O O . ARG A 1 317 ? -2.666 13.828 -19.728 1.00 97.50 317 ARG A O 1
ATOM 2393 N N . ALA A 1 318 ? -4.351 12.472 -19.111 1.00 96.88 318 ALA A N 1
ATOM 2394 C CA . ALA A 1 318 ? -5.147 13.494 -18.438 1.00 96.88 318 ALA A CA 1
ATOM 2395 C C . ALA A 1 318 ? -4.554 13.953 -17.095 1.00 96.88 318 ALA A C 1
ATOM 2397 O O . ALA A 1 318 ? -4.833 15.070 -16.669 1.00 96.88 318 ALA A O 1
ATOM 2398 N N . THR A 1 319 ? -3.752 13.119 -16.431 1.00 95.12 319 THR A N 1
ATOM 2399 C CA . THR A 1 319 ? -3.205 13.405 -15.097 1.00 95.12 319 THR A CA 1
ATOM 2400 C C . THR A 1 319 ? -1.779 13.946 -15.148 1.00 95.12 319 THR A C 1
ATOM 2402 O O . THR A 1 319 ? -1.511 15.025 -14.629 1.00 95.12 319 THR A O 1
ATOM 2405 N N . THR A 1 320 ? -0.847 13.209 -15.760 1.00 93.19 320 THR A N 1
ATOM 2406 C CA . THR A 1 320 ? 0.586 13.557 -15.760 1.00 93.19 320 THR A CA 1
ATOM 2407 C C . THR A 1 320 ? 1.192 13.640 -17.152 1.00 93.19 320 THR A C 1
ATOM 2409 O O . THR A 1 320 ? 2.398 13.841 -17.267 1.00 93.19 320 THR A O 1
ATOM 2412 N N . TRP A 1 321 ? 0.390 13.463 -18.203 1.00 92.38 321 TRP A N 1
ATOM 2413 C CA . TRP A 1 321 ? 0.825 13.321 -19.592 1.00 92.38 321 TRP A CA 1
ATOM 2414 C C . TRP A 1 321 ? 1.626 12.037 -19.858 1.00 92.38 321 TRP A C 1
ATOM 2416 O O . TRP A 1 321 ? 1.153 11.166 -20.578 1.00 92.38 321 TRP A O 1
ATOM 2426 N N . ASN A 1 322 ? 2.802 11.878 -19.258 1.00 91.44 322 ASN A N 1
ATOM 2427 C CA . ASN A 1 322 ? 3.596 10.648 -19.224 1.00 91.44 322 ASN A CA 1
ATOM 2428 C C . ASN A 1 322 ? 4.493 10.665 -17.977 1.00 91.44 322 ASN A C 1
ATOM 2430 O O . ASN A 1 322 ? 4.780 11.725 -17.421 1.00 91.44 322 ASN A O 1
ATOM 2434 N N . THR A 1 323 ? 4.976 9.507 -17.530 1.00 93.56 323 THR A N 1
ATOM 2435 C CA . THR A 1 323 ? 5.993 9.471 -16.466 1.00 93.56 323 THR A CA 1
ATOM 2436 C C . THR A 1 323 ? 7.301 10.105 -16.963 1.00 93.56 323 THR A C 1
ATOM 2438 O O . THR A 1 323 ? 7.680 9.865 -18.115 1.00 93.56 323 THR A O 1
ATOM 2441 N N . PRO A 1 324 ? 8.004 10.920 -16.145 1.00 92.00 324 PRO A N 1
ATOM 2442 C CA . PRO A 1 324 ? 9.243 11.573 -16.560 1.00 92.00 324 PRO A CA 1
ATOM 2443 C C . PRO A 1 324 ? 10.264 10.590 -17.151 1.00 92.00 324 PRO A C 1
ATOM 2445 O O . PRO A 1 324 ? 10.619 9.587 -16.524 1.00 92.00 324 PRO A O 1
ATOM 2448 N N . GLY A 1 325 ? 10.749 10.890 -18.361 1.00 90.44 325 GLY A N 1
ATOM 2449 C CA . GLY A 1 325 ? 11.589 9.978 -19.145 1.00 90.44 325 GLY A CA 1
ATOM 2450 C C . GLY A 1 325 ? 12.931 9.655 -18.487 1.00 90.44 325 GLY A C 1
ATOM 2451 O O . GLY A 1 325 ? 13.360 8.508 -18.527 1.00 90.44 325 GLY A O 1
ATOM 2452 N N . VAL A 1 326 ? 13.556 10.634 -17.824 1.00 91.94 326 VAL A N 1
ATOM 2453 C CA . VAL A 1 326 ? 14.810 10.452 -17.066 1.00 91.94 326 VAL A CA 1
ATOM 2454 C C . VAL A 1 326 ? 14.634 9.433 -15.939 1.00 91.94 326 VAL A C 1
ATOM 2456 O O . VAL A 1 326 ? 15.431 8.508 -15.801 1.00 91.94 326 VAL A O 1
ATOM 2459 N N . MET A 1 327 ? 13.558 9.566 -15.157 1.00 92.50 327 MET A N 1
ATOM 2460 C CA . MET A 1 327 ? 13.287 8.668 -14.030 1.00 92.50 327 MET A CA 1
ATOM 2461 C C . MET A 1 327 ? 12.929 7.265 -14.512 1.00 92.50 327 MET A C 1
ATOM 2463 O O . MET A 1 327 ? 13.382 6.282 -13.931 1.00 92.50 327 MET A O 1
ATOM 2467 N N . THR A 1 328 ? 12.161 7.184 -15.600 1.00 93.88 328 THR A N 1
ATOM 2468 C CA . THR A 1 328 ? 11.810 5.914 -16.244 1.00 93.88 328 THR A CA 1
ATOM 2469 C C . THR A 1 328 ? 13.062 5.191 -16.730 1.00 93.88 328 THR A C 1
ATOM 2471 O O . THR A 1 328 ? 13.225 4.024 -16.410 1.00 93.88 328 THR A O 1
ATOM 2474 N N . ALA A 1 329 ? 13.983 5.889 -17.404 1.00 93.12 329 ALA A N 1
ATOM 2475 C CA . ALA A 1 329 ? 15.215 5.300 -17.928 1.00 93.12 329 ALA A CA 1
ATOM 2476 C C . ALA A 1 329 ? 16.135 4.741 -16.831 1.00 93.12 329 ALA A C 1
ATOM 2478 O O . ALA A 1 329 ? 16.676 3.649 -16.978 1.00 93.12 329 ALA A O 1
ATOM 2479 N N . ILE A 1 330 ? 16.285 5.467 -15.717 1.00 94.31 330 ILE A N 1
ATOM 2480 C CA . ILE A 1 330 ? 17.044 4.985 -14.553 1.00 94.31 330 ILE A CA 1
ATOM 2481 C C . ILE A 1 330 ? 16.378 3.734 -13.969 1.00 94.31 330 ILE A C 1
ATOM 2483 O O . ILE A 1 330 ? 17.045 2.735 -13.715 1.00 94.31 330 ILE A O 1
ATOM 2487 N N . ALA A 1 331 ? 15.058 3.777 -13.779 1.00 95.44 331 ALA A N 1
ATOM 2488 C CA . ALA A 1 331 ? 14.308 2.665 -13.212 1.00 95.44 331 ALA A CA 1
ATOM 2489 C C . ALA A 1 331 ? 14.374 1.406 -14.088 1.00 95.44 331 ALA A C 1
ATOM 2491 O O . ALA A 1 331 ? 14.611 0.323 -13.563 1.00 95.44 331 ALA A O 1
ATOM 2492 N N . THR A 1 332 ? 14.195 1.531 -15.404 1.00 95.12 332 THR A N 1
ATOM 2493 C CA . THR A 1 332 ? 14.267 0.394 -16.333 1.00 95.12 332 THR A CA 1
ATOM 2494 C C . THR A 1 332 ? 15.684 -0.137 -16.471 1.00 95.12 332 THR A C 1
ATOM 2496 O O . THR A 1 332 ? 15.858 -1.349 -16.475 1.00 95.12 332 THR A O 1
ATOM 2499 N N . GLY A 1 333 ? 16.696 0.738 -16.474 1.00 95.25 333 GLY A N 1
ATOM 2500 C CA . GLY A 1 333 ? 18.098 0.321 -16.426 1.00 95.25 333 GLY A CA 1
ATOM 2501 C C . GLY A 1 333 ? 18.396 -0.559 -15.210 1.00 95.25 333 GLY A C 1
ATOM 2502 O O . GLY A 1 333 ? 18.967 -1.633 -15.363 1.00 95.25 333 GLY A O 1
ATOM 2503 N N . TRP A 1 334 ? 17.917 -0.168 -14.024 1.00 96.62 334 TRP A N 1
ATOM 2504 C CA . TRP A 1 334 ? 18.072 -0.965 -12.799 1.00 96.62 334 TRP A CA 1
ATOM 2505 C C . TRP A 1 334 ? 17.244 -2.253 -12.758 1.00 96.62 334 TRP A C 1
ATOM 2507 O O . TRP A 1 334 ? 17.573 -3.175 -12.007 1.00 96.62 334 TRP A O 1
ATOM 2517 N N . LEU A 1 335 ? 16.139 -2.318 -13.504 1.00 96.56 335 LEU A N 1
ATOM 2518 C CA . LEU A 1 335 ? 15.404 -3.568 -13.695 1.00 96.56 335 LEU A CA 1
ATOM 2519 C C . LEU A 1 335 ? 16.216 -4.525 -14.572 1.00 96.56 335 LEU A C 1
ATOM 2521 O O . LEU A 1 335 ? 16.347 -5.698 -14.230 1.00 96.56 335 LEU A O 1
ATOM 2525 N N . ASP A 1 336 ? 16.777 -4.014 -15.668 1.00 95.94 336 ASP A N 1
ATOM 2526 C CA . ASP A 1 336 ? 17.484 -4.808 -16.672 1.00 95.94 336 ASP A CA 1
ATOM 2527 C C . ASP A 1 336 ? 18.873 -5.275 -16.208 1.00 95.94 336 ASP A C 1
ATOM 2529 O O . ASP A 1 336 ? 19.283 -6.384 -16.546 1.00 95.94 336 ASP A O 1
ATOM 2533 N N . ASP A 1 337 ? 19.589 -4.477 -15.410 1.00 95.44 337 ASP A N 1
ATOM 2534 C CA . ASP A 1 337 ? 20.918 -4.832 -14.884 1.00 95.44 337 ASP A CA 1
ATOM 2535 C C . ASP A 1 337 ? 20.882 -5.655 -13.578 1.00 95.44 337 ASP A C 1
ATOM 2537 O O . ASP A 1 337 ? 21.925 -6.071 -13.070 1.00 95.44 337 ASP A O 1
ATOM 2541 N N . GLY A 1 338 ? 19.685 -5.907 -13.034 1.00 95.94 338 GLY A N 1
ATOM 2542 C CA . GLY A 1 338 ? 19.479 -6.685 -11.811 1.00 95.94 338 GLY A CA 1
ATOM 2543 C C . GLY A 1 338 ? 19.636 -5.905 -10.500 1.00 95.94 338 GLY A C 1
ATOM 2544 O O . GLY A 1 338 ? 19.452 -6.488 -9.426 1.00 95.94 338 GLY A O 1
ATOM 2545 N N . THR A 1 339 ? 19.903 -4.596 -10.539 1.00 96.25 339 THR A N 1
ATOM 2546 C CA . THR A 1 339 ? 20.004 -3.739 -9.344 1.00 96.25 339 THR A CA 1
ATOM 2547 C C . THR A 1 339 ? 18.735 -3.799 -8.494 1.00 96.25 339 THR A C 1
ATOM 2549 O O . THR A 1 339 ? 18.819 -3.885 -7.267 1.00 96.25 339 THR A O 1
ATOM 2552 N N . VAL A 1 340 ? 17.550 -3.805 -9.120 1.00 95.94 340 VAL A N 1
ATOM 2553 C CA . VAL A 1 340 ? 16.271 -3.921 -8.396 1.00 95.94 340 VAL A CA 1
ATOM 2554 C C . VAL A 1 340 ? 16.194 -5.235 -7.623 1.00 95.94 340 VAL A C 1
ATOM 2556 O O . VAL A 1 340 ? 15.881 -5.222 -6.435 1.00 95.94 340 VAL A O 1
ATOM 2559 N N . HIS A 1 341 ? 16.545 -6.355 -8.258 1.00 95.12 341 HIS A N 1
ATOM 2560 C CA . HIS A 1 341 ? 16.517 -7.672 -7.623 1.00 95.12 341 HIS A CA 1
ATOM 2561 C C . HIS A 1 341 ? 17.456 -7.742 -6.407 1.00 95.12 341 HIS A C 1
ATOM 2563 O O . HIS A 1 341 ? 17.067 -8.223 -5.339 1.00 95.12 341 HIS A O 1
ATOM 2569 N N . LEU A 1 342 ? 18.672 -7.201 -6.546 1.00 95.75 342 LEU A N 1
ATOM 2570 C CA . LEU A 1 342 ? 19.642 -7.119 -5.455 1.00 95.75 342 LEU A CA 1
ATOM 2571 C C . LEU A 1 342 ? 19.113 -6.277 -4.286 1.00 95.75 342 LEU A C 1
ATOM 2573 O O . LEU A 1 342 ? 19.166 -6.717 -3.135 1.00 95.75 342 LEU A O 1
ATOM 2577 N N . LEU A 1 343 ? 18.586 -5.081 -4.569 1.00 95.50 343 LEU A N 1
ATOM 2578 C CA . LEU A 1 343 ? 18.044 -4.193 -3.541 1.00 95.50 343 LEU A CA 1
ATOM 2579 C C . LEU A 1 343 ? 16.847 -4.827 -2.831 1.00 95.50 343 LEU A C 1
ATOM 2581 O O . LEU A 1 343 ? 16.766 -4.759 -1.611 1.00 95.50 343 LEU A O 1
ATOM 2585 N N . GLU A 1 344 ? 15.955 -5.506 -3.547 1.00 95.62 344 GLU A N 1
ATOM 2586 C CA . GLU A 1 344 ? 14.817 -6.210 -2.947 1.00 95.62 344 GLU A CA 1
ATOM 2587 C C . GLU A 1 344 ? 15.257 -7.342 -2.010 1.00 95.62 344 GLU A C 1
ATOM 2589 O O . GLU A 1 344 ? 14.686 -7.499 -0.929 1.00 95.62 344 GLU A O 1
ATOM 2594 N N . ALA A 1 345 ? 16.297 -8.103 -2.367 1.00 95.94 345 ALA A N 1
ATOM 2595 C CA . ALA A 1 345 ? 16.881 -9.109 -1.479 1.00 95.94 345 ALA A CA 1
ATOM 2596 C C . ALA A 1 345 ? 17.493 -8.476 -0.216 1.00 95.94 345 ALA A C 1
ATOM 2598 O O . ALA A 1 345 ? 17.220 -8.927 0.897 1.00 95.94 345 ALA A O 1
ATOM 2599 N N . GLN A 1 346 ? 18.250 -7.386 -0.366 1.00 96.44 346 GLN A N 1
ATOM 2600 C CA . GLN A 1 346 ? 18.824 -6.649 0.765 1.00 96.44 346 GLN A CA 1
ATOM 2601 C C . GLN A 1 346 ? 17.744 -6.037 1.667 1.00 96.44 346 GLN A C 1
ATOM 2603 O O . GLN A 1 346 ? 17.862 -6.077 2.889 1.00 96.44 346 GLN A O 1
ATOM 2608 N N . LYS A 1 347 ? 16.663 -5.511 1.081 1.00 95.69 347 LYS A N 1
ATOM 2609 C CA . LYS A 1 347 ? 15.502 -4.990 1.813 1.00 95.69 347 LYS A CA 1
ATOM 2610 C C . LYS A 1 347 ? 14.788 -6.075 2.608 1.00 95.69 347 LYS A C 1
ATOM 2612 O O . LYS A 1 347 ? 14.385 -5.821 3.736 1.00 95.69 347 LYS A O 1
ATOM 2617 N N . ARG A 1 348 ? 14.643 -7.281 2.054 1.00 96.94 348 ARG A N 1
ATOM 2618 C CA . ARG A 1 348 ? 14.083 -8.419 2.799 1.00 96.94 348 ARG A CA 1
ATOM 2619 C C . ARG A 1 348 ? 14.936 -8.756 4.020 1.00 96.94 348 ARG A C 1
ATOM 2621 O O . ARG A 1 348 ? 14.387 -8.858 5.112 1.00 96.94 348 ARG A O 1
ATOM 2628 N N . ALA A 1 349 ? 16.256 -8.844 3.853 1.00 97.50 349 ALA A N 1
ATOM 2629 C CA . ALA A 1 349 ? 17.174 -9.107 4.961 1.00 97.50 349 ALA A CA 1
ATOM 2630 C C . ALA A 1 349 ? 17.135 -7.998 6.033 1.00 97.50 349 ALA A C 1
ATOM 2632 O O . ALA A 1 349 ? 17.068 -8.285 7.227 1.00 97.50 349 ALA A O 1
ATOM 2633 N N . ASP A 1 350 ? 17.111 -6.726 5.623 1.00 97.38 350 ASP A N 1
ATOM 2634 C CA . ASP A 1 350 ? 16.979 -5.584 6.539 1.00 97.38 350 ASP A CA 1
ATOM 2635 C C . ASP A 1 350 ? 15.622 -5.582 7.271 1.00 97.38 350 ASP A C 1
ATOM 2637 O O . ASP A 1 350 ? 15.574 -5.366 8.481 1.00 97.38 350 ASP A O 1
ATOM 2641 N N . ALA A 1 351 ? 14.519 -5.895 6.584 1.00 97.56 351 ALA A N 1
ATOM 2642 C CA . ALA A 1 351 ? 13.206 -6.021 7.215 1.00 97.56 351 ALA A CA 1
ATOM 2643 C C . ALA A 1 351 ? 13.173 -7.151 8.258 1.00 97.56 351 ALA A C 1
ATOM 2645 O O . ALA A 1 351 ? 12.671 -6.943 9.361 1.00 97.56 351 ALA A O 1
ATOM 2646 N N . GLN A 1 352 ? 13.762 -8.311 7.951 1.00 98.00 352 GLN A N 1
ATOM 2647 C CA . GLN A 1 352 ? 13.888 -9.432 8.890 1.00 98.00 352 GLN A CA 1
ATOM 2648 C C . GLN A 1 352 ? 14.710 -9.053 10.128 1.00 98.00 352 GLN A C 1
ATOM 2650 O O . GLN A 1 352 ? 14.297 -9.335 11.252 1.00 98.00 352 GLN A O 1
ATOM 2655 N N . ALA A 1 353 ? 15.831 -8.346 9.953 1.00 98.06 353 ALA A N 1
ATOM 2656 C CA . ALA A 1 353 ? 16.644 -7.868 11.071 1.00 98.06 353 ALA A CA 1
ATOM 2657 C C . ALA A 1 353 ? 15.873 -6.889 11.978 1.00 98.06 353 ALA A C 1
ATOM 2659 O O . ALA A 1 353 ? 15.961 -6.960 13.205 1.00 98.06 353 ALA A O 1
ATOM 2660 N N . ARG A 1 354 ? 15.070 -5.995 11.388 1.00 97.81 354 ARG A N 1
ATOM 2661 C CA . ARG A 1 354 ? 14.196 -5.075 12.136 1.00 97.81 354 ARG A CA 1
ATOM 2662 C C . ARG A 1 354 ? 13.082 -5.811 12.873 1.00 97.81 354 ARG A C 1
ATOM 2664 O O . ARG A 1 354 ? 12.742 -5.424 13.987 1.00 97.81 354 ARG A O 1
ATOM 2671 N N . GLN A 1 355 ? 12.533 -6.875 12.290 1.00 97.62 355 GLN A N 1
ATOM 2672 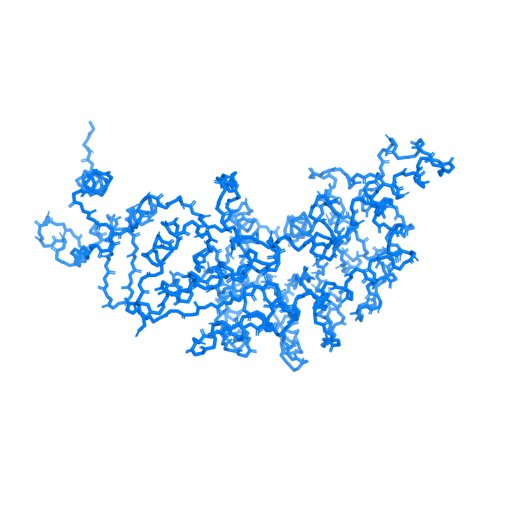C CA . GLN A 1 355 ? 11.527 -7.702 12.954 1.00 97.62 355 GLN A CA 1
ATOM 2673 C C . GLN A 1 355 ? 12.112 -8.533 14.099 1.00 97.62 355 GLN A C 1
ATOM 2675 O O . GLN A 1 355 ? 11.476 -8.635 15.146 1.00 97.62 355 GLN A O 1
ATOM 2680 N N . ALA A 1 356 ? 13.345 -9.025 13.972 1.00 97.62 356 ALA A N 1
ATOM 2681 C CA . ALA A 1 356 ? 14.048 -9.673 15.080 1.00 97.62 356 ALA A CA 1
ATOM 2682 C C . ALA A 1 356 ? 14.266 -8.713 16.266 1.00 97.62 356 ALA A C 1
ATOM 2684 O O . ALA A 1 356 ? 14.145 -9.105 17.424 1.00 97.62 356 ALA A O 1
ATOM 2685 N N . LEU A 1 357 ? 14.514 -7.426 15.995 1.00 97.50 357 LEU A N 1
ATOM 2686 C CA . LEU A 1 357 ? 14.588 -6.401 17.039 1.00 97.50 357 LEU A CA 1
ATOM 2687 C C . LEU A 1 357 ? 13.229 -6.163 17.721 1.00 97.50 357 LEU A C 1
ATOM 2689 O O . LEU A 1 357 ? 13.171 -5.924 18.927 1.00 97.50 357 LEU A O 1
ATOM 2693 N N . VAL A 1 358 ? 12.132 -6.233 16.964 1.00 97.25 358 VAL A N 1
ATOM 2694 C CA . VAL A 1 358 ? 10.777 -6.183 17.531 1.00 97.25 358 VAL A CA 1
ATOM 2695 C C . VAL A 1 358 ? 10.535 -7.374 18.458 1.00 97.25 358 VAL A C 1
ATOM 2697 O O . VAL A 1 358 ? 10.000 -7.162 19.541 1.00 97.25 358 VAL A O 1
ATOM 2700 N N . ASP A 1 359 ? 10.963 -8.585 18.091 1.00 95.19 359 ASP A N 1
ATOM 2701 C CA . ASP A 1 359 ? 10.856 -9.765 18.964 1.00 95.19 359 ASP A CA 1
ATOM 2702 C C . ASP A 1 359 ? 11.614 -9.591 20.274 1.00 95.19 359 ASP A C 1
ATOM 2704 O O . ASP A 1 359 ? 11.074 -9.835 21.353 1.00 95.19 359 ASP A O 1
ATOM 2708 N N . GLU A 1 360 ? 12.860 -9.124 20.177 1.00 96.25 360 GLU A N 1
ATOM 2709 C CA . GLU A 1 360 ? 13.726 -8.883 21.329 1.00 96.25 360 GLU A CA 1
ATOM 2710 C C . GLU A 1 360 ? 13.087 -7.884 22.309 1.00 96.25 360 GLU A C 1
ATOM 2712 O O . GLU A 1 360 ? 13.095 -8.085 23.525 1.00 96.25 360 GLU A O 1
ATOM 2717 N N . LEU A 1 361 ? 12.530 -6.785 21.788 1.00 96.44 361 LEU A N 1
ATOM 2718 C CA . LEU A 1 361 ? 12.130 -5.645 22.611 1.00 96.44 361 LEU A CA 1
ATOM 2719 C C . LEU A 1 361 ? 10.654 -5.653 22.986 1.00 96.44 361 LEU A C 1
ATOM 2721 O O . LEU A 1 361 ? 10.328 -5.349 24.131 1.00 96.44 361 LEU A O 1
ATOM 2725 N N . LEU A 1 362 ? 9.764 -5.995 22.062 1.00 94.81 362 LEU A N 1
ATOM 2726 C CA . LEU A 1 362 ? 8.316 -6.007 22.281 1.00 94.81 362 LEU A CA 1
ATOM 2727 C C . LEU A 1 362 ? 7.782 -7.402 22.636 1.00 94.81 362 LEU A C 1
ATOM 2729 O O . LEU A 1 362 ? 6.569 -7.572 22.747 1.00 94.81 362 LEU A O 1
ATOM 2733 N N . GLY A 1 363 ? 8.667 -8.380 22.870 1.00 84.00 363 GLY A N 1
ATOM 2734 C CA . GLY A 1 363 ? 8.302 -9.692 23.397 1.00 84.00 363 GLY A CA 1
ATOM 2735 C C . GLY A 1 363 ? 7.421 -9.576 24.647 1.00 84.00 363 GLY A C 1
ATOM 2736 O O . GLY A 1 363 ? 7.783 -8.896 25.613 1.00 84.00 363 GLY A O 1
ATOM 2737 N N . GLY A 1 364 ? 6.248 -10.212 24.595 1.00 84.44 364 GLY A N 1
ATOM 2738 C CA . GLY A 1 364 ? 5.199 -10.146 25.621 1.00 84.44 364 GLY A CA 1
ATOM 2739 C C . GLY A 1 364 ? 3.987 -9.289 25.241 1.00 84.44 364 GLY A C 1
ATOM 2740 O O . GLY A 1 364 ? 2.940 -9.430 25.864 1.00 84.44 364 GLY A O 1
ATOM 2741 N N . LEU A 1 365 ? 4.091 -8.447 24.208 1.00 90.69 365 LEU A N 1
ATOM 2742 C CA . LEU A 1 365 ? 2.948 -7.726 23.643 1.00 90.69 365 LEU A CA 1
ATOM 2743 C C . LEU A 1 365 ? 2.289 -8.547 22.530 1.00 90.69 365 LEU A C 1
ATOM 2745 O O . LEU A 1 365 ? 2.969 -9.233 21.765 1.00 90.69 365 LEU A O 1
ATOM 2749 N N . HIS A 1 366 ? 0.967 -8.439 22.401 1.00 91.38 366 HIS A N 1
ATOM 2750 C CA . HIS A 1 366 ? 0.267 -8.979 21.240 1.00 91.38 366 HIS A CA 1
ATOM 2751 C C . HIS A 1 366 ? 0.570 -8.105 20.015 1.00 91.38 366 HIS A C 1
ATOM 2753 O O . HIS A 1 366 ? 0.244 -6.918 19.993 1.00 91.38 366 HIS A O 1
ATOM 2759 N N . ILE A 1 367 ? 1.222 -8.686 19.007 1.00 93.75 367 ILE A N 1
ATOM 2760 C CA . ILE A 1 367 ? 1.626 -7.998 17.777 1.00 93.75 367 ILE A CA 1
ATOM 2761 C C . ILE A 1 367 ? 1.205 -8.804 16.548 1.00 93.75 367 ILE A C 1
ATOM 2763 O O . ILE A 1 367 ? 1.362 -10.021 16.505 1.00 93.75 367 ILE A O 1
ATOM 2767 N N . ILE A 1 368 ? 0.714 -8.107 15.525 1.00 94.81 368 ILE A N 1
ATOM 2768 C CA . ILE A 1 368 ? 0.325 -8.667 14.228 1.00 94.81 368 ILE A CA 1
ATOM 2769 C C . ILE A 1 368 ? 1.299 -8.134 13.171 1.00 94.81 368 ILE A C 1
ATOM 2771 O O . ILE A 1 368 ? 1.538 -6.925 13.081 1.00 94.81 368 ILE A O 1
ATOM 2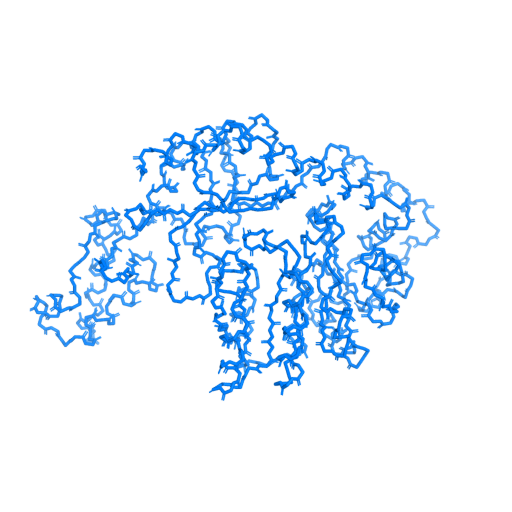775 N N . ARG A 1 369 ? 1.921 -9.033 12.398 1.00 94.12 369 ARG A N 1
ATOM 2776 C CA . ARG A 1 369 ? 2.987 -8.684 11.442 1.00 94.12 369 ARG A CA 1
ATOM 2777 C C . ARG A 1 369 ? 3.356 -9.838 10.508 1.00 94.12 369 ARG A C 1
ATOM 2779 O O . ARG A 1 369 ? 3.026 -10.990 10.768 1.00 94.12 369 ARG A O 1
ATOM 2786 N N . HIS A 1 370 ? 4.164 -9.518 9.497 1.00 95.69 370 HIS A N 1
ATOM 2787 C CA . HIS A 1 370 ? 4.956 -10.490 8.744 1.00 95.69 370 HIS A CA 1
ATOM 2788 C C . HIS A 1 370 ? 6.412 -10.499 9.248 1.00 95.69 370 HIS A C 1
ATOM 2790 O O . HIS A 1 370 ? 6.948 -9.424 9.528 1.00 95.69 370 HIS A O 1
ATOM 2796 N N . PRO A 1 371 ? 7.123 -11.642 9.263 1.00 95.62 371 PRO A N 1
ATOM 2797 C CA . PRO A 1 371 ? 8.544 -11.694 9.642 1.00 95.62 371 PRO A CA 1
ATOM 2798 C C . PRO A 1 371 ? 9.477 -10.845 8.765 1.00 95.62 371 PRO A C 1
ATOM 2800 O O . PRO A 1 371 ? 10.562 -10.470 9.192 1.00 95.62 371 PRO A O 1
ATOM 2803 N N . SER A 1 372 ? 9.044 -10.516 7.547 1.00 96.25 372 SER A N 1
ATOM 2804 C CA . SER A 1 372 ? 9.777 -9.658 6.601 1.00 96.25 372 SER A CA 1
ATOM 2805 C C . SER A 1 372 ? 9.089 -8.308 6.337 1.00 96.25 372 SER A C 1
ATOM 2807 O O . SER A 1 372 ? 9.398 -7.665 5.337 1.00 96.25 372 SER A O 1
ATOM 2809 N N . SER A 1 373 ? 8.113 -7.870 7.149 1.00 95.88 373 SER A N 1
ATOM 2810 C CA . SER A 1 373 ? 7.486 -6.551 6.951 1.00 95.88 373 SER A CA 1
ATOM 2811 C C . SER A 1 373 ? 8.302 -5.428 7.583 1.00 95.88 373 SER A C 1
ATOM 2813 O O . SER A 1 373 ? 8.941 -5.582 8.616 1.00 95.88 373 SER A O 1
ATOM 2815 N N . TYR A 1 374 ? 8.182 -4.237 7.007 1.00 96.56 374 TYR A N 1
ATOM 2816 C CA . TYR A 1 374 ? 8.718 -2.994 7.563 1.00 96.56 374 TYR A CA 1
ATOM 2817 C C . TYR A 1 374 ? 7.737 -2.269 8.497 1.00 96.56 374 TYR A C 1
ATOM 2819 O O . TYR A 1 374 ? 7.825 -1.056 8.690 1.00 96.56 374 TYR A O 1
ATOM 2827 N N . PHE A 1 375 ? 6.746 -2.977 9.022 1.00 96.31 375 PHE A N 1
ATOM 2828 C CA . PHE A 1 375 ? 5.753 -2.428 9.932 1.00 96.31 375 PHE A CA 1
ATOM 2829 C C . PHE A 1 375 ? 5.201 -3.516 10.846 1.00 96.31 375 PHE A C 1
ATOM 2831 O O . PHE A 1 375 ? 5.241 -4.702 10.506 1.00 96.31 375 PHE A O 1
ATOM 2838 N N . VAL A 1 376 ? 4.674 -3.084 11.985 1.00 96.19 376 VAL A N 1
ATOM 2839 C CA . VAL A 1 376 ? 3.992 -3.913 12.979 1.00 96.19 376 VAL A CA 1
ATOM 2840 C C . VAL A 1 376 ? 2.671 -3.254 13.322 1.00 96.19 376 VAL A C 1
ATOM 2842 O O . VAL A 1 376 ? 2.596 -2.031 13.459 1.00 96.19 376 VAL A O 1
ATOM 2845 N N . TRP A 1 377 ? 1.640 -4.072 13.463 1.00 95.88 377 TRP A N 1
ATOM 2846 C CA . TRP A 1 377 ? 0.359 -3.670 14.007 1.00 95.88 377 TRP A CA 1
ATOM 2847 C C . TRP A 1 377 ? 0.269 -4.131 15.458 1.00 95.88 377 TRP A C 1
ATOM 2849 O O . TRP A 1 377 ? 0.507 -5.299 15.757 1.00 95.88 377 TRP A O 1
ATOM 2859 N N . LEU A 1 378 ? -0.041 -3.208 16.361 1.00 95.12 378 LEU A N 1
ATOM 2860 C CA . LEU A 1 378 ? -0.135 -3.451 17.794 1.00 95.12 378 LEU A CA 1
ATOM 2861 C C . LEU A 1 378 ? -1.588 -3.207 18.220 1.00 95.12 378 LEU A C 1
ATOM 2863 O O . LEU A 1 378 ? -1.974 -2.048 18.407 1.00 95.12 378 LEU A O 1
ATOM 2867 N N . PRO A 1 379 ? -2.413 -4.268 18.318 1.00 93.75 379 PRO A N 1
ATOM 2868 C CA . PRO A 1 379 ? -3.743 -4.180 18.906 1.00 93.75 379 PRO A CA 1
ATOM 2869 C C . PRO A 1 379 ? -3.661 -3.738 20.368 1.00 93.75 379 PRO A C 1
ATOM 2871 O O . PRO A 1 379 ? -2.813 -4.214 21.122 1.00 93.75 379 PRO A O 1
ATOM 2874 N N . LEU A 1 380 ? -4.557 -2.844 20.766 1.00 91.12 380 LEU A N 1
ATOM 2875 C CA . LEU A 1 380 ? -4.704 -2.377 22.139 1.00 91.12 380 LEU A CA 1
ATOM 2876 C C . LEU A 1 380 ? -5.996 -2.944 22.731 1.00 91.12 380 LEU A C 1
ATOM 2878 O O . LEU A 1 380 ? -6.935 -3.263 21.998 1.00 91.12 380 LEU A O 1
ATOM 2882 N N . SER A 1 381 ? -6.047 -3.078 24.056 1.00 84.44 381 SER A N 1
ATOM 2883 C CA . SER A 1 381 ? -7.290 -3.443 24.737 1.00 84.44 381 SER A CA 1
ATOM 2884 C C . SER A 1 381 ? -8.345 -2.355 24.521 1.00 84.44 381 SER A C 1
ATOM 2886 O O . SER A 1 381 ? -8.014 -1.185 24.329 1.00 84.44 381 SER A O 1
ATOM 2888 N N . GLU A 1 382 ? -9.629 -2.714 24.594 1.00 74.00 382 GLU A N 1
ATOM 2889 C CA . GLU A 1 382 ? -10.708 -1.720 24.498 1.00 74.00 382 GLU A CA 1
ATOM 2890 C C . GLU A 1 382 ? -10.614 -0.659 25.603 1.00 74.00 382 GLU A C 1
ATOM 2892 O O . GLU A 1 382 ? -11.068 0.468 25.433 1.00 74.00 382 GLU A O 1
ATOM 2897 N N . GLU A 1 383 ? -10.002 -0.991 26.738 1.00 76.31 383 GLU A N 1
ATOM 2898 C CA . GLU A 1 383 ? -9.816 -0.068 27.854 1.00 76.31 383 GLU A CA 1
ATOM 2899 C C . GLU A 1 383 ? -8.720 0.973 27.585 1.00 76.31 383 GLU A C 1
ATOM 2901 O O . GLU A 1 383 ? -8.828 2.107 28.060 1.00 76.31 383 GLU A O 1
ATOM 2906 N N . ALA A 1 384 ? -7.721 0.622 26.771 1.00 80.19 384 ALA A N 1
ATOM 2907 C CA . ALA A 1 384 ? -6.583 1.459 26.434 1.00 80.19 384 ALA A CA 1
ATOM 2908 C C . ALA A 1 384 ? -6.883 2.360 25.225 1.00 80.19 384 ALA A C 1
ATOM 2910 O O . ALA A 1 384 ? -6.896 1.935 24.065 1.00 80.19 384 ALA A O 1
ATOM 2911 N N . ARG A 1 385 ? -7.084 3.656 25.481 1.00 81.00 385 ARG A N 1
ATOM 2912 C CA . ARG A 1 385 ? -7.340 4.623 24.412 1.00 81.00 385 ARG A CA 1
ATOM 2913 C C . ARG A 1 385 ? -6.084 4.874 23.570 1.00 81.00 385 ARG A C 1
ATOM 2915 O O . ARG A 1 385 ? -5.091 5.428 24.043 1.00 81.00 385 ARG A O 1
ATOM 2922 N N . ALA A 1 386 ? -6.160 4.523 22.287 1.00 86.00 386 ALA A N 1
ATOM 2923 C CA . ALA A 1 386 ? -5.057 4.702 21.341 1.00 86.00 386 ALA A CA 1
ATOM 2924 C C . ALA A 1 386 ? -4.566 6.162 21.243 1.00 86.00 386 ALA A C 1
ATOM 2926 O O . ALA A 1 386 ? -3.363 6.384 21.158 1.00 86.00 386 ALA A O 1
ATOM 2927 N N . ASP A 1 387 ? -5.458 7.159 21.292 1.00 82.62 387 ASP A N 1
ATOM 2928 C CA . ASP A 1 387 ? -5.084 8.582 21.225 1.00 82.62 387 ASP A CA 1
ATOM 2929 C C . ASP A 1 387 ? -4.218 9.022 22.419 1.00 82.62 387 ASP A C 1
ATOM 2931 O O . ASP A 1 387 ? -3.201 9.690 22.228 1.00 82.62 387 ASP A O 1
ATOM 2935 N N . GLN A 1 388 ? -4.549 8.572 23.631 1.00 85.44 388 GLN A N 1
ATOM 2936 C CA . GLN A 1 388 ? -3.765 8.841 24.841 1.00 85.44 388 GLN A CA 1
ATOM 2937 C C . GLN A 1 388 ? -2.376 8.194 24.791 1.00 85.44 388 GLN A C 1
ATOM 2939 O O . GLN A 1 388 ? -1.383 8.825 25.157 1.00 85.44 388 GLN A O 1
ATOM 2944 N N . ILE A 1 389 ? -2.279 6.959 24.292 1.00 90.38 389 ILE A N 1
ATOM 2945 C CA . ILE A 1 389 ? -0.986 6.280 24.144 1.00 90.38 389 ILE A CA 1
ATOM 2946 C C . ILE A 1 389 ? -0.125 6.985 23.093 1.00 90.38 389 ILE A C 1
ATOM 2948 O O . ILE A 1 389 ? 1.060 7.219 23.331 1.00 90.38 389 ILE A O 1
ATOM 2952 N N . VAL A 1 390 ? -0.704 7.364 21.950 1.00 88.75 390 VAL A N 1
ATOM 2953 C CA . VAL A 1 390 ? 0.019 8.119 20.917 1.00 88.75 390 VAL A CA 1
ATOM 2954 C C . VAL A 1 390 ? 0.517 9.458 21.462 1.00 88.75 390 VAL A C 1
ATOM 2956 O O . VAL A 1 390 ? 1.658 9.823 21.192 1.00 88.75 390 VAL A O 1
ATOM 2959 N N . MET A 1 391 ? -0.260 10.154 22.296 1.00 85.50 391 MET A N 1
ATOM 2960 C CA . MET A 1 391 ? 0.226 11.357 22.982 1.00 85.50 391 MET A CA 1
ATOM 2961 C C . MET A 1 391 ? 1.380 11.098 23.934 1.00 85.50 391 MET A C 1
ATOM 2963 O O . MET A 1 391 ? 2.369 11.828 23.913 1.00 85.50 391 MET A O 1
ATOM 2967 N N . ALA A 1 392 ? 1.278 10.065 24.768 1.00 90.56 392 ALA A N 1
ATOM 2968 C CA . ALA A 1 392 ? 2.355 9.702 25.679 1.00 90.56 392 ALA A CA 1
ATOM 2969 C C . ALA A 1 392 ? 3.648 9.371 24.907 1.00 90.56 392 ALA A C 1
ATOM 2971 O O . ALA A 1 392 ? 4.736 9.775 25.316 1.00 90.56 392 ALA A O 1
ATOM 2972 N N . LEU A 1 393 ? 3.531 8.720 23.744 1.00 92.06 393 LEU A N 1
ATOM 2973 C CA . LEU A 1 393 ? 4.653 8.481 22.835 1.00 92.06 393 LEU A CA 1
ATOM 2974 C C . LEU A 1 393 ? 5.207 9.776 22.235 1.00 92.06 393 LEU A C 1
ATOM 2976 O O . LEU A 1 393 ? 6.425 9.941 22.193 1.00 92.06 393 LEU A O 1
ATOM 2980 N N . LEU A 1 394 ? 4.351 10.717 21.831 1.00 88.25 394 LEU A N 1
ATOM 2981 C CA . LEU A 1 394 ? 4.790 12.021 21.329 1.00 88.25 394 LEU A CA 1
ATOM 2982 C C . LEU A 1 394 ? 5.540 12.829 22.395 1.00 88.25 394 LEU A C 1
ATOM 2984 O O . LEU A 1 394 ? 6.554 13.448 22.071 1.00 88.25 394 LEU A O 1
ATOM 2988 N N . HIS A 1 395 ? 5.114 12.781 23.662 1.00 88.88 395 HIS A N 1
ATOM 2989 C CA . HIS A 1 395 ? 5.859 13.372 24.783 1.00 88.88 395 HIS A CA 1
ATOM 2990 C C . HIS A 1 395 ? 7.234 12.720 24.983 1.00 88.88 395 HIS A C 1
ATOM 2992 O O . HIS A 1 395 ? 8.198 13.397 25.335 1.00 88.88 395 HIS A O 1
ATOM 2998 N N . GLU A 1 396 ? 7.350 11.429 24.682 1.00 92.00 396 GLU A N 1
ATOM 2999 C CA . GLU A 1 396 ? 8.615 10.691 24.618 1.00 92.00 396 GLU A CA 1
ATOM 3000 C C . GLU A 1 396 ? 9.342 10.875 23.263 1.00 92.00 396 GLU A C 1
ATOM 3002 O O . GLU A 1 396 ? 10.327 10.186 22.984 1.00 92.00 396 GLU A O 1
ATOM 3007 N N . GLN A 1 397 ? 8.912 11.824 22.421 1.00 90.88 397 GLN A N 1
ATOM 3008 C CA . GLN A 1 397 ? 9.470 12.144 21.098 1.00 90.88 397 GLN A CA 1
ATOM 3009 C C . GLN A 1 397 ? 9.414 10.982 20.090 1.00 90.88 397 GLN A C 1
ATOM 3011 O O . GLN A 1 397 ? 10.295 10.847 19.239 1.00 90.88 397 GLN A O 1
ATOM 3016 N N . VAL A 1 398 ? 8.385 10.137 20.167 1.00 91.75 398 VAL A N 1
ATOM 3017 C CA . VAL A 1 398 ? 8.122 9.044 19.221 1.00 91.75 398 VAL A CA 1
ATOM 3018 C C . VAL A 1 398 ? 6.798 9.297 18.506 1.00 91.75 398 VAL A C 1
ATOM 3020 O O . VAL A 1 398 ? 5.750 9.404 19.136 1.00 91.75 398 VAL A O 1
ATOM 3023 N N . SER A 1 399 ? 6.832 9.372 17.176 1.00 90.75 399 SER A N 1
ATOM 3024 C CA . SER A 1 399 ? 5.633 9.499 16.342 1.00 90.75 399 SER A CA 1
ATOM 3025 C C . SER A 1 399 ? 5.219 8.140 15.788 1.00 90.75 399 SER A C 1
ATOM 3027 O O . SER A 1 399 ? 6.058 7.397 15.287 1.00 90.75 399 SER A O 1
ATOM 3029 N N . VAL A 1 400 ? 3.927 7.823 15.858 1.00 91.81 400 VAL A N 1
ATOM 3030 C CA . VAL A 1 400 ? 3.324 6.566 15.380 1.00 91.81 400 VAL A CA 1
ATOM 3031 C C . VAL A 1 400 ? 1.976 6.855 14.710 1.00 91.81 400 VAL A C 1
ATOM 3033 O O . VAL A 1 400 ? 1.427 7.946 14.881 1.00 91.81 400 VAL A O 1
ATOM 3036 N N . SER A 1 401 ? 1.418 5.892 13.969 1.00 89.81 401 SER A N 1
ATOM 3037 C CA . SER A 1 401 ? 0.046 6.004 13.445 1.00 89.81 401 SER A CA 1
ATOM 3038 C C . SER A 1 401 ? -0.962 5.328 14.374 1.00 89.81 401 SER A C 1
ATOM 3040 O O . SER A 1 401 ? -0.702 4.235 14.878 1.00 89.81 401 SER A O 1
ATOM 3042 N N . THR A 1 402 ? -2.153 5.908 14.519 1.00 91.06 402 THR A N 1
ATOM 3043 C CA . THR A 1 402 ? -3.327 5.188 15.044 1.00 91.06 402 THR A CA 1
ATOM 3044 C C . THR A 1 402 ? -3.929 4.279 13.963 1.00 91.06 402 THR A C 1
ATOM 3046 O O . THR A 1 402 ? -3.473 4.259 12.817 1.00 91.06 402 THR A O 1
ATOM 3049 N N . ALA A 1 403 ? -4.978 3.531 14.308 1.00 91.50 403 ALA A N 1
ATOM 3050 C CA . ALA A 1 403 ? -5.719 2.710 13.352 1.00 91.50 403 ALA A CA 1
ATOM 3051 C C . ALA A 1 403 ? -6.648 3.494 12.407 1.00 91.50 403 ALA A C 1
ATOM 3053 O O . ALA A 1 403 ? -6.965 3.017 11.319 1.00 91.50 403 ALA A O 1
ATOM 3054 N N . GLU A 1 404 ? -7.075 4.694 12.801 1.00 88.94 404 GLU A N 1
ATOM 3055 C CA . GLU A 1 404 ? -8.071 5.516 12.094 1.00 88.94 404 GLU A CA 1
ATOM 3056 C C . GLU A 1 404 ? -7.729 5.790 10.614 1.00 88.94 404 GLU A C 1
ATOM 3058 O O . GLU A 1 404 ? -8.601 5.596 9.761 1.00 88.94 404 GLU A O 1
ATOM 3063 N N . PRO A 1 405 ? -6.476 6.126 10.234 1.00 88.19 405 PRO A N 1
ATOM 3064 C CA . PRO A 1 405 ? -6.101 6.252 8.826 1.00 88.19 405 PRO A CA 1
ATOM 3065 C C . PRO A 1 405 ? -6.387 4.998 7.999 1.00 88.19 405 PRO A C 1
ATOM 3067 O O . PRO A 1 405 ? -6.725 5.114 6.822 1.00 88.19 405 PRO A O 1
ATOM 3070 N N . PHE A 1 406 ? -6.275 3.814 8.603 1.00 93.50 406 PHE A N 1
ATOM 3071 C CA . PHE A 1 406 ? -6.386 2.521 7.930 1.00 93.50 406 PHE A CA 1
ATOM 3072 C C . PHE A 1 406 ? -7.826 1.998 7.898 1.00 93.50 406 PHE A C 1
ATOM 3074 O O . PHE A 1 406 ? -8.184 1.272 6.978 1.00 93.50 406 PHE A O 1
ATOM 3081 N N . ALA A 1 407 ? -8.665 2.375 8.864 1.00 93.12 407 ALA A N 1
ATOM 3082 C CA . ALA A 1 407 ? -10.020 1.844 8.997 1.00 93.12 407 ALA A CA 1
ATOM 3083 C C . ALA A 1 407 ? -10.973 2.332 7.893 1.00 93.12 407 ALA A C 1
ATOM 3085 O O . ALA A 1 407 ? -11.094 3.534 7.668 1.00 93.12 407 ALA A O 1
ATOM 3086 N N . THR A 1 408 ? -11.659 1.417 7.211 1.00 90.31 408 THR A N 1
ATOM 3087 C CA . THR A 1 408 ? -12.755 1.716 6.262 1.00 90.31 408 THR A CA 1
ATOM 3088 C C . THR A 1 408 ? -14.134 1.514 6.891 1.00 90.31 408 THR A C 1
ATOM 3090 O O . THR A 1 408 ? -15.131 2.010 6.372 1.00 90.31 408 THR A O 1
ATOM 3093 N N . SER A 1 409 ? -14.203 0.807 8.020 1.00 85.94 409 SER A N 1
ATOM 3094 C CA . SER A 1 409 ? -15.419 0.623 8.805 1.00 85.94 409 SER A CA 1
ATOM 3095 C C . SER A 1 409 ? -15.738 1.836 9.680 1.00 85.94 409 SER A C 1
ATOM 3097 O O . SER A 1 409 ? -14.853 2.581 10.090 1.00 85.94 409 SER A O 1
ATOM 3099 N N . VAL A 1 410 ? -17.019 1.974 10.042 1.00 78.81 410 VAL A N 1
ATOM 3100 C CA . VAL A 1 410 ? -17.493 2.978 11.015 1.00 78.81 410 VAL A CA 1
ATOM 3101 C C . VAL A 1 410 ? -16.819 2.791 12.375 1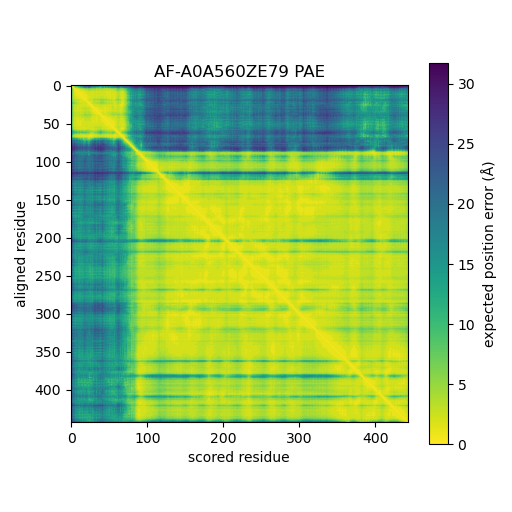.00 78.81 410 VAL A C 1
ATOM 3103 O O . VAL A 1 410 ? -16.485 3.757 13.051 1.00 78.81 410 VAL A O 1
ATOM 3106 N N . HIS A 1 411 ? -16.608 1.538 12.778 1.00 83.56 411 HIS A N 1
ATOM 3107 C CA . HIS A 1 411 ? -15.895 1.227 14.005 1.00 83.56 411 HIS A CA 1
ATOM 3108 C C . HIS A 1 411 ? -14.393 1.134 13.730 1.00 83.56 411 HIS A C 1
ATOM 3110 O O . HIS A 1 411 ? -13.958 0.292 12.941 1.00 83.56 411 HIS A O 1
ATOM 3116 N N . VAL A 1 412 ? -13.616 1.999 14.383 1.00 85.94 412 VAL A N 1
ATOM 3117 C CA . VAL A 1 412 ? -12.153 2.005 14.318 1.00 85.94 412 VAL A CA 1
ATOM 3118 C C . VAL A 1 412 ? -11.612 1.187 15.493 1.00 85.94 412 VAL A C 1
ATOM 3120 O O . VAL A 1 412 ? -11.886 1.551 16.638 1.00 85.94 412 VAL A O 1
ATOM 3123 N N . PRO A 1 413 ? -10.840 0.112 15.257 1.00 89.19 413 PRO A N 1
ATOM 3124 C CA . PRO A 1 413 ? -10.258 -0.656 16.350 1.00 89.19 413 PRO A CA 1
ATOM 3125 C C . PRO A 1 413 ? -9.192 0.162 17.085 1.00 89.19 413 PRO A C 1
ATOM 3127 O O . PRO A 1 413 ? -8.461 0.948 16.477 1.00 89.19 413 PRO A O 1
ATOM 3130 N N . HIS A 1 414 ? -9.042 -0.056 18.390 1.00 89.44 414 HIS A N 1
ATOM 3131 C CA . HIS A 1 414 ? -7.924 0.514 19.136 1.00 89.44 414 HIS A CA 1
ATOM 3132 C C . HIS A 1 414 ? -6.638 -0.235 18.780 1.00 89.44 414 HIS A C 1
ATOM 3134 O O . HIS A 1 414 ? -6.432 -1.383 19.164 1.00 89.44 414 HIS A O 1
ATOM 3140 N N . ALA A 1 415 ? -5.772 0.414 18.006 1.00 92.69 415 ALA A N 1
ATOM 3141 C CA . ALA A 1 415 ? -4.466 -0.119 17.648 1.00 92.69 415 ALA A CA 1
ATOM 3142 C C . ALA A 1 415 ? -3.500 0.996 17.235 1.00 92.69 415 ALA A C 1
ATOM 3144 O O . ALA A 1 415 ? -3.908 2.105 16.867 1.00 92.69 415 ALA A O 1
ATOM 3145 N N . ILE A 1 416 ? -2.212 0.664 17.274 1.00 94.25 416 ILE A N 1
ATOM 3146 C CA . ILE A 1 416 ? -1.113 1.509 16.815 1.00 94.25 416 ILE A CA 1
ATOM 3147 C C . ILE A 1 416 ? -0.338 0.763 15.733 1.00 94.25 416 ILE A C 1
ATOM 3149 O O . ILE A 1 416 ? -0.040 -0.424 15.866 1.00 94.25 416 ILE A O 1
ATOM 3153 N N . ARG A 1 417 ? 0.033 1.470 14.667 1.00 95.25 417 ARG A N 1
ATOM 3154 C CA . ARG A 1 417 ? 0.967 0.967 13.661 1.00 95.25 417 ARG A CA 1
ATOM 3155 C C . ARG A 1 417 ? 2.346 1.567 13.892 1.00 95.25 417 ARG A C 1
ATOM 3157 O O . ARG A 1 417 ? 2.497 2.786 13.953 1.00 95.25 417 ARG A O 1
ATOM 3164 N N . LEU A 1 418 ? 3.349 0.698 13.954 1.00 96.12 418 LEU A N 1
ATOM 3165 C CA . LEU A 1 418 ? 4.759 1.064 14.040 1.00 96.12 418 LEU A CA 1
ATOM 3166 C C . LEU A 1 418 ? 5.414 0.812 12.684 1.00 96.12 418 LEU A C 1
ATOM 3168 O O . LEU A 1 418 ? 5.497 -0.332 12.241 1.00 96.12 418 LEU A O 1
ATOM 3172 N N . ALA A 1 419 ? 5.884 1.858 12.014 1.00 94.88 419 ALA A N 1
ATOM 3173 C CA . ALA A 1 419 ? 6.706 1.746 10.819 1.00 94.88 419 ALA A CA 1
ATOM 3174 C C . ALA A 1 419 ? 8.183 1.612 11.204 1.00 94.88 419 ALA A C 1
ATOM 3176 O O . ALA A 1 419 ? 8.744 2.453 11.897 1.00 94.88 419 ALA A O 1
ATOM 3177 N N . LEU A 1 420 ? 8.824 0.547 10.733 1.00 95.56 420 LEU A N 1
ATOM 3178 C CA . LEU A 1 420 ? 10.181 0.177 11.130 1.00 95.56 420 LEU A CA 1
ATOM 3179 C C . LEU A 1 420 ? 11.243 0.649 10.136 1.00 95.56 420 LEU A C 1
ATOM 3181 O O . LEU A 1 420 ? 12.414 0.687 10.490 1.00 95.56 420 LEU A O 1
ATOM 3185 N N . GLY A 1 421 ? 10.875 0.940 8.884 1.00 90.44 421 GLY A N 1
ATOM 3186 C CA . GLY A 1 421 ? 11.836 1.144 7.791 1.00 90.44 421 GLY A CA 1
ATOM 3187 C C . GLY A 1 421 ? 12.472 2.534 7.709 1.00 90.44 421 GLY A C 1
ATOM 3188 O O . GLY A 1 421 ? 13.397 2.723 6.929 1.00 90.44 421 GLY A O 1
ATOM 3189 N N . SER A 1 422 ? 11.990 3.502 8.484 1.00 85.31 422 SER A N 1
ATOM 3190 C CA . SER A 1 422 ? 12.275 4.933 8.269 1.00 85.31 422 SER A CA 1
ATOM 3191 C C . SER A 1 422 ? 13.436 5.493 9.077 1.00 85.31 422 SER A C 1
ATOM 3193 O O . SER A 1 422 ? 13.887 6.607 8.824 1.00 85.31 422 SER A O 1
ATOM 3195 N N . VAL A 1 423 ? 13.913 4.725 10.049 1.00 90.19 423 VAL A N 1
ATOM 3196 C CA . VAL A 1 423 ? 14.996 5.099 10.960 1.00 90.19 423 VAL A CA 1
ATOM 3197 C C . VAL A 1 423 ? 16.113 4.060 10.891 1.00 90.19 423 VAL A C 1
ATOM 3199 O O . VAL A 1 423 ? 15.894 2.926 10.458 1.00 90.19 423 VAL A O 1
ATOM 3202 N N . ASP A 1 424 ? 17.331 4.410 11.296 1.00 92.12 424 ASP A N 1
ATOM 3203 C CA . ASP A 1 424 ? 18.409 3.426 11.435 1.00 92.12 424 ASP A CA 1
ATOM 3204 C C . ASP A 1 424 ? 18.134 2.444 12.599 1.00 92.12 424 ASP A C 1
ATOM 3206 O O . ASP A 1 424 ? 17.245 2.662 13.423 1.00 92.12 424 ASP A O 1
ATOM 3210 N N . MET A 1 425 ? 18.892 1.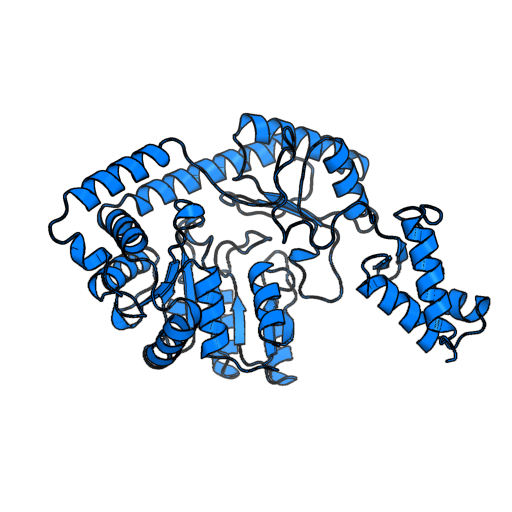344 12.673 1.00 94.88 425 MET A N 1
ATOM 3211 C CA . MET A 1 425 ? 18.692 0.290 13.682 1.00 94.88 425 MET A CA 1
ATOM 3212 C C . MET A 1 425 ? 18.888 0.764 15.131 1.00 94.88 425 MET A C 1
ATOM 3214 O O . MET A 1 425 ? 18.223 0.254 16.034 1.00 94.88 425 MET A O 1
ATOM 3218 N N . VAL A 1 426 ? 19.784 1.726 15.373 1.00 95.44 426 VAL A N 1
ATOM 3219 C CA . VAL A 1 426 ? 20.063 2.246 16.722 1.00 95.44 426 VAL A CA 1
ATOM 3220 C C . VAL A 1 426 ? 18.892 3.109 17.180 1.00 95.44 426 VAL A C 1
ATOM 3222 O O . VAL A 1 426 ? 18.347 2.910 18.266 1.00 95.44 426 VAL A O 1
ATOM 3225 N N . THR A 1 427 ? 18.449 4.017 16.313 1.00 94.44 427 THR A N 1
ATOM 3226 C CA . THR A 1 427 ? 17.274 4.859 16.540 1.00 94.44 427 THR A CA 1
ATOM 3227 C C . THR A 1 427 ? 16.007 4.016 16.698 1.00 94.44 427 THR A C 1
ATOM 3229 O O . THR A 1 427 ? 15.209 4.272 17.601 1.00 94.44 427 THR A O 1
ATOM 3232 N N . LEU A 1 428 ? 15.848 2.960 15.890 1.00 96.31 428 LEU A N 1
ATOM 3233 C CA . LEU A 1 428 ? 14.736 2.016 16.007 1.00 96.31 428 LEU A CA 1
ATOM 3234 C C . LEU A 1 428 ? 14.714 1.336 17.380 1.00 96.31 428 LEU A C 1
ATOM 3236 O O . LEU A 1 428 ? 13.668 1.309 18.022 1.00 96.31 428 LEU A O 1
ATOM 3240 N N . ARG A 1 429 ? 15.860 0.837 17.864 1.00 97.56 429 ARG A N 1
ATOM 3241 C CA . ARG A 1 429 ? 15.980 0.214 19.195 1.00 97.56 429 ARG A CA 1
ATOM 3242 C C . ARG A 1 429 ? 15.519 1.167 20.298 1.00 97.56 429 ARG A C 1
ATOM 3244 O O . ARG A 1 429 ? 14.725 0.773 21.150 1.00 97.56 429 ARG A O 1
ATOM 3251 N N . HIS A 1 430 ? 15.965 2.423 20.268 1.00 96.25 430 HIS A N 1
ATOM 3252 C CA . HIS A 1 430 ? 15.528 3.433 21.238 1.00 96.25 430 HIS A CA 1
ATOM 3253 C C . HIS A 1 430 ? 14.026 3.733 21.140 1.00 96.25 430 HIS A C 1
ATOM 3255 O O . HIS A 1 430 ? 13.353 3.815 22.169 1.00 96.25 430 HIS A O 1
ATOM 3261 N N . GLY A 1 431 ? 13.492 3.855 19.922 1.00 95.94 431 GLY A N 1
ATOM 3262 C CA . GLY A 1 431 ? 12.062 4.051 19.688 1.00 95.94 431 GLY A CA 1
ATOM 3263 C C . GLY A 1 431 ? 11.224 2.900 20.246 1.00 95.94 431 GLY A C 1
ATOM 3264 O O . GLY A 1 431 ? 10.281 3.135 20.996 1.00 95.94 431 GLY A O 1
ATOM 3265 N N . LEU A 1 432 ? 11.609 1.654 19.963 1.00 96.88 432 LEU A N 1
ATOM 3266 C CA . LEU A 1 432 ? 10.905 0.460 20.437 1.00 96.88 432 LEU A CA 1
ATOM 3267 C C . LEU A 1 432 ? 10.965 0.301 21.965 1.00 96.88 432 LEU A C 1
ATOM 3269 O O . LEU A 1 432 ? 9.971 -0.097 22.565 1.00 96.88 432 LEU A O 1
ATOM 3273 N N . LEU A 1 433 ? 12.075 0.664 22.619 1.00 96.56 433 LEU A N 1
ATOM 3274 C CA . LEU A 1 433 ? 12.160 0.680 24.088 1.00 96.56 433 LEU A CA 1
ATOM 3275 C C . LEU A 1 433 ? 11.176 1.680 24.713 1.00 96.56 433 LEU A C 1
ATOM 3277 O O . LEU A 1 433 ? 10.499 1.351 25.689 1.00 96.56 433 LEU A O 1
ATOM 3281 N N . LYS A 1 434 ? 11.062 2.882 24.135 1.00 95.88 434 LYS A N 1
ATOM 3282 C CA . LYS A 1 434 ? 10.069 3.882 24.555 1.00 95.88 434 LYS A CA 1
ATOM 3283 C C . LYS A 1 434 ? 8.646 3.383 24.313 1.00 95.88 434 LYS A C 1
ATOM 3285 O O . LYS A 1 434 ? 7.813 3.497 25.208 1.00 95.88 434 LYS A O 1
ATOM 3290 N N . VAL A 1 435 ? 8.392 2.757 23.161 1.00 95.56 435 VAL A N 1
ATOM 3291 C CA . VAL A 1 435 ? 7.100 2.124 22.858 1.00 95.56 435 VAL A CA 1
ATOM 3292 C C . VAL A 1 435 ? 6.747 1.065 23.896 1.00 95.56 435 VAL A C 1
ATOM 3294 O O . VAL A 1 435 ? 5.658 1.128 24.456 1.00 95.56 435 VAL A O 1
ATOM 3297 N N . LYS A 1 436 ? 7.671 0.154 24.224 1.00 95.00 436 LYS A N 1
ATOM 3298 C CA . LYS A 1 436 ? 7.461 -0.871 25.256 1.00 95.00 436 LYS A CA 1
ATOM 3299 C C . LYS A 1 436 ? 7.090 -0.253 26.602 1.00 95.00 436 LYS A C 1
ATOM 3301 O O . LYS A 1 436 ? 6.115 -0.676 27.214 1.00 95.00 436 LYS A O 1
ATOM 3306 N N . LYS A 1 437 ? 7.866 0.740 27.053 1.00 93.88 437 LYS A N 1
ATOM 3307 C CA . LYS A 1 437 ? 7.651 1.436 28.330 1.00 93.88 437 LYS A CA 1
ATOM 3308 C C . LYS A 1 437 ? 6.274 2.089 28.376 1.00 93.88 437 LYS A C 1
ATOM 3310 O O . LYS A 1 437 ? 5.568 1.921 29.361 1.00 93.88 437 LYS A O 1
ATOM 3315 N N . VAL A 1 438 ? 5.921 2.848 27.336 1.00 93.38 438 VAL A N 1
ATOM 3316 C CA . VAL A 1 438 ? 4.650 3.570 27.303 1.00 93.38 438 VAL A CA 1
ATOM 3317 C C . VAL A 1 438 ? 3.506 2.578 27.204 1.00 93.38 438 VAL A C 1
ATOM 3319 O O . VAL A 1 438 ? 2.694 2.562 28.109 1.00 93.38 438 VAL A O 1
ATOM 3322 N N . VAL A 1 439 ? 3.461 1.715 26.185 1.00 91.31 439 VAL A N 1
ATOM 3323 C CA . VAL A 1 439 ? 2.352 0.765 25.977 1.00 91.31 439 VAL A CA 1
ATOM 3324 C C . VAL A 1 439 ? 2.170 -0.164 27.179 1.00 91.31 439 VAL A C 1
ATOM 3326 O O . VAL A 1 439 ? 1.043 -0.383 27.605 1.00 91.31 439 VAL A O 1
ATOM 3329 N N . GLY A 1 440 ? 3.262 -0.647 27.777 1.00 87.06 440 GLY A N 1
ATOM 3330 C CA . GLY A 1 440 ? 3.215 -1.502 28.964 1.00 87.06 440 GLY A CA 1
ATOM 3331 C C . GLY A 1 440 ? 2.703 -0.819 30.237 1.00 87.06 440 GLY A C 1
ATOM 3332 O O . GLY A 1 440 ? 2.452 -1.512 31.209 1.00 87.06 440 GLY A O 1
ATOM 3333 N N . ALA A 1 441 ? 2.546 0.509 30.261 1.00 85.88 441 ALA A N 1
ATOM 3334 C CA . ALA A 1 441 ? 1.886 1.212 31.365 1.00 85.88 441 ALA A CA 1
ATOM 3335 C C . ALA A 1 441 ? 0.349 1.238 31.233 1.00 85.88 441 ALA A C 1
ATOM 3337 O O . ALA A 1 441 ? -0.330 1.666 32.165 1.00 85.88 441 ALA A O 1
ATOM 3338 N N . TRP A 1 442 ? -0.186 0.821 30.079 1.00 77.69 442 TRP A N 1
ATOM 3339 C CA . TRP A 1 442 ? -1.621 0.802 29.756 1.00 77.69 442 TRP A CA 1
ATOM 3340 C C . TRP A 1 442 ? -2.178 -0.617 29.557 1.00 77.69 442 TRP A C 1
ATOM 3342 O O . TRP A 1 442 ? -3.361 -0.765 29.249 1.00 77.69 442 TRP A O 1
ATOM 3352 N N . LEU A 1 443 ? -1.322 -1.634 29.693 1.00 71.75 443 LEU A N 1
ATOM 3353 C CA . LEU A 1 443 ? -1.655 -3.060 29.732 1.00 71.75 443 LEU A CA 1
ATOM 3354 C C . LEU A 1 443 ? -1.501 -3.555 31.167 1.00 71.75 443 LEU A C 1
ATOM 3356 O O . LEU A 1 443 ? -2.322 -4.405 31.569 1.00 71.75 443 LEU A O 1
#

Radius of gyration: 23.57 Å; Cα contacts (8 Å, |Δi|>4): 793; chains: 1; bounding box: 62×56×58 Å

Mean predicted aligned error: 8.1 Å

Secondary structure (DSSP, 8-state):
----HHHHHHHHHHHHHHTTSS-TTPBPPPHHHHHHHHT--HHHHHHHHHHHHHTTSEEEETTTEEEE--TTSPTTBTTB-----TT-EEESS-----TTHHHHHHHHHHHHHHSTTTGGGGSPPPTT--HHHHHHHHHHHHTTT----GGGEEEESSHHHHHHHHHHHH--TT-EEEEESB--HHHHHHHHHTTPEEEEEPEETTEE-HHHHHHHHHHS-EEEEEE--BS-TTT--B--HHHHHHHHHHHHHTTPEEEEE-TTGGGSSSPPPPHHHH-TTTEEEEEETTTTT-GGG--EEEE--HHHHHHHHHHHHHHTSS--HHHHHHHHHHHHTSHHHHHHHHHHHHHHHHHHHHHHHHTTS--B--TT-SEEEEE--TTS-HHHHHHHHHHTTEEEEESTTTB-SSSPPSEEEEE-TTS-HHHHHHHHHHHHHHHTT--